Protein AF-A0A7Y4T3W1-F1 (afdb_monomer)

Nearest PDB structures (foldseek):
  1qlw-assembly1_A  TM=7.980E-01  e=1.932E-17  Alcaligenes sp.
  8gp0-assembly1_A  TM=8.074E-01  e=5.334E-17  Hansschlegelia zhihuaiae
  8j7j-assembly1_B  TM=7.732E-01  e=4.200E-17  Hansschlegelia zhihuaiae
  8j7i-assembly1_A  TM=7.566E-01  e=7.190E-17  Hansschlegelia zhihuaiae
  2o2g-assembly1_A  TM=6.959E-01  e=2.046E-06  Trichormus variabilis

Radius of gyration: 22.91 Å; Cα contacts (8 Å, |Δi|>4): 781; chains: 1; bounding box: 50×61×60 Å

Foldseek 3Di:
DPPPQPQPQDFDFFDQVDWDDDPVGIDGALTWGKGKHQAPQALPQEAEEEFEAKQAALVLAQQFLVGDGGVRVVVSPVHHIYMYIGFSVLDCSRVPPDDAPDCDPVRDDDDLPDDGPVVQCCCQLFQQADHQPHGDPQAQFPSVSVVVVVNRGRRHTHDLPSRLSRSLSVLVVSPGAYEYEYAAARQVSSLVNCLVPVVRYQAYEYQLYPDHDDPVSPPSNQNHEYEAEEAPPCVSSVSVVVLVRNVVSQVVNVVSNYHYDYDYCCPFQVRHNQTSSCRNGNCVVVVSLVVVLVVVVVSPDPPDPPDDDPDDDDWDWPSAQDAFKIFISDPVQAQWKKFKADPVGHTDDIDGCHPRIDGNPPPDFAWIWIWTDDPPDIDIDIGGHDDPDD

Mean predicted aligned error: 13.37 Å

Sequence (390 aa):
MIERIIFLIISLLFAGNGVSQHTYGSFYTHDAFINYILSKNRIKNEVIVMVPGANLSTYLYVTTPDGRKGWADLFADKGYDVYMVNDPRYDFATGGFVKPYTVPADGKKATPGSQQGWQNDIWSRWGFGSSQGNPYPNALFPTDSFELFARNYPYLGTSNESYTDAIQAVIDSTKSDVWLLAHSAGSSRAVTAARQKKDQVKGLILIEPAGPPDTGDFPDLNGLHMLGMYGDYITSRNQTSRKLATEAAAVLFQKAGGVADVVSLPEDSLVFGNSHILMQDLNSEYVFNIIEHWLRQFSISTGLVEKKLDKKIIFNLYPNPADDVVWIDNTSMNGLEYEICTTDGRILKESLVLNQKIDLSGTPNGLLLVKFKYREQIIMKKIIKKGIGR

Structure (mmCIF, N/CA/C/O backbone):
data_AF-A0A7Y4T3W1-F1
#
_entry.id   AF-A0A7Y4T3W1-F1
#
loop_
_atom_site.group_PDB
_atom_site.id
_atom_site.type_symbol
_atom_site.label_atom_id
_atom_site.label_alt_id
_atom_site.label_comp_id
_atom_site.label_asym_id
_atom_site.label_entity_id
_atom_site.label_seq_id
_atom_site.pdbx_PDB_ins_code
_atom_site.Cartn_x
_atom_site.Cartn_y
_atom_site.Cartn_z
_atom_site.occupancy
_atom_site.B_iso_or_equiv
_atom_site.auth_seq_id
_atom_site.auth_comp_id
_atom_site.auth_asym_id
_atom_site.auth_atom_id
_atom_site.pdbx_PDB_model_num
ATOM 1 N N . MET A 1 1 ? -17.339 -26.243 -9.581 1.00 29.30 1 MET A N 1
ATOM 2 C CA . MET A 1 1 ? -18.448 -25.269 -9.608 1.00 29.30 1 MET A CA 1
ATOM 3 C C . MET A 1 1 ? -17.837 -23.930 -9.214 1.00 29.30 1 MET A C 1
ATOM 5 O O . MET A 1 1 ? -17.592 -23.708 -8.040 1.00 29.30 1 MET A O 1
ATOM 9 N N . ILE A 1 2 ? -17.396 -23.143 -10.198 1.00 25.59 2 ILE A N 1
ATOM 10 C CA . ILE A 1 2 ? -16.763 -21.838 -9.961 1.00 25.59 2 ILE A CA 1
ATOM 11 C C . ILE A 1 2 ? -17.919 -20.874 -9.714 1.00 25.59 2 ILE A C 1
ATOM 13 O O . ILE A 1 2 ? -18.622 -20.510 -10.658 1.00 25.59 2 ILE A O 1
ATOM 17 N N . GLU A 1 3 ? -18.190 -20.544 -8.452 1.00 26.06 3 GLU A N 1
ATOM 18 C CA . GLU A 1 3 ? -19.104 -19.450 -8.141 1.00 26.06 3 GLU A CA 1
ATOM 19 C C . GLU A 1 3 ? -18.505 -18.176 -8.731 1.00 26.06 3 GLU A C 1
ATOM 21 O O . GLU A 1 3 ? -17.506 -17.652 -8.244 1.00 26.06 3 GLU A O 1
ATOM 26 N N . ARG A 1 4 ? -19.100 -17.709 -9.831 1.00 28.41 4 ARG A N 1
ATOM 27 C CA . ARG A 1 4 ? -18.815 -16.401 -10.406 1.00 28.41 4 ARG A CA 1
ATOM 28 C C . ARG A 1 4 ? -19.028 -15.363 -9.303 1.00 28.41 4 ARG A C 1
ATOM 30 O O . ARG A 1 4 ? -20.158 -15.133 -8.870 1.00 28.41 4 ARG A O 1
ATOM 37 N N . ILE A 1 5 ? -17.938 -14.764 -8.830 1.00 31.06 5 ILE A N 1
ATOM 38 C CA . ILE A 1 5 ? -17.990 -13.479 -8.137 1.00 31.06 5 ILE A CA 1
ATOM 39 C C . ILE A 1 5 ? -18.675 -12.535 -9.124 1.00 31.06 5 ILE A C 1
ATOM 41 O O . ILE A 1 5 ? -18.243 -12.398 -10.269 1.00 31.06 5 ILE A O 1
ATOM 45 N N . ILE A 1 6 ? -19.818 -11.985 -8.721 1.00 26.97 6 ILE A N 1
ATOM 46 C CA . ILE A 1 6 ? -20.522 -10.973 -9.500 1.00 26.97 6 ILE A CA 1
ATOM 47 C C . ILE A 1 6 ? -19.618 -9.740 -9.465 1.00 26.97 6 ILE A C 1
ATOM 49 O O . ILE A 1 6 ? -19.622 -8.994 -8.491 1.00 26.97 6 ILE A O 1
ATOM 53 N N . PHE A 1 7 ? -18.800 -9.572 -10.504 1.00 33.78 7 PHE A N 1
ATOM 54 C CA . PHE A 1 7 ? -18.170 -8.299 -10.827 1.00 33.78 7 PHE A CA 1
ATOM 55 C C . PHE A 1 7 ? -19.294 -7.339 -11.198 1.00 33.78 7 PHE A C 1
ATOM 57 O O . PHE A 1 7 ? -19.803 -7.364 -12.317 1.00 33.78 7 PHE A O 1
ATOM 64 N N . LEU A 1 8 ? -19.726 -6.524 -10.243 1.00 31.22 8 LEU A N 1
ATOM 65 C CA . LEU A 1 8 ? -20.544 -5.363 -10.544 1.00 31.22 8 LEU A CA 1
ATOM 66 C C . LEU A 1 8 ? -19.589 -4.178 -10.697 1.00 31.22 8 LEU A C 1
ATOM 68 O O . LEU A 1 8 ? -19.327 -3.453 -9.745 1.00 31.22 8 LEU A O 1
ATOM 72 N N . ILE A 1 9 ? -19.032 -4.010 -11.898 1.00 35.88 9 ILE A N 1
ATOM 73 C CA . ILE A 1 9 ? -18.362 -2.761 -12.270 1.00 35.88 9 ILE A CA 1
ATOM 74 C C . ILE A 1 9 ? -19.484 -1.744 -12.490 1.00 35.88 9 ILE A C 1
ATOM 76 O O . ILE A 1 9 ? -20.057 -1.678 -13.576 1.00 35.88 9 ILE A O 1
ATOM 80 N N . ILE A 1 10 ? -19.856 -0.993 -11.452 1.00 34.81 10 ILE A N 1
ATOM 81 C CA . ILE A 1 10 ? -20.602 0.252 -11.656 1.00 34.81 10 ILE A CA 1
ATOM 82 C C . ILE A 1 10 ? -19.568 1.363 -11.672 1.00 34.81 10 ILE A C 1
ATOM 84 O O . ILE A 1 10 ? -19.042 1.759 -10.637 1.00 34.81 10 ILE A O 1
ATOM 88 N N . SER A 1 11 ? -19.276 1.870 -12.858 1.00 37.22 11 SER A N 1
ATOM 89 C CA . SER A 1 11 ? -18.515 3.102 -13.000 1.00 37.22 11 SER A CA 1
ATOM 90 C C . SER A 1 11 ? -19.367 4.242 -12.450 1.00 37.22 11 SER A C 1
ATOM 92 O O . SER A 1 11 ? -20.406 4.577 -13.018 1.00 37.22 11 SER A O 1
ATOM 94 N N . LEU A 1 12 ? -18.958 4.808 -11.320 1.00 42.50 12 LEU A N 1
ATOM 95 C CA . LEU A 1 12 ? -19.527 6.048 -10.810 1.00 42.50 12 LEU A CA 1
ATOM 96 C C . LEU A 1 12 ? -18.642 7.197 -11.294 1.00 42.50 12 LEU A C 1
ATOM 98 O O . LEU A 1 12 ? -17.448 7.214 -11.011 1.00 42.50 12 LEU A O 1
ATOM 102 N N . LEU A 1 13 ? -19.232 8.131 -12.043 1.00 44.66 13 LEU A N 1
ATOM 103 C CA . LEU A 1 13 ? -18.611 9.417 -12.354 1.00 44.66 13 LEU A CA 1
ATOM 104 C C . LEU A 1 13 ? -18.646 10.253 -11.074 1.00 44.66 13 LEU A C 1
ATOM 106 O O . LEU A 1 13 ? -19.718 10.677 -10.636 1.00 44.66 13 LEU A O 1
ATOM 110 N N . PHE A 1 14 ? -17.489 10.443 -10.450 1.00 45.25 14 PHE A N 1
ATOM 111 C CA . PHE A 1 14 ? -17.367 11.318 -9.294 1.00 45.25 14 PHE A CA 1
ATOM 112 C C . PHE A 1 14 ? -16.838 12.690 -9.713 1.00 45.25 14 PHE A C 1
ATOM 114 O O . PHE A 1 14 ? -15.654 12.850 -9.989 1.00 45.25 14 PHE A O 1
ATOM 121 N N . ALA A 1 15 ? -17.770 13.646 -9.722 1.00 43.81 15 ALA A N 1
ATOM 122 C CA . ALA A 1 15 ? -17.602 15.093 -9.590 1.00 43.81 15 ALA A CA 1
ATOM 123 C C . ALA A 1 15 ? -16.339 15.722 -10.211 1.00 43.81 15 ALA A C 1
ATOM 125 O O . ALA A 1 15 ? -15.584 16.423 -9.537 1.00 43.81 15 ALA A O 1
ATOM 126 N N . GLY A 1 16 ? -16.176 15.600 -11.526 1.00 46.28 16 GLY A N 1
ATOM 127 C CA . GLY A 1 16 ? -15.407 16.560 -12.303 1.00 46.28 16 GLY A CA 1
ATOM 128 C C . GLY A 1 16 ? -16.147 17.900 -12.387 1.00 46.28 16 GLY A C 1
ATOM 129 O O . GLY A 1 16 ? -16.911 18.142 -13.317 1.00 46.28 16 GLY A O 1
ATOM 130 N N . ASN A 1 17 ? -15.920 18.818 -11.441 1.00 48.97 17 ASN A N 1
ATOM 131 C CA . ASN A 1 17 ? -16.472 20.187 -11.515 1.00 48.97 17 ASN A CA 1
ATOM 132 C C . ASN A 1 17 ? -15.818 21.047 -12.619 1.00 48.97 17 ASN A C 1
ATOM 134 O O . ASN A 1 17 ? -16.186 22.208 -12.812 1.00 48.97 17 ASN A O 1
ATOM 138 N N . GLY A 1 18 ? -14.840 20.504 -13.351 1.00 51.91 18 GLY A N 1
ATOM 139 C CA . GLY A 1 18 ? -14.211 21.182 -14.474 1.00 51.91 18 GLY A CA 1
ATOM 140 C C . GLY A 1 18 ? -15.137 21.194 -15.682 1.00 51.91 18 GLY A C 1
ATOM 141 O O . GLY A 1 18 ? -15.348 20.164 -16.317 1.00 51.91 18 GLY A O 1
ATOM 142 N N . VAL A 1 19 ? -15.647 22.364 -16.048 1.00 51.41 19 VAL A N 1
ATOM 143 C CA . VAL A 1 19 ? -16.390 22.550 -17.297 1.00 51.41 19 VAL A CA 1
ATOM 144 C C . VAL A 1 19 ? -15.436 23.115 -18.341 1.00 51.41 19 VAL A C 1
ATOM 146 O O . VAL A 1 19 ? -14.932 24.226 -18.191 1.00 51.41 19 VAL A O 1
ATOM 149 N N . SER A 1 20 ? -15.184 22.354 -19.404 1.00 53.53 20 SER A N 1
ATOM 150 C CA . SER A 1 20 ? -14.439 22.849 -20.563 1.00 53.53 20 SER A CA 1
ATOM 151 C C . SER A 1 20 ? -15.406 23.346 -21.630 1.00 53.53 20 SER A C 1
ATOM 153 O O . SER A 1 20 ? -16.415 22.701 -21.919 1.00 53.53 20 SER A O 1
ATOM 155 N N . GLN A 1 21 ? -15.098 24.504 -22.213 1.00 45.72 21 GLN A N 1
ATOM 156 C CA . GLN A 1 21 ? -15.920 25.144 -23.235 1.00 45.72 21 GLN A CA 1
ATOM 157 C C . GLN A 1 21 ? -15.304 24.893 -24.616 1.00 45.72 21 GLN A C 1
ATOM 159 O O . GLN A 1 21 ? -14.156 25.255 -24.871 1.00 45.72 21 GLN A O 1
ATOM 164 N N . HIS A 1 22 ? -16.063 24.266 -25.512 1.00 54.53 22 HIS A N 1
ATOM 165 C CA . HIS A 1 22 ? -15.710 24.085 -26.918 1.00 54.53 22 HIS A CA 1
ATOM 166 C C . HIS A 1 22 ? -16.644 24.915 -27.800 1.00 54.53 22 HIS A C 1
ATOM 168 O O . HIS A 1 22 ? -17.742 25.289 -27.390 1.00 54.53 22 HIS A O 1
ATOM 174 N N . THR A 1 23 ? -16.240 25.156 -29.048 1.00 45.84 23 THR A N 1
ATOM 175 C CA . THR A 1 23 ? -16.981 25.941 -30.053 1.00 45.84 23 THR A CA 1
ATOM 176 C C . THR A 1 23 ? -18.448 25.516 -30.233 1.00 45.84 23 THR A C 1
ATOM 178 O O . THR A 1 23 ? -19.254 26.314 -30.697 1.00 45.84 23 THR A O 1
ATOM 181 N N . TYR A 1 24 ? -18.810 24.289 -29.843 1.00 47.34 24 TYR A N 1
ATOM 182 C CA . TYR A 1 24 ? -20.145 23.710 -30.028 1.00 47.34 24 TYR A CA 1
ATOM 183 C C . TYR A 1 24 ? -20.851 23.303 -28.721 1.00 47.34 24 TYR A C 1
ATOM 185 O O . TYR A 1 24 ? -21.929 22.720 -28.782 1.00 47.34 24 TYR A O 1
ATOM 193 N N . GLY A 1 25 ? -20.274 23.585 -27.546 1.00 44.53 25 GLY A N 1
ATOM 194 C CA . GLY A 1 25 ? -20.890 23.246 -26.260 1.00 44.53 25 GLY A CA 1
ATOM 195 C C . GLY A 1 25 ? -19.900 23.107 -25.105 1.00 44.53 25 GLY A C 1
ATOM 196 O O . GLY A 1 25 ? -18.686 23.182 -25.291 1.00 44.53 25 GLY A O 1
ATOM 197 N N . SER A 1 26 ? -20.439 22.889 -23.908 1.00 49.84 26 SER A N 1
ATOM 198 C CA . SER A 1 26 ? -19.674 22.655 -22.680 1.00 49.84 26 SER A CA 1
ATOM 199 C C . SER A 1 26 ? -19.753 21.186 -22.267 1.00 49.84 26 SER A C 1
ATOM 201 O O . SER A 1 26 ? -20.793 20.556 -22.455 1.00 49.84 26 SER A O 1
ATOM 203 N N . PHE A 1 27 ? -18.685 20.645 -21.683 1.00 55.94 27 PHE A N 1
ATOM 204 C CA . PHE A 1 27 ? -18.647 19.266 -21.184 1.00 55.94 27 PHE A CA 1
ATOM 205 C C . PHE A 1 27 ? -17.886 19.159 -19.858 1.00 55.94 27 PHE A C 1
ATOM 207 O O . PHE A 1 27 ? -17.010 19.980 -19.568 1.00 55.94 27 PHE A O 1
ATOM 214 N N . TYR A 1 28 ? -18.242 18.147 -19.062 1.00 59.59 28 TYR A N 1
ATOM 215 C CA . TYR A 1 28 ? -17.566 17.821 -17.808 1.00 59.59 28 TYR A CA 1
ATOM 216 C C . TYR A 1 28 ? -16.204 17.183 -18.080 1.00 59.59 28 TYR A C 1
ATOM 218 O O . TYR A 1 28 ? -16.019 16.429 -19.035 1.00 59.59 28 TYR A O 1
ATOM 226 N N . THR A 1 29 ? -15.232 17.533 -17.251 1.00 58.03 29 THR A N 1
ATOM 227 C CA . THR A 1 29 ? -13.852 17.057 -17.311 1.00 58.03 29 THR A CA 1
ATOM 228 C C . THR A 1 29 ? -13.364 16.765 -15.902 1.00 58.03 29 THR A C 1
ATOM 230 O O . THR A 1 29 ? -13.827 17.393 -14.951 1.00 58.03 29 THR A O 1
ATOM 233 N N . HIS A 1 30 ? -12.361 15.890 -15.796 1.00 62.16 30 HIS A N 1
ATOM 234 C CA . HIS A 1 30 ? -11.756 15.445 -14.535 1.00 62.16 30 HIS A CA 1
ATOM 235 C C . HIS A 1 30 ? -12.604 14.459 -13.718 1.00 62.16 30 HIS A C 1
ATOM 237 O O . HIS A 1 30 ? -12.354 14.296 -12.529 1.00 62.16 30 HIS A O 1
ATOM 243 N N . ASP A 1 31 ? -13.544 13.755 -14.351 1.00 65.62 31 ASP A N 1
ATOM 244 C CA . ASP A 1 31 ? -14.166 12.587 -13.729 1.00 65.62 31 ASP A CA 1
ATOM 245 C C . ASP A 1 31 ? -13.168 11.419 -13.655 1.00 65.62 31 ASP A C 1
ATOM 247 O O . ASP A 1 31 ? -12.483 11.119 -14.637 1.00 65.62 31 ASP A O 1
ATOM 251 N N . ALA A 1 32 ? -13.111 10.743 -12.506 1.00 70.50 32 ALA A N 1
ATOM 252 C CA . ALA A 1 32 ? -12.367 9.493 -12.347 1.00 70.50 32 ALA A CA 1
ATOM 253 C C . ALA A 1 32 ? -13.254 8.275 -12.609 1.00 70.50 32 ALA A C 1
ATOM 255 O O . ALA A 1 32 ? -14.404 8.209 -12.170 1.00 70.50 32 ALA A O 1
ATOM 256 N N . PHE A 1 33 ? -12.681 7.267 -13.255 1.00 73.81 33 PHE A N 1
ATOM 257 C CA . PHE A 1 33 ? -13.241 5.931 -13.328 1.00 73.81 33 PHE A CA 1
ATOM 258 C C . PHE A 1 33 ? -12.869 5.148 -12.067 1.00 73.81 33 PHE A C 1
ATOM 260 O O . PHE A 1 33 ? -11.692 4.928 -11.768 1.00 73.81 33 PHE A O 1
ATOM 267 N N . ILE A 1 34 ? -13.888 4.698 -11.334 1.00 82.56 34 ILE A N 1
ATOM 268 C CA . ILE A 1 34 ? -13.714 3.940 -10.094 1.00 82.56 34 ILE A CA 1
ATOM 269 C C . ILE A 1 34 ? -14.083 2.478 -10.329 1.00 82.56 34 ILE A C 1
ATOM 271 O O . ILE A 1 34 ? -15.213 2.166 -10.705 1.00 82.56 34 ILE A O 1
ATOM 275 N N . ASN A 1 35 ? -13.134 1.579 -10.070 1.00 85.12 35 ASN A N 1
ATOM 276 C CA . ASN A 1 35 ? -13.409 0.149 -9.958 1.00 85.12 35 ASN A CA 1
ATOM 277 C C . ASN A 1 35 ? -13.687 -0.180 -8.494 1.00 85.12 35 ASN A C 1
ATOM 279 O O . ASN A 1 35 ? -12.964 0.295 -7.623 1.00 85.12 35 ASN A O 1
ATOM 283 N N . TYR A 1 36 ? -14.673 -1.022 -8.199 1.00 90.38 36 TYR A N 1
ATOM 284 C CA . TYR A 1 36 ? -14.889 -1.474 -6.828 1.00 90.38 36 TYR A CA 1
ATOM 285 C C . TYR A 1 36 ? -15.302 -2.942 -6.752 1.00 90.38 36 TYR A C 1
ATOM 287 O O . TYR A 1 36 ? -15.836 -3.513 -7.704 1.00 90.38 36 TYR A O 1
ATOM 295 N N . ILE A 1 37 ? -15.057 -3.544 -5.591 1.00 91.25 37 ILE A N 1
ATOM 296 C CA . ILE A 1 37 ? -15.479 -4.894 -5.229 1.00 91.25 37 ILE A CA 1
ATOM 297 C C . ILE A 1 37 ? -16.179 -4.798 -3.879 1.00 91.25 37 ILE A C 1
ATOM 299 O O . ILE A 1 37 ? -15.577 -4.409 -2.882 1.00 91.25 37 ILE A O 1
ATOM 303 N N . LEU A 1 38 ? -17.461 -5.152 -3.850 1.00 90.38 38 LEU A N 1
ATOM 304 C CA . LEU A 1 38 ? -18.222 -5.222 -2.608 1.00 90.38 38 LEU A CA 1
ATOM 305 C C . LEU A 1 38 ? -18.135 -6.636 -2.051 1.00 90.38 38 LEU A C 1
ATOM 307 O O . LEU A 1 38 ? -18.510 -7.595 -2.735 1.00 90.38 38 LEU A O 1
ATOM 311 N N . SER A 1 39 ? -17.669 -6.777 -0.813 1.00 85.75 39 SER A N 1
ATOM 312 C CA . SER A 1 39 ? -17.536 -8.103 -0.222 1.00 85.75 39 SER A CA 1
ATOM 313 C C . SER A 1 39 ? -18.909 -8.714 0.061 1.00 85.75 39 SER A C 1
ATOM 315 O O . SER A 1 39 ? -19.860 -8.034 0.460 1.00 85.75 39 SER A O 1
ATOM 317 N N . LYS A 1 40 ? -19.019 -10.035 -0.122 1.00 78.12 40 LYS A N 1
ATOM 318 C CA . LYS A 1 40 ? -20.207 -10.806 0.278 1.00 78.12 40 LYS A CA 1
ATOM 319 C C . LYS A 1 40 ? -20.304 -10.953 1.801 1.00 78.12 40 LYS A C 1
ATOM 321 O O . LYS A 1 40 ? -21.407 -10.987 2.333 1.00 78.12 40 LYS A O 1
ATOM 326 N N . ASN A 1 41 ? -19.163 -11.027 2.490 1.00 80.94 41 ASN A N 1
ATOM 327 C CA . ASN A 1 41 ? -19.065 -11.240 3.937 1.00 80.94 41 ASN A CA 1
ATOM 328 C C . ASN A 1 41 ? -18.494 -9.986 4.603 1.00 80.94 41 ASN A C 1
ATOM 330 O O . ASN A 1 41 ? -17.385 -10.011 5.131 1.00 80.94 41 ASN A O 1
ATOM 334 N N . ARG A 1 42 ? -19.226 -8.872 4.510 1.00 76.50 42 ARG A N 1
ATOM 335 C CA . ARG A 1 42 ? -18.692 -7.559 4.880 1.00 76.50 42 ARG A CA 1
ATOM 336 C C . ARG A 1 42 ? -18.294 -7.485 6.350 1.00 76.50 42 ARG A C 1
ATOM 338 O O . ARG A 1 42 ? -19.132 -7.694 7.230 1.00 76.50 42 ARG A O 1
ATOM 345 N N . ILE A 1 43 ? -17.053 -7.078 6.600 1.00 76.50 43 ILE A N 1
ATOM 346 C CA . ILE A 1 43 ? -16.681 -6.450 7.864 1.00 76.50 43 ILE A CA 1
ATOM 347 C C . ILE A 1 43 ? -17.429 -5.120 7.887 1.00 76.50 43 ILE A C 1
ATOM 349 O O . ILE A 1 43 ? -17.304 -4.292 6.983 1.00 76.50 43 ILE A O 1
ATOM 353 N N . LYS A 1 44 ? -18.305 -4.950 8.877 1.00 73.50 44 LYS A N 1
ATOM 354 C CA . LYS A 1 44 ? -19.181 -3.783 8.928 1.00 73.50 44 LYS A CA 1
ATOM 355 C C . LYS A 1 44 ? -18.335 -2.508 9.035 1.00 73.50 44 LYS A C 1
ATOM 357 O O . LYS A 1 44 ? -17.533 -2.390 9.953 1.00 73.50 44 LYS A O 1
ATOM 362 N N . ASN A 1 45 ? -18.602 -1.556 8.141 1.00 75.62 45 ASN A N 1
ATOM 363 C CA . ASN A 1 45 ? -18.042 -0.201 8.123 1.00 75.62 45 ASN A CA 1
ATOM 364 C C . ASN A 1 45 ? -16.526 -0.091 7.857 1.00 75.62 45 ASN A C 1
ATOM 366 O O . ASN A 1 45 ? -15.955 0.929 8.224 1.00 75.62 45 ASN A O 1
ATOM 370 N N . GLU A 1 46 ? -15.871 -1.071 7.220 1.00 85.94 46 GLU A N 1
ATOM 371 C CA . GLU A 1 46 ? -14.458 -0.930 6.821 1.00 85.94 46 GLU A CA 1
ATOM 372 C C . GLU A 1 46 ? -14.266 -1.034 5.305 1.00 85.94 46 GLU A C 1
ATOM 374 O O . GLU A 1 46 ? -14.633 -2.029 4.675 1.00 85.94 46 GLU A O 1
ATOM 379 N N . VAL A 1 47 ? -13.665 0.010 4.731 1.00 95.06 47 VAL A N 1
ATOM 380 C CA . VAL A 1 47 ? -13.408 0.141 3.294 1.00 95.06 47 VAL A CA 1
ATOM 381 C C . VAL A 1 47 ? -11.919 0.346 3.037 1.00 95.06 47 VAL A C 1
ATOM 383 O O . VAL A 1 47 ? -11.275 1.138 3.722 1.00 95.06 47 VAL A O 1
ATOM 386 N N . ILE A 1 48 ? -11.382 -0.318 2.011 1.00 97.88 48 ILE A N 1
ATOM 387 C CA . ILE A 1 48 ? -10.047 -0.031 1.472 1.00 97.88 48 ILE A CA 1
ATOM 388 C C . ILE A 1 48 ? -10.193 0.796 0.194 1.00 97.88 48 ILE A C 1
ATOM 390 O O . ILE A 1 48 ? -10.785 0.337 -0.782 1.00 97.88 48 ILE A O 1
ATOM 394 N N . VAL A 1 49 ? -9.609 1.992 0.169 1.00 98.12 49 VAL A N 1
ATOM 395 C CA . VAL A 1 49 ? -9.465 2.802 -1.048 1.00 98.12 49 VAL A CA 1
ATOM 396 C C . VAL A 1 49 ? -8.021 2.699 -1.530 1.00 98.12 49 VAL A C 1
ATOM 398 O O . VAL A 1 49 ? -7.095 3.091 -0.824 1.00 98.12 49 VAL A O 1
ATOM 401 N N . MET A 1 50 ? -7.824 2.161 -2.729 1.00 98.31 50 MET A N 1
ATOM 402 C CA . MET A 1 50 ? -6.521 1.876 -3.318 1.00 98.31 50 MET A CA 1
ATOM 403 C C . MET A 1 50 ? -6.126 2.936 -4.347 1.00 98.31 50 MET A C 1
ATOM 405 O O . MET A 1 50 ? -6.861 3.191 -5.304 1.00 98.31 50 MET A O 1
ATOM 409 N N . VAL A 1 51 ? -4.939 3.513 -4.164 1.00 96.69 51 VAL A N 1
ATOM 410 C CA . VAL A 1 51 ? -4.440 4.681 -4.901 1.00 96.69 51 VAL A CA 1
ATOM 411 C C . VAL A 1 51 ? -3.105 4.333 -5.576 1.00 96.69 51 VAL A C 1
ATOM 413 O O . VAL A 1 51 ? -2.069 4.265 -4.904 1.00 96.69 51 VAL A O 1
ATOM 416 N N . PRO A 1 52 ? -3.096 4.037 -6.888 1.00 93.94 52 PRO A N 1
ATOM 417 C CA . PRO A 1 52 ? -1.875 3.805 -7.659 1.00 93.94 52 PRO A CA 1
ATOM 418 C C . PRO A 1 52 ? -0.916 5.003 -7.692 1.00 93.94 52 PRO A C 1
ATOM 420 O O . PRO A 1 52 ? -1.320 6.163 -7.564 1.00 93.94 52 PRO A O 1
ATOM 423 N N . GLY A 1 53 ? 0.362 4.698 -7.927 1.00 90.06 53 GLY A N 1
ATOM 424 C CA . GLY A 1 53 ? 1.427 5.678 -8.114 1.00 90.06 53 GLY A CA 1
ATOM 425 C C . GLY A 1 53 ? 1.439 6.365 -9.481 1.00 90.06 53 GLY A C 1
ATOM 426 O O . GLY A 1 53 ? 0.597 6.134 -10.346 1.00 90.06 53 GLY A O 1
ATOM 427 N N . ALA A 1 54 ? 2.442 7.221 -9.689 1.00 84.50 54 ALA A N 1
ATOM 428 C CA . ALA A 1 54 ? 2.609 7.920 -10.956 1.00 84.50 54 ALA A CA 1
ATOM 429 C C . ALA A 1 54 ? 2.867 6.935 -12.099 1.00 84.50 54 ALA A C 1
ATOM 431 O O . ALA A 1 54 ? 3.718 6.053 -11.993 1.00 84.50 54 ALA A O 1
ATOM 432 N N . ASN A 1 55 ? 2.164 7.149 -13.207 1.00 80.00 55 ASN A N 1
ATOM 433 C CA . ASN A 1 55 ? 2.234 6.333 -14.413 1.00 80.00 55 ASN A CA 1
ATOM 434 C C . ASN A 1 55 ? 1.857 4.859 -14.177 1.00 80.00 55 ASN A C 1
ATOM 436 O O . ASN A 1 55 ? 2.372 3.964 -14.846 1.00 80.00 55 ASN A O 1
ATOM 440 N N . LEU A 1 56 ? 0.952 4.608 -13.229 1.00 87.69 56 LEU A N 1
ATOM 441 C CA . LEU A 1 56 ? 0.349 3.308 -12.948 1.00 87.69 56 LEU A CA 1
ATOM 442 C C . LEU A 1 56 ? -1.164 3.486 -12.795 1.00 87.69 56 LEU A C 1
ATOM 444 O O . LEU A 1 56 ? -1.627 4.519 -12.323 1.00 87.69 56 LEU A O 1
ATOM 448 N N . SER A 1 57 ? -1.938 2.482 -13.193 1.00 87.25 57 SER A N 1
ATOM 449 C CA . SER A 1 57 ? -3.394 2.467 -13.035 1.00 87.25 57 SER A CA 1
ATOM 450 C C . SER A 1 57 ? -3.816 1.466 -11.961 1.00 87.25 57 SER A C 1
ATOM 452 O O . SER A 1 57 ? -2.999 0.746 -11.383 1.00 87.25 57 SER A O 1
ATOM 454 N N . THR A 1 58 ? -5.119 1.379 -11.719 1.00 90.56 58 THR A N 1
ATOM 455 C CA . THR A 1 58 ? -5.728 0.400 -10.808 1.00 90.56 58 THR A CA 1
ATOM 456 C C . THR A 1 58 ? -5.471 -1.059 -11.199 1.00 90.56 58 THR A C 1
ATOM 458 O O . THR A 1 58 ? -5.640 -1.941 -10.358 1.00 90.56 58 THR A O 1
ATOM 461 N N . TYR A 1 59 ? -4.936 -1.322 -12.404 1.00 89.06 59 TYR A N 1
ATOM 462 C CA . TYR A 1 59 ? -4.387 -2.630 -12.784 1.00 89.06 59 TYR A CA 1
ATOM 463 C C . TYR A 1 59 ? -3.351 -3.161 -11.774 1.00 89.06 59 TYR A C 1
ATOM 465 O O . TYR A 1 59 ? -3.173 -4.366 -11.619 1.00 89.06 59 TYR A O 1
ATOM 473 N N . LEU A 1 60 ? -2.696 -2.262 -11.038 1.00 92.88 60 LEU A N 1
ATOM 474 C CA . LEU A 1 60 ? -1.746 -2.599 -9.987 1.00 92.88 60 LEU A CA 1
ATOM 475 C C . LEU A 1 60 ? -2.321 -3.557 -8.925 1.00 92.88 60 LEU A C 1
ATOM 477 O O . LEU A 1 60 ? -1.582 -4.375 -8.384 1.00 92.88 60 LEU A O 1
ATOM 481 N N . TYR A 1 61 ? -3.624 -3.470 -8.644 1.00 97.25 61 TYR A N 1
ATOM 482 C CA . TYR A 1 61 ? -4.261 -4.158 -7.517 1.00 97.25 61 TYR A CA 1
ATOM 483 C C . TYR A 1 61 ? -5.177 -5.320 -7.912 1.00 97.25 61 TYR A C 1
ATOM 485 O O . TYR A 1 61 ? -5.654 -6.041 -7.034 1.00 97.25 61 TYR A O 1
ATOM 493 N N . VAL A 1 62 ? -5.425 -5.513 -9.206 1.00 94.38 62 VAL A N 1
ATOM 494 C CA . VAL A 1 62 ? -6.210 -6.644 -9.725 1.00 94.38 62 VAL A CA 1
ATOM 495 C C . VAL A 1 62 ? -5.288 -7.829 -10.035 1.00 94.38 62 VAL A C 1
ATOM 497 O O . VAL A 1 62 ? -4.152 -7.868 -9.564 1.00 94.38 62 VAL A O 1
ATOM 500 N N . THR A 1 63 ? -5.782 -8.824 -10.777 1.00 94.50 63 THR A N 1
ATOM 501 C CA . THR A 1 63 ? -5.004 -9.990 -11.221 1.00 94.50 63 THR A CA 1
ATOM 502 C C . THR A 1 63 ? -3.596 -9.599 -11.675 1.00 94.50 63 THR A C 1
ATOM 504 O O . THR A 1 63 ? -3.432 -8.716 -12.520 1.00 94.50 63 THR A O 1
ATOM 507 N N . THR A 1 64 ? -2.586 -10.262 -11.109 1.00 96.12 64 THR A N 1
ATOM 508 C CA . THR A 1 64 ? -1.179 -9.977 -11.402 1.00 96.12 64 THR A CA 1
ATOM 509 C C . THR A 1 64 ? -0.851 -10.304 -12.867 1.00 96.12 64 THR A C 1
ATOM 511 O O . THR A 1 64 ? -1.574 -11.079 -13.502 1.00 96.12 64 THR A O 1
ATOM 514 N N . PRO A 1 65 ? 0.251 -9.771 -13.427 1.00 93.31 65 PRO A N 1
ATOM 515 C CA . PRO A 1 65 ? 0.644 -10.043 -14.812 1.00 93.31 65 PRO A CA 1
ATOM 516 C C . PRO A 1 65 ? 0.817 -11.539 -15.119 1.00 93.31 65 PRO A C 1
ATOM 518 O O . PRO A 1 65 ? 0.558 -11.974 -16.232 1.00 93.31 65 PRO A O 1
ATOM 521 N N . ASP A 1 66 ? 1.200 -12.343 -14.129 1.00 95.50 66 ASP A N 1
ATOM 522 C CA . ASP A 1 66 ? 1.345 -13.797 -14.242 1.00 95.50 66 ASP A CA 1
ATOM 523 C C . ASP A 1 66 ? 0.070 -14.586 -13.866 1.00 95.50 66 ASP A C 1
ATOM 525 O O . ASP A 1 66 ? 0.101 -15.810 -13.748 1.00 95.50 66 ASP A O 1
ATOM 529 N N . GLY A 1 67 ? -1.071 -13.909 -13.696 1.00 94.88 67 GLY A N 1
ATOM 530 C CA . GLY A 1 67 ? -2.387 -14.537 -13.533 1.00 94.88 67 GLY A CA 1
ATOM 531 C C . GLY A 1 67 ? -2.776 -14.911 -12.099 1.00 94.88 67 GLY A C 1
ATOM 532 O O . GLY A 1 67 ? -3.810 -15.553 -11.902 1.00 94.88 67 GLY A O 1
ATOM 533 N N . ARG A 1 68 ? -1.989 -14.523 -11.087 1.00 96.62 68 ARG A N 1
ATOM 534 C CA . ARG A 1 68 ? -2.340 -14.731 -9.674 1.00 96.62 68 ARG A CA 1
ATOM 535 C C . ARG A 1 68 ? -3.367 -13.705 -9.207 1.00 96.62 68 ARG A C 1
ATOM 537 O O . ARG A 1 68 ? -3.612 -12.674 -9.833 1.00 96.62 68 ARG A O 1
ATOM 544 N N . LYS A 1 69 ? -3.989 -14.009 -8.072 1.00 95.12 69 LYS A N 1
ATOM 545 C CA . LYS A 1 69 ? -4.999 -13.161 -7.444 1.00 95.12 69 LYS A CA 1
ATOM 546 C C . LYS A 1 69 ? -4.394 -11.825 -6.991 1.00 95.12 69 LYS A C 1
ATOM 548 O O . LYS A 1 69 ? -3.318 -11.805 -6.400 1.00 95.12 69 LYS A O 1
ATOM 553 N N . GLY A 1 70 ? -5.097 -10.729 -7.272 1.00 96.94 70 GLY A N 1
ATOM 554 C CA . GLY A 1 70 ? -4.686 -9.378 -6.890 1.00 96.94 70 GLY A CA 1
ATOM 555 C C . GLY A 1 70 ? -5.087 -9.002 -5.470 1.00 96.94 70 GLY A C 1
ATOM 556 O O . GLY A 1 70 ? -5.988 -9.605 -4.884 1.00 96.94 70 GLY A O 1
ATOM 557 N N . TRP A 1 71 ? -4.464 -7.955 -4.927 1.00 98.50 71 TRP A N 1
ATOM 558 C CA . TRP A 1 71 ? -4.792 -7.441 -3.594 1.00 98.50 71 TRP A CA 1
ATOM 559 C C . TRP A 1 71 ? -6.255 -7.017 -3.452 1.00 98.50 71 TRP A C 1
ATOM 561 O O . TRP A 1 71 ? -6.835 -7.259 -2.400 1.00 98.50 71 TRP A O 1
ATOM 571 N N . ALA A 1 72 ? -6.880 -6.445 -4.484 1.00 97.19 72 ALA A N 1
ATOM 572 C CA . ALA A 1 72 ? -8.284 -6.044 -4.423 1.00 97.19 72 ALA A CA 1
ATOM 573 C C . ALA A 1 72 ? -9.205 -7.233 -4.116 1.00 97.19 72 ALA A C 1
ATOM 575 O O . ALA A 1 72 ? -10.047 -7.156 -3.221 1.00 97.19 72 ALA A O 1
ATOM 576 N N . ASP A 1 73 ? -8.988 -8.365 -4.789 1.00 95.00 73 ASP A N 1
ATOM 577 C CA . ASP A 1 73 ? -9.760 -9.571 -4.512 1.00 95.00 73 ASP A CA 1
ATOM 578 C C . ASP A 1 73 ? -9.380 -10.199 -3.160 1.00 95.00 73 ASP A C 1
ATOM 580 O O . ASP A 1 73 ? -10.236 -10.768 -2.486 1.00 95.00 73 ASP A O 1
ATOM 584 N N . LEU A 1 74 ? -8.106 -10.126 -2.750 1.00 95.06 74 LEU A N 1
ATOM 585 C CA . LEU A 1 74 ? -7.661 -10.638 -1.448 1.00 95.06 74 LEU A CA 1
ATOM 586 C C . LEU A 1 74 ? -8.294 -9.858 -0.284 1.00 95.06 74 LEU A C 1
ATOM 588 O O . LEU A 1 74 ? -8.770 -10.471 0.668 1.00 95.06 74 LEU A O 1
ATOM 592 N N . PHE A 1 75 ? -8.374 -8.528 -0.362 1.00 95.81 75 PHE A N 1
ATOM 593 C CA . PHE A 1 75 ? -9.096 -7.715 0.623 1.00 95.81 75 PHE A CA 1
ATOM 594 C C . PHE A 1 75 ? -10.600 -8.018 0.611 1.00 95.81 75 PHE A C 1
ATOM 596 O O . PHE A 1 75 ? -11.195 -8.206 1.675 1.00 95.81 75 PHE A O 1
ATOM 603 N N . ALA A 1 76 ? -11.212 -8.141 -0.570 1.00 93.06 76 ALA A N 1
ATOM 604 C CA . ALA A 1 76 ? -12.628 -8.486 -0.681 1.00 93.06 76 ALA A CA 1
ATOM 605 C C . ALA A 1 76 ? -12.953 -9.854 -0.053 1.00 93.06 76 ALA A C 1
ATOM 607 O O . ALA A 1 76 ? -13.957 -9.986 0.654 1.00 93.06 76 ALA A O 1
ATOM 608 N N . ASP A 1 77 ? -12.083 -10.854 -0.232 1.00 89.88 77 ASP A N 1
ATOM 609 C CA . ASP A 1 77 ? -12.184 -12.165 0.424 1.00 89.88 77 ASP A CA 1
ATOM 610 C C . ASP A 1 77 ? -12.154 -12.068 1.955 1.00 89.88 77 ASP A C 1
ATOM 612 O O . ASP A 1 77 ? -12.793 -12.871 2.640 1.00 89.88 77 ASP A O 1
ATOM 616 N N . LYS A 1 78 ? -11.415 -11.095 2.500 1.00 88.56 78 LYS A N 1
ATOM 617 C CA . LYS A 1 78 ? -11.321 -10.850 3.946 1.00 88.56 78 LYS A CA 1
ATOM 618 C C . LYS A 1 78 ? -12.489 -10.043 4.505 1.00 88.56 78 LYS A C 1
ATOM 620 O O . LYS A 1 78 ? -12.586 -9.912 5.719 1.00 88.56 78 LYS A O 1
ATOM 625 N N . GLY A 1 79 ? -13.400 -9.575 3.656 1.00 89.81 79 GLY A N 1
ATOM 626 C CA . GLY A 1 79 ? -14.612 -8.881 4.084 1.00 89.81 79 GLY A CA 1
ATOM 627 C C . GLY A 1 79 ? -14.589 -7.370 3.878 1.00 89.81 79 GLY A C 1
ATOM 628 O O . GLY A 1 79 ? -15.580 -6.720 4.197 1.00 89.81 79 GLY A O 1
ATOM 629 N N . TYR A 1 80 ? -13.514 -6.801 3.339 1.00 92.88 80 TYR A N 1
ATOM 630 C CA . TYR A 1 80 ? -13.456 -5.370 3.054 1.00 92.88 80 TYR A CA 1
ATOM 631 C C . TYR A 1 80 ? -14.213 -5.043 1.766 1.00 92.88 80 TYR A C 1
ATOM 633 O O . TYR A 1 80 ? -14.080 -5.751 0.767 1.00 92.88 80 TYR A O 1
ATOM 641 N N . ASP A 1 81 ? -14.966 -3.948 1.757 1.00 93.38 81 ASP A N 1
ATOM 642 C CA . ASP A 1 81 ? -15.333 -3.323 0.487 1.00 93.38 81 ASP A CA 1
ATOM 643 C C . ASP A 1 81 ? -14.092 -2.600 -0.056 1.00 93.38 81 ASP A C 1
ATOM 645 O O . ASP A 1 81 ? -13.372 -1.931 0.687 1.00 93.38 81 ASP A O 1
ATOM 649 N N . VAL A 1 82 ? -13.813 -2.752 -1.348 1.00 95.94 82 VAL A N 1
ATOM 650 C CA . VAL A 1 82 ? -12.591 -2.237 -1.973 1.00 95.94 82 VAL A CA 1
ATOM 651 C C . VAL A 1 82 ? -12.952 -1.294 -3.102 1.00 95.94 82 VAL A C 1
ATOM 653 O O . VAL A 1 82 ? -13.699 -1.675 -3.996 1.00 95.94 82 VAL A O 1
ATOM 656 N N . TYR A 1 83 ? -12.384 -0.094 -3.096 1.00 95.75 83 TYR A N 1
ATOM 657 C CA . TYR A 1 83 ? -12.488 0.884 -4.173 1.00 95.75 83 TYR A CA 1
ATOM 658 C C . TYR A 1 83 ? -11.091 1.161 -4.709 1.00 95.75 83 TYR A C 1
ATOM 660 O O . TYR A 1 83 ? -10.142 1.318 -3.951 1.00 95.75 83 TYR A O 1
ATOM 668 N N . MET A 1 84 ? -10.949 1.225 -6.019 1.00 94.00 84 MET A N 1
ATOM 669 C CA . MET A 1 84 ? -9.692 1.451 -6.713 1.00 94.00 84 MET A CA 1
ATOM 670 C C . MET A 1 84 ? -9.864 2.694 -7.582 1.00 94.00 84 MET A C 1
ATOM 672 O O . MET A 1 84 ? -10.740 2.733 -8.451 1.00 94.00 84 MET A O 1
ATOM 676 N N . VAL A 1 85 ? -9.039 3.708 -7.329 1.00 90.25 85 VAL A N 1
ATOM 677 C CA . VAL A 1 85 ? -9.186 5.048 -7.911 1.00 90.25 85 VAL A CA 1
ATOM 678 C C . VAL A 1 85 ? -8.110 5.257 -8.966 1.00 90.25 85 VAL A C 1
ATOM 680 O O . VAL A 1 85 ? -6.928 5.250 -8.639 1.00 90.25 85 VAL A O 1
ATOM 683 N N . ASN A 1 86 ? -8.494 5.432 -10.230 1.00 84.75 86 ASN A N 1
ATOM 684 C CA . ASN A 1 86 ? -7.566 5.928 -11.246 1.00 84.75 86 ASN A CA 1
ATOM 685 C C . ASN A 1 86 ? -7.402 7.448 -11.116 1.00 84.75 86 ASN A C 1
ATOM 687 O O . ASN A 1 86 ? -8.305 8.152 -10.664 1.00 84.75 86 ASN A O 1
ATOM 691 N N . ASP A 1 87 ? -6.262 7.964 -11.575 1.00 83.56 87 ASP A N 1
ATOM 692 C CA . ASP A 1 87 ? -6.147 9.392 -11.853 1.00 83.56 87 ASP A CA 1
ATOM 693 C C . ASP A 1 87 ? -7.136 9.756 -12.977 1.00 83.56 87 ASP A C 1
ATOM 695 O O . ASP A 1 87 ? -7.067 9.127 -14.039 1.00 83.56 87 ASP A O 1
ATOM 699 N N . PRO A 1 88 ? -8.002 10.776 -12.809 1.00 78.25 88 PRO A N 1
ATOM 700 C CA . PRO A 1 88 ? -8.927 11.213 -13.855 1.00 78.25 88 PRO A CA 1
ATOM 701 C C . PRO A 1 88 ? -8.272 11.467 -15.215 1.00 78.25 88 PRO A C 1
ATOM 703 O O . PRO A 1 88 ? -8.907 11.324 -16.257 1.00 78.25 88 PRO A O 1
ATOM 706 N N . ARG A 1 89 ? -6.987 11.849 -15.242 1.00 75.62 89 ARG A N 1
ATOM 707 C CA . ARG A 1 89 ? -6.256 12.056 -16.499 1.00 75.62 89 ARG A CA 1
ATOM 708 C C . ARG A 1 89 ? -6.055 10.759 -17.274 1.00 75.62 89 ARG A C 1
ATOM 710 O O . ARG A 1 89 ? -5.853 10.811 -18.478 1.00 75.62 89 ARG A O 1
ATOM 717 N N . TYR A 1 90 ? -6.067 9.602 -16.625 1.00 74.06 90 TYR A N 1
ATOM 718 C CA . TYR A 1 90 ? -5.865 8.313 -17.292 1.00 74.06 90 TYR A CA 1
ATOM 719 C C . TYR A 1 90 ? -7.133 7.808 -17.956 1.00 74.06 90 TYR A C 1
ATOM 721 O O . TYR A 1 90 ? -7.062 7.000 -18.883 1.00 74.06 90 TYR A O 1
ATOM 729 N N . ASP A 1 91 ? -8.279 8.309 -17.509 1.00 62.59 91 ASP A N 1
ATOM 730 C CA . ASP A 1 91 ? -9.559 7.798 -17.929 1.00 62.59 91 ASP A CA 1
ATOM 731 C C . ASP A 1 91 ? -10.074 8.535 -19.164 1.00 62.59 91 ASP A C 1
ATOM 733 O O . ASP A 1 91 ? -10.164 9.766 -19.245 1.00 62.59 91 ASP A O 1
ATOM 737 N N . PHE A 1 92 ? -10.506 7.733 -20.135 1.00 52.72 92 PHE A N 1
ATOM 738 C CA . PHE A 1 92 ? -11.204 8.192 -21.334 1.00 52.72 92 PHE A CA 1
ATOM 739 C C . PHE A 1 92 ? -12.531 8.911 -21.019 1.00 52.72 92 PHE A C 1
ATOM 741 O O . PHE A 1 92 ? -13.108 9.522 -21.918 1.00 52.72 92 PHE A O 1
ATOM 748 N N . ALA A 1 93 ? -12.993 8.895 -19.758 1.00 44.66 93 ALA A N 1
ATOM 749 C CA . ALA A 1 93 ? -14.115 9.698 -19.264 1.00 44.66 93 ALA A CA 1
ATOM 750 C C . ALA A 1 93 ? -13.898 11.211 -19.463 1.00 44.66 93 ALA A C 1
ATOM 752 O O . ALA A 1 93 ? -14.859 11.958 -19.598 1.00 44.66 93 ALA A O 1
ATOM 753 N N . THR A 1 94 ? -12.646 11.657 -19.618 1.00 45.84 94 THR A N 1
ATOM 754 C CA . THR A 1 94 ? -12.294 13.031 -20.030 1.00 45.84 94 THR A CA 1
ATOM 755 C C . THR A 1 94 ? -12.547 13.327 -21.522 1.00 45.84 94 THR A C 1
ATOM 757 O O . THR A 1 94 ? -12.116 14.358 -22.045 1.00 45.84 94 THR A O 1
ATOM 760 N N . GLY A 1 95 ? -13.220 12.422 -22.243 1.00 38.16 95 GLY A N 1
ATOM 761 C CA . GLY A 1 95 ? -13.602 12.594 -23.645 1.00 38.16 95 GLY A CA 1
ATOM 762 C C . GLY A 1 95 ? -12.431 12.551 -24.630 1.00 38.16 95 GLY A C 1
ATOM 763 O O . GLY A 1 95 ? -12.587 12.971 -25.771 1.00 38.16 95 GLY A O 1
ATOM 764 N N . GLY A 1 96 ? -11.248 12.081 -24.216 1.00 41.47 96 GLY A N 1
ATOM 765 C CA . GLY A 1 96 ? -10.058 12.041 -25.075 1.00 41.47 96 GLY A CA 1
ATOM 766 C C . GLY A 1 96 ? -9.441 13.416 -25.380 1.00 41.47 96 GLY A C 1
ATOM 767 O O . GLY A 1 96 ? -8.573 13.507 -26.246 1.00 41.47 96 GLY A O 1
ATOM 768 N N . PHE A 1 97 ? -9.845 14.479 -24.673 1.00 42.81 97 PHE A N 1
ATOM 769 C CA . PHE A 1 97 ? -9.394 15.861 -24.915 1.00 42.81 97 PHE A CA 1
ATOM 770 C C . PHE A 1 97 ? -8.302 16.353 -23.958 1.00 42.81 97 PHE A C 1
ATOM 772 O O . PHE A 1 97 ? -8.087 17.557 -23.808 1.00 42.81 97 PHE A O 1
ATOM 779 N N . VAL A 1 98 ? -7.555 15.448 -23.330 1.00 46.78 98 VAL A N 1
ATOM 780 C CA . VAL A 1 98 ? -6.371 15.844 -22.566 1.00 46.78 98 VAL A CA 1
ATOM 781 C C . VAL A 1 98 ? -5.222 16.063 -23.553 1.00 46.78 98 VAL A C 1
ATOM 783 O O . VAL A 1 98 ? -4.809 15.140 -24.256 1.00 46.78 98 VAL A O 1
ATOM 786 N N . LYS A 1 99 ? -4.698 17.295 -23.639 1.00 45.22 99 LYS A N 1
ATOM 787 C CA . LYS A 1 99 ? -3.476 17.566 -24.414 1.00 45.22 99 LYS A CA 1
ATOM 788 C C . LYS A 1 99 ? -2.372 16.617 -23.915 1.00 45.22 99 LYS A C 1
ATOM 790 O O . LYS A 1 99 ? -2.085 16.642 -22.717 1.00 45.22 99 LYS A O 1
ATOM 795 N N . PRO A 1 100 ? -1.750 15.790 -24.777 1.00 46.81 100 PRO A N 1
ATOM 796 C CA . PRO A 1 100 ? -0.670 14.912 -24.348 1.00 46.81 100 PRO A CA 1
ATOM 797 C C . PRO A 1 100 ? 0.495 15.773 -23.849 1.00 46.81 100 PRO A C 1
ATOM 799 O O . PRO A 1 100 ? 1.099 16.514 -24.619 1.00 46.81 100 PRO A O 1
ATOM 802 N N . TYR A 1 101 ? 0.774 15.714 -22.545 1.00 45.56 101 TYR A N 1
ATOM 803 C CA . TYR A 1 101 ? 1.853 16.483 -21.911 1.00 45.56 101 TYR A CA 1
ATOM 804 C C . TYR A 1 101 ? 3.234 15.838 -22.053 1.00 45.56 101 TYR A C 1
ATOM 806 O O . TYR A 1 101 ? 4.226 16.387 -21.583 1.00 45.56 101 TYR A O 1
ATOM 814 N N . THR A 1 102 ? 3.341 14.708 -22.740 1.00 44.44 102 THR A N 1
ATOM 815 C CA . THR A 1 102 ? 4.627 14.128 -23.109 1.00 44.44 102 THR A CA 1
ATOM 816 C C . THR A 1 102 ? 4.928 14.499 -24.554 1.00 44.44 102 THR A C 1
ATOM 818 O O . THR A 1 102 ? 4.445 13.884 -25.500 1.00 44.44 102 THR A O 1
ATOM 821 N N . VAL A 1 103 ? 5.731 15.550 -24.719 1.00 42.94 103 VAL A N 1
ATOM 822 C CA . VAL A 1 103 ? 6.560 15.721 -25.914 1.00 42.94 103 VAL A CA 1
ATOM 823 C C . VAL A 1 103 ? 7.786 14.826 -25.686 1.00 42.94 103 VAL A C 1
ATOM 825 O O . VAL A 1 103 ? 8.574 15.126 -24.788 1.00 42.94 103 VAL A O 1
ATOM 828 N N . PRO A 1 104 ? 7.935 13.689 -26.392 1.00 47.94 104 PRO A N 1
ATOM 829 C CA . PRO A 1 104 ? 9.197 12.975 -26.523 1.00 47.94 104 PRO A CA 1
ATOM 830 C C . PRO A 1 104 ? 10.398 13.911 -26.663 1.00 47.94 104 PRO A C 1
ATOM 832 O O . PRO A 1 104 ? 10.305 14.954 -27.309 1.00 47.94 104 PRO A O 1
ATOM 835 N N . ALA A 1 105 ? 11.548 13.520 -26.106 1.00 47.47 105 ALA A N 1
ATOM 836 C CA . ALA A 1 105 ? 12.791 14.296 -26.186 1.00 47.47 105 ALA A CA 1
ATOM 837 C C . ALA A 1 105 ? 13.242 14.602 -27.634 1.00 47.47 105 ALA A C 1
ATOM 839 O O . ALA A 1 105 ? 14.087 15.467 -27.841 1.00 47.47 105 ALA A O 1
ATOM 840 N N . ASP A 1 106 ? 12.665 13.918 -28.629 1.00 53.50 106 ASP A N 1
ATOM 841 C CA . ASP A 1 106 ? 12.904 14.104 -30.061 1.00 53.50 106 ASP A CA 1
ATOM 842 C C . ASP A 1 106 ? 11.890 15.039 -30.762 1.00 53.50 106 ASP A C 1
ATOM 844 O O . ASP A 1 106 ? 11.944 15.201 -31.982 1.00 53.50 106 ASP A O 1
ATOM 848 N N . GLY A 1 107 ? 10.959 15.656 -30.022 1.00 48.59 107 GLY A N 1
ATOM 849 C CA . GLY A 1 107 ? 9.985 16.616 -30.550 1.00 48.59 107 GLY A CA 1
ATOM 850 C C . GLY A 1 107 ? 8.839 16.009 -31.370 1.00 48.59 107 GLY A C 1
ATOM 851 O O . GLY A 1 107 ? 8.029 16.758 -31.924 1.00 48.59 107 GLY A O 1
ATOM 852 N N . LYS A 1 108 ? 8.727 14.678 -31.467 1.00 52.94 108 LYS A N 1
ATOM 853 C CA . LYS A 1 108 ? 7.617 14.024 -32.180 1.00 52.94 108 LYS A CA 1
ATOM 854 C C . LYS A 1 108 ? 6.393 13.907 -31.281 1.00 52.94 108 LYS A C 1
ATOM 856 O O . LYS A 1 108 ? 6.516 13.725 -30.078 1.00 52.94 108 LYS A O 1
ATOM 861 N N . LYS A 1 109 ? 5.185 13.974 -31.851 1.00 53.84 109 LYS A N 1
ATOM 862 C CA . LYS A 1 109 ? 3.968 13.611 -31.108 1.00 53.84 109 LYS A CA 1
ATOM 863 C C . LYS A 1 109 ? 4.076 12.134 -30.748 1.00 53.84 109 LYS A C 1
ATOM 865 O O . LYS A 1 109 ? 4.170 11.306 -31.651 1.00 53.84 109 LYS A O 1
ATOM 870 N N . ALA A 1 110 ? 4.068 11.811 -29.4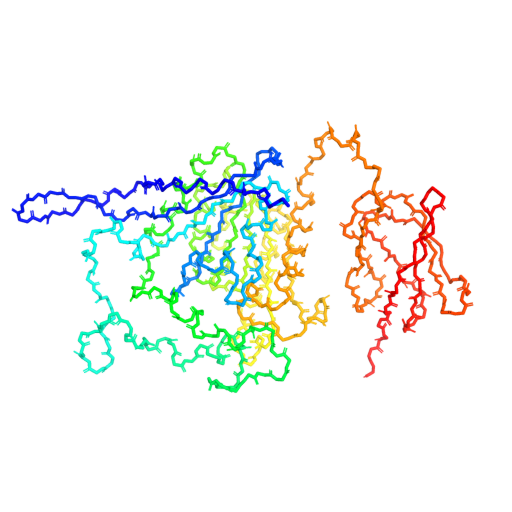61 1.00 52.41 110 ALA A N 1
ATOM 871 C CA . ALA A 1 110 ? 3.980 10.420 -29.061 1.00 52.41 110 ALA A CA 1
ATOM 872 C C . ALA A 1 110 ? 2.641 9.826 -29.570 1.00 52.41 110 ALA A C 1
ATOM 874 O O . ALA A 1 110 ? 1.635 10.536 -29.724 1.00 52.41 110 ALA A O 1
ATOM 875 N N . THR A 1 111 ? 2.636 8.526 -29.845 1.00 52.72 111 THR A N 1
ATOM 876 C CA . THR A 1 111 ? 1.452 7.729 -30.193 1.00 52.72 111 THR A CA 1
ATOM 877 C C . THR A 1 111 ? 1.183 6.708 -29.086 1.00 52.72 111 THR A C 1
ATOM 879 O O . THR A 1 111 ? 2.106 6.372 -28.338 1.00 52.72 111 THR A O 1
ATOM 882 N N . PRO A 1 112 ? -0.036 6.143 -28.978 1.00 48.38 112 PRO A N 1
ATOM 883 C CA . PRO A 1 112 ? -0.248 4.950 -28.160 1.00 48.38 112 PRO A CA 1
ATOM 884 C C . PRO A 1 112 ? 0.819 3.889 -28.487 1.00 48.38 112 PRO A C 1
ATOM 886 O O . PRO A 1 112 ? 1.014 3.551 -29.654 1.00 48.38 112 PRO A O 1
ATOM 889 N N . GLY A 1 113 ? 1.565 3.438 -27.475 1.00 53.69 113 GLY A N 1
ATOM 890 C CA . GLY A 1 113 ? 2.696 2.511 -27.628 1.00 53.69 113 GLY A CA 1
ATOM 891 C C . GLY A 1 113 ? 4.090 3.149 -27.742 1.00 53.69 113 GLY A C 1
ATOM 892 O O . GLY A 1 113 ? 5.076 2.418 -27.753 1.00 53.69 113 GLY A O 1
ATOM 893 N N . SER A 1 114 ? 4.220 4.481 -27.791 1.00 62.44 114 SER A N 1
ATOM 894 C CA . SER A 1 114 ? 5.534 5.131 -27.683 1.00 62.44 114 SER A CA 1
ATOM 895 C C . SER A 1 114 ? 6.153 4.898 -26.300 1.00 62.44 114 SER A C 1
ATOM 897 O O . SER A 1 114 ? 5.503 5.128 -25.277 1.00 62.44 114 SER A O 1
ATOM 899 N N . GLN A 1 115 ? 7.427 4.498 -26.270 1.00 66.25 115 GLN A N 1
ATOM 900 C CA . GLN A 1 115 ? 8.197 4.402 -25.032 1.00 66.25 115 GLN A CA 1
ATOM 901 C C . GLN A 1 115 ? 8.322 5.792 -24.402 1.00 66.25 115 GLN A C 1
ATOM 903 O O . GLN A 1 115 ? 8.767 6.748 -25.040 1.00 66.25 115 GLN A O 1
ATOM 908 N N . GLN A 1 116 ? 7.900 5.916 -23.147 1.00 69.69 116 GLN A N 1
ATOM 909 C CA . GLN A 1 116 ? 7.992 7.174 -22.415 1.00 69.69 116 GLN A CA 1
ATOM 910 C C . GLN A 1 116 ? 9.341 7.253 -21.697 1.00 69.69 116 GLN A C 1
ATOM 912 O O . GLN A 1 116 ? 9.816 6.256 -21.163 1.00 69.69 116 GLN A O 1
ATOM 917 N N . GLY A 1 117 ? 9.947 8.443 -21.628 1.00 67.56 117 GLY A N 1
ATOM 918 C CA . GLY A 1 117 ? 11.298 8.607 -21.070 1.00 67.56 117 GLY A CA 1
ATOM 919 C C . GLY A 1 117 ? 11.460 8.112 -19.627 1.00 67.56 117 GLY A C 1
ATOM 920 O O . GLY A 1 117 ? 12.528 7.629 -19.266 1.00 67.56 117 GLY A O 1
ATOM 921 N N . TRP A 1 118 ? 10.393 8.149 -18.819 1.00 72.75 118 TRP A N 1
ATOM 922 C CA . TRP A 1 118 ? 10.407 7.621 -17.450 1.00 72.75 118 TRP A CA 1
ATOM 923 C C . TRP A 1 118 ? 10.558 6.096 -17.381 1.00 72.75 118 TRP A C 1
ATOM 925 O O . TRP A 1 118 ? 10.852 5.595 -16.305 1.00 72.75 118 TRP A O 1
ATOM 935 N N . GLN A 1 119 ? 10.355 5.370 -18.488 1.00 77.38 119 GLN A N 1
ATOM 936 C CA . GLN A 1 119 ? 10.496 3.912 -18.572 1.00 77.38 119 GLN A CA 1
ATOM 937 C C . GLN A 1 119 ? 11.957 3.472 -18.746 1.00 77.38 119 GLN A C 1
ATOM 939 O O . GLN A 1 119 ? 12.264 2.299 -18.569 1.00 77.38 119 GLN A O 1
ATOM 944 N N . ASN A 1 120 ? 12.875 4.380 -19.085 1.00 77.81 120 ASN A N 1
ATOM 945 C CA . ASN A 1 120 ? 14.256 4.008 -19.413 1.00 77.81 120 ASN A CA 1
ATOM 946 C C . ASN A 1 120 ? 15.034 3.441 -18.216 1.00 77.81 120 ASN A C 1
ATOM 948 O O . ASN A 1 120 ? 16.005 2.714 -18.407 1.00 77.81 120 ASN A O 1
ATOM 952 N N . ASP A 1 121 ? 14.617 3.769 -16.992 1.00 83.50 121 ASP A N 1
ATOM 953 C CA . ASP A 1 121 ? 15.304 3.383 -15.760 1.00 83.50 121 ASP A CA 1
ATOM 954 C C . ASP A 1 121 ? 14.444 2.536 -14.810 1.00 83.50 121 ASP A C 1
ATOM 956 O O . ASP A 1 121 ? 14.923 2.157 -13.742 1.00 83.50 121 ASP A O 1
ATOM 9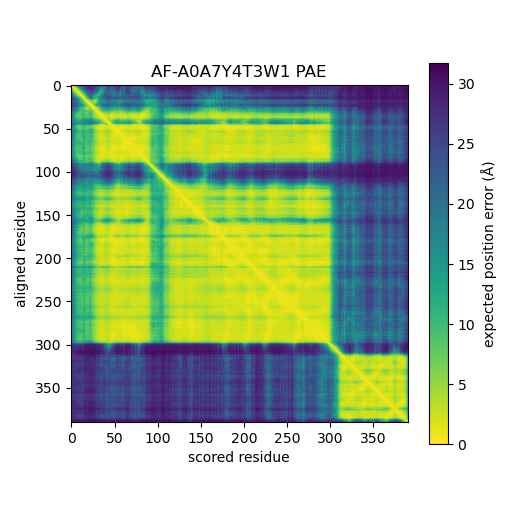60 N N . ILE A 1 122 ? 13.190 2.209 -15.163 1.00 88.69 122 ILE A N 1
ATOM 961 C CA . ILE A 1 122 ? 12.269 1.549 -14.218 1.00 88.69 122 ILE A CA 1
ATOM 962 C C . ILE A 1 122 ? 12.763 0.182 -13.794 1.00 88.69 122 ILE A C 1
ATOM 964 O O . ILE A 1 122 ? 12.531 -0.210 -12.662 1.00 88.69 122 ILE A O 1
ATOM 968 N N . TRP A 1 123 ? 13.466 -0.536 -14.666 1.00 91.56 123 TRP A N 1
ATOM 969 C CA . TRP A 1 123 ? 13.883 -1.892 -14.349 1.00 91.56 123 TRP A CA 1
ATOM 970 C C . TRP A 1 123 ? 14.815 -1.933 -13.137 1.00 91.56 123 TRP A C 1
ATOM 972 O O . TRP A 1 123 ? 14.584 -2.690 -12.194 1.00 91.56 123 TRP A O 1
ATOM 982 N N . SER A 1 124 ? 15.824 -1.063 -13.122 1.00 92.12 124 SER A N 1
ATOM 983 C CA . SER A 1 124 ? 16.735 -0.928 -11.989 1.00 92.12 124 SER A CA 1
ATOM 984 C C . SER A 1 124 ? 16.102 -0.137 -10.853 1.00 92.12 124 SER A C 1
ATOM 986 O O . SER A 1 124 ? 16.129 -0.581 -9.707 1.00 92.12 124 SER A O 1
ATOM 988 N N . ARG A 1 125 ? 15.445 0.991 -11.148 1.00 91.81 125 ARG A N 1
ATOM 989 C CA . ARG A 1 125 ? 14.821 1.854 -10.135 1.00 91.81 125 ARG A CA 1
ATOM 990 C C . ARG A 1 125 ? 13.698 1.161 -9.360 1.00 91.81 125 ARG A C 1
ATOM 992 O O . ARG A 1 125 ? 13.470 1.500 -8.196 1.00 91.81 125 ARG A O 1
ATOM 999 N N . TRP A 1 126 ? 13.006 0.195 -9.961 1.00 94.94 126 TRP A N 1
ATOM 1000 C CA . TRP A 1 126 ? 11.964 -0.610 -9.315 1.00 94.94 126 TRP A CA 1
ATOM 1001 C C . TRP A 1 126 ? 12.458 -1.958 -8.796 1.00 94.94 126 TRP A C 1
ATOM 1003 O O . TRP A 1 126 ? 11.676 -2.687 -8.201 1.00 94.94 126 TRP A O 1
ATOM 1013 N N . GLY A 1 127 ? 13.749 -2.265 -8.929 1.00 95.38 127 GLY A N 1
ATOM 1014 C CA . GLY A 1 127 ? 14.333 -3.454 -8.314 1.00 95.38 127 GLY A CA 1
ATOM 1015 C C . GLY A 1 127 ? 14.009 -4.761 -9.031 1.00 95.38 127 GLY A C 1
ATOM 1016 O O . GLY A 1 127 ? 14.038 -5.811 -8.401 1.00 95.38 127 GLY A O 1
ATOM 1017 N N . PHE A 1 128 ? 13.706 -4.721 -10.331 1.00 95.75 128 PHE A N 1
ATOM 1018 C CA . PHE A 1 128 ? 13.545 -5.941 -11.127 1.00 95.75 128 PHE A CA 1
ATOM 1019 C C . PHE A 1 128 ? 14.900 -6.580 -11.439 1.00 95.75 128 PHE A C 1
ATOM 1021 O O . PHE A 1 128 ? 15.007 -7.802 -11.493 1.00 95.75 128 PHE A O 1
ATOM 1028 N N . GLY A 1 129 ? 15.945 -5.767 -11.611 1.00 94.19 129 GLY A N 1
ATOM 1029 C CA . GLY A 1 129 ? 17.300 -6.226 -11.902 1.00 94.19 129 GLY A CA 1
ATOM 1030 C C . GLY A 1 129 ? 18.233 -5.103 -12.343 1.00 94.19 129 GLY A C 1
ATOM 1031 O O . GLY A 1 129 ? 17.911 -3.927 -12.201 1.00 94.19 129 GLY A O 1
ATOM 1032 N N . SER A 1 130 ? 19.395 -5.442 -12.902 1.00 90.38 130 SER A N 1
ATOM 1033 C CA . SER A 1 130 ? 20.395 -4.440 -13.309 1.00 90.38 130 SER A CA 1
ATOM 1034 C C . SER A 1 130 ? 19.998 -3.666 -14.570 1.00 90.38 130 SER A C 1
ATOM 1036 O O . SER A 1 130 ? 20.305 -2.480 -14.690 1.00 90.38 130 SER A O 1
ATOM 1038 N N . SER A 1 131 ? 19.298 -4.315 -15.500 1.00 89.62 131 SER A N 1
ATOM 1039 C CA . SER A 1 131 ? 18.763 -3.720 -16.728 1.00 89.62 131 SER A CA 1
ATOM 1040 C C . SER A 1 131 ? 17.662 -4.603 -17.312 1.00 89.62 131 SER A C 1
ATOM 1042 O O . SER A 1 131 ? 17.542 -5.769 -16.943 1.00 89.62 131 SER A O 1
ATOM 1044 N N . GLN A 1 132 ? 16.847 -4.060 -18.218 1.00 85.81 132 GLN A N 1
ATOM 1045 C CA . GLN A 1 132 ? 15.730 -4.797 -18.809 1.00 85.81 132 GLN A CA 1
ATOM 1046 C C . GLN A 1 132 ? 16.181 -6.117 -19.448 1.00 85.81 132 GLN A C 1
ATOM 1048 O O . GLN A 1 132 ? 17.111 -6.138 -20.251 1.00 85.81 132 GLN A O 1
ATOM 1053 N N . GLY A 1 133 ? 15.524 -7.216 -19.061 1.00 86.94 133 GLY A N 1
ATOM 1054 C CA . GLY A 1 133 ? 15.899 -8.580 -19.456 1.00 86.94 133 GLY A CA 1
ATOM 1055 C C . GLY A 1 133 ? 16.974 -9.235 -18.579 1.00 86.94 133 GLY A C 1
ATOM 1056 O O . GLY A 1 133 ? 17.242 -10.419 -18.744 1.00 86.94 133 GLY A O 1
ATOM 1057 N N . ASN A 1 134 ? 17.551 -8.507 -17.619 1.00 93.50 134 ASN A N 1
ATOM 1058 C CA . ASN A 1 134 ? 18.536 -9.009 -16.661 1.00 93.50 134 ASN A CA 1
ATOM 1059 C C . ASN A 1 134 ? 17.983 -8.864 -15.232 1.00 93.50 134 ASN A C 1
ATOM 1061 O O . ASN A 1 134 ? 18.278 -7.866 -14.562 1.00 93.50 134 ASN A O 1
ATOM 1065 N N . PRO A 1 135 ? 17.129 -9.798 -14.768 1.00 95.69 135 PRO A N 1
ATOM 1066 C CA . PRO A 1 135 ? 16.589 -9.758 -13.415 1.00 95.69 135 PRO A CA 1
ATOM 1067 C C . PRO A 1 135 ? 17.667 -9.996 -12.349 1.00 95.69 135 PRO A C 1
ATOM 1069 O O . PRO A 1 135 ? 18.693 -10.624 -12.618 1.00 95.69 135 PRO A O 1
ATOM 1072 N N . TYR A 1 136 ? 17.435 -9.529 -11.118 1.00 95.44 136 TYR A N 1
ATOM 1073 C CA . TYR A 1 136 ? 18.248 -9.993 -9.989 1.00 95.44 136 TYR A CA 1
ATOM 1074 C C . TYR A 1 136 ? 18.027 -11.499 -9.757 1.00 95.44 136 TYR A C 1
ATOM 1076 O O . TYR A 1 136 ? 16.910 -11.976 -9.959 1.00 95.44 136 TYR A O 1
ATOM 1084 N N . PRO A 1 137 ? 19.038 -12.257 -9.285 1.00 94.19 137 PRO A N 1
ATOM 1085 C CA . PRO A 1 137 ? 18.907 -13.705 -9.088 1.00 94.19 137 PRO A CA 1
ATOM 1086 C C . PRO A 1 137 ? 17.751 -14.126 -8.171 1.00 94.19 137 PRO A C 1
ATOM 1088 O O . PRO A 1 137 ? 17.178 -15.194 -8.352 1.00 94.19 137 PRO A O 1
ATOM 1091 N N . ASN A 1 138 ? 17.411 -13.291 -7.191 1.00 94.81 138 ASN A N 1
ATOM 1092 C CA . ASN A 1 138 ? 16.316 -13.497 -6.246 1.00 94.81 138 ASN A CA 1
ATOM 1093 C C . ASN A 1 138 ? 15.125 -12.560 -6.502 1.00 94.81 138 ASN A C 1
ATOM 1095 O O . ASN A 1 138 ? 14.306 -12.406 -5.606 1.00 94.81 138 ASN A O 1
ATOM 1099 N N . ALA A 1 139 ? 15.024 -11.918 -7.672 1.00 95.94 139 ALA A N 1
ATOM 1100 C CA . ALA A 1 139 ? 13.909 -11.026 -7.983 1.00 95.94 139 ALA A CA 1
ATOM 1101 C C . ALA A 1 139 ? 12.563 -11.748 -7.836 1.00 95.94 139 ALA A C 1
ATOM 1103 O O . ALA A 1 139 ? 12.367 -12.842 -8.366 1.00 95.94 139 ALA A O 1
ATOM 1104 N N . LEU A 1 140 ? 11.625 -11.107 -7.142 1.00 97.44 140 LEU A N 1
ATOM 1105 C CA . LEU A 1 140 ? 10.280 -11.634 -6.946 1.00 97.44 140 LEU A CA 1
ATOM 1106 C C . LEU A 1 140 ? 9.265 -11.027 -7.907 1.00 97.44 140 LEU A C 1
ATOM 1108 O O . LEU A 1 140 ? 8.158 -11.535 -7.978 1.00 97.44 140 LEU A O 1
ATOM 1112 N N . PHE A 1 141 ? 9.603 -10.006 -8.691 1.00 97.75 141 PHE A N 1
ATOM 1113 C CA . PHE A 1 141 ? 8.705 -9.582 -9.763 1.00 97.75 141 PHE A CA 1
ATOM 1114 C C . PHE A 1 141 ? 8.657 -10.658 -10.868 1.00 97.75 141 PHE A C 1
ATOM 1116 O O . PHE A 1 141 ? 9.722 -11.128 -11.285 1.00 97.75 141 PHE A O 1
ATOM 1123 N N . PRO A 1 142 ? 7.474 -11.044 -11.388 1.00 96.31 142 PRO A N 1
ATOM 1124 C CA . PRO A 1 142 ? 7.351 -12.033 -12.461 1.00 96.31 142 PRO A CA 1
ATOM 1125 C C . PRO A 1 142 ? 7.833 -11.454 -13.804 1.00 96.31 142 PRO A C 1
ATOM 1127 O O . PRO A 1 142 ? 7.044 -11.037 -14.652 1.00 96.31 142 PRO A O 1
ATOM 1130 N N . THR A 1 143 ? 9.151 -11.403 -13.998 1.00 93.88 143 THR A N 1
ATOM 1131 C CA . THR A 1 143 ? 9.786 -10.714 -15.137 1.00 93.88 143 THR A CA 1
ATOM 1132 C C . THR A 1 143 ? 9.442 -11.308 -16.504 1.00 93.88 143 THR A C 1
ATOM 1134 O O . THR A 1 143 ? 9.365 -10.551 -17.469 1.00 93.88 143 THR A O 1
ATOM 1137 N N . ASP A 1 144 ? 9.094 -12.595 -16.583 1.00 93.12 144 ASP A N 1
ATOM 1138 C CA . ASP A 1 144 ? 8.557 -13.219 -17.805 1.00 93.12 144 ASP A CA 1
ATOM 1139 C C . ASP A 1 144 ? 7.228 -12.588 -18.261 1.00 93.12 144 ASP A C 1
ATOM 1141 O O . ASP A 1 144 ? 6.881 -12.617 -19.439 1.00 93.12 144 ASP A O 1
ATOM 1145 N N . SER A 1 145 ? 6.481 -11.977 -17.336 1.00 93.19 145 SER A N 1
ATOM 1146 C CA . SER A 1 145 ? 5.212 -11.285 -17.603 1.00 93.19 145 SER A CA 1
ATOM 1147 C C . SER A 1 145 ? 5.368 -9.761 -17.700 1.00 93.19 145 SER A C 1
ATOM 1149 O O . SER A 1 145 ? 4.374 -9.029 -17.708 1.00 93.19 145 SER A O 1
ATOM 1151 N N . PHE A 1 146 ? 6.603 -9.255 -17.794 1.00 91.06 146 PHE A N 1
ATOM 1152 C CA . PHE A 1 146 ? 6.875 -7.817 -17.819 1.00 91.06 146 PHE A CA 1
ATOM 1153 C C . PHE A 1 146 ? 6.203 -7.102 -18.995 1.00 91.06 146 PHE A C 1
ATOM 1155 O O . PHE A 1 146 ? 5.712 -5.988 -18.830 1.00 91.06 146 PHE A O 1
ATOM 1162 N N . GLU A 1 147 ? 6.119 -7.729 -20.171 1.00 87.69 147 GLU A N 1
ATOM 1163 C CA . GLU A 1 147 ? 5.430 -7.116 -21.313 1.00 87.69 147 GLU A CA 1
ATOM 1164 C C . GLU A 1 147 ? 3.950 -6.854 -21.026 1.00 87.69 147 GLU A C 1
ATOM 1166 O O . GLU A 1 147 ? 3.422 -5.809 -21.407 1.00 87.69 147 GLU A O 1
ATOM 1171 N N . LEU A 1 148 ? 3.270 -7.781 -20.344 1.00 87.25 148 LEU A N 1
ATOM 1172 C CA . LEU A 1 148 ? 1.868 -7.603 -19.981 1.00 87.25 148 LEU A CA 1
ATOM 1173 C C . LEU A 1 148 ? 1.713 -6.498 -18.933 1.00 87.25 148 LEU A C 1
ATOM 1175 O O . LEU A 1 148 ? 0.825 -5.658 -19.060 1.00 87.25 148 LEU A O 1
ATOM 1179 N N . PHE A 1 149 ? 2.614 -6.438 -17.953 1.00 88.31 149 PHE A N 1
ATOM 1180 C CA . PHE A 1 149 ? 2.675 -5.320 -17.013 1.00 88.31 149 PHE A CA 1
ATOM 1181 C C . PHE A 1 149 ? 2.857 -3.974 -17.735 1.00 88.31 149 PHE A C 1
ATOM 1183 O O . PHE A 1 149 ? 2.070 -3.050 -17.529 1.00 88.31 149 PHE A O 1
ATOM 1190 N N . ALA A 1 150 ? 3.832 -3.877 -18.641 1.00 83.81 150 ALA A N 1
ATOM 1191 C CA . ALA A 1 150 ? 4.167 -2.641 -19.342 1.00 83.81 150 ALA A CA 1
ATOM 1192 C C . ALA A 1 150 ? 3.061 -2.141 -20.288 1.00 83.81 150 ALA A C 1
ATOM 1194 O O . ALA A 1 150 ? 2.918 -0.935 -20.493 1.00 83.81 150 ALA A O 1
ATOM 1195 N N . ARG A 1 151 ? 2.220 -3.037 -20.825 1.00 81.31 151 ARG A N 1
ATOM 1196 C CA . ARG A 1 151 ? 1.045 -2.659 -21.637 1.00 81.31 151 ARG A CA 1
ATOM 1197 C C . ARG A 1 151 ? -0.010 -1.871 -20.859 1.00 81.31 151 ARG A C 1
ATOM 1199 O O . ARG A 1 151 ? -0.837 -1.213 -21.482 1.00 81.31 151 ARG A O 1
ATOM 1206 N N . ASN A 1 152 ? 0.015 -1.925 -19.529 1.00 80.62 152 ASN A N 1
ATOM 1207 C CA . ASN A 1 152 ? -0.950 -1.242 -18.670 1.00 80.62 152 ASN A CA 1
ATOM 1208 C C . ASN A 1 152 ? -0.508 0.169 -18.254 1.00 80.62 152 ASN A C 1
ATOM 1210 O O .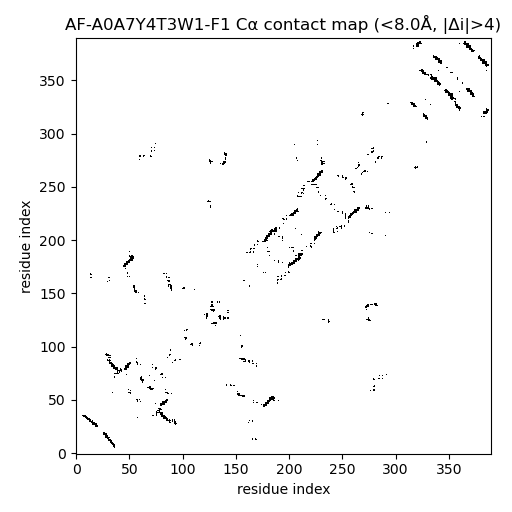 ASN A 1 152 ? -1.210 0.821 -17.476 1.00 80.62 152 ASN A O 1
ATOM 1214 N N . TYR A 1 153 ? 0.631 0.663 -18.752 1.00 80.88 153 TYR A N 1
ATOM 1215 C CA . TYR A 1 153 ? 1.062 2.021 -18.446 1.00 80.88 153 TYR A CA 1
ATOM 1216 C C . TYR A 1 153 ? 0.108 3.058 -19.047 1.00 80.88 153 TYR A C 1
ATOM 1218 O O . TYR A 1 153 ? -0.121 3.059 -20.261 1.00 80.88 153 TYR A O 1
ATOM 1226 N N . PRO A 1 154 ? -0.418 3.982 -18.225 1.00 76.56 154 PRO A N 1
ATOM 1227 C CA . PRO A 1 154 ? -1.176 5.100 -18.729 1.00 76.56 154 PRO A CA 1
ATOM 1228 C C . PRO A 1 154 ? -0.262 5.991 -19.568 1.00 76.56 154 PRO A C 1
ATOM 1230 O O . PRO A 1 154 ? 0.948 6.127 -19.355 1.00 76.56 154 PRO A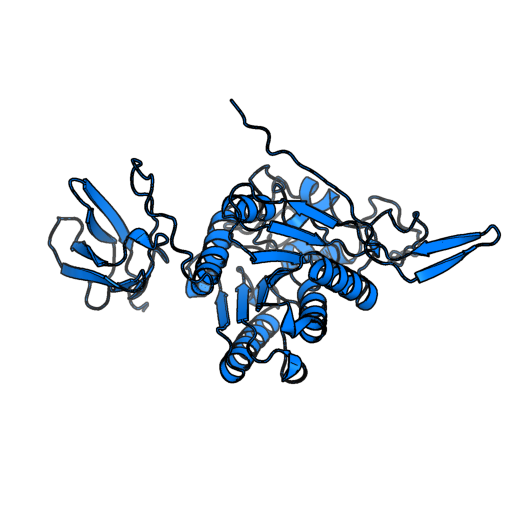 O 1
ATOM 1233 N N . TYR A 1 155 ? -0.874 6.600 -20.569 1.00 67.00 155 TYR A N 1
ATOM 1234 C CA . TYR A 1 155 ? -0.159 7.393 -21.552 1.00 67.00 155 TYR A CA 1
ATOM 1235 C C . TYR A 1 155 ? 0.052 8.852 -21.114 1.00 67.00 155 TYR A C 1
ATOM 1237 O O . TYR A 1 155 ? 0.940 9.544 -21.612 1.00 67.00 155 TYR A O 1
ATOM 1245 N N . LEU A 1 156 ? -0.764 9.319 -20.168 1.00 67.56 156 LEU A N 1
ATOM 1246 C CA . LEU A 1 156 ? -0.706 10.670 -19.624 1.00 67.56 156 LEU A CA 1
ATOM 1247 C C . LEU A 1 156 ? -0.002 10.683 -18.264 1.00 67.56 156 LEU A C 1
ATOM 1249 O O . LEU A 1 156 ? 0.131 9.653 -17.608 1.00 67.56 156 LEU A O 1
ATOM 1253 N N . GLY A 1 157 ? 0.462 11.861 -17.846 1.00 66.31 157 GLY A N 1
ATOM 1254 C CA . GLY A 1 157 ? 1.010 12.080 -16.504 1.00 66.31 157 GLY A CA 1
ATOM 1255 C C . GLY A 1 157 ? -0.088 12.338 -15.468 1.00 66.31 157 GLY A C 1
ATOM 1256 O O . GLY A 1 157 ? -1.197 12.742 -15.824 1.00 66.31 157 GLY A O 1
ATOM 1257 N N . THR A 1 158 ? 0.225 12.140 -14.185 1.00 68.56 158 THR A N 1
ATOM 1258 C CA . THR A 1 158 ? -0.733 12.351 -13.086 1.00 68.56 158 THR A CA 1
ATOM 1259 C C . 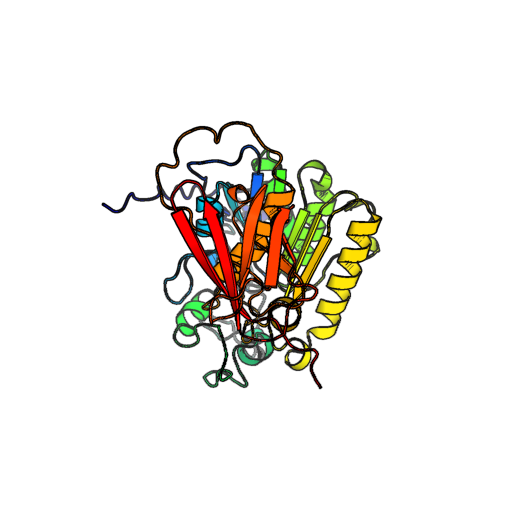THR A 1 158 ? -1.054 13.826 -12.822 1.00 68.56 158 THR A C 1
ATOM 1261 O O . THR A 1 158 ? -0.250 14.720 -13.097 1.00 68.56 158 THR A O 1
ATOM 1264 N N . SER A 1 159 ? -2.236 14.088 -12.262 1.00 73.44 159 SER A N 1
ATOM 1265 C CA . SER A 1 159 ? -2.638 15.340 -11.611 1.00 73.44 159 SER A CA 1
ATOM 1266 C C . SER A 1 159 ? -2.394 15.244 -10.101 1.00 73.44 159 SER A C 1
ATOM 1268 O O . SER A 1 159 ? -2.550 14.177 -9.512 1.00 73.44 159 SER A O 1
ATOM 1270 N N . ASN A 1 160 ? -2.024 16.345 -9.442 1.00 76.88 160 ASN A N 1
ATOM 1271 C CA . ASN A 1 160 ? -2.077 16.398 -7.973 1.00 76.88 160 ASN A CA 1
ATOM 1272 C C . ASN A 1 160 ? -3.523 16.638 -7.522 1.00 76.88 160 ASN A C 1
ATOM 1274 O O . ASN A 1 160 ? -4.102 15.802 -6.845 1.00 76.88 160 ASN A O 1
ATOM 1278 N N . GLU A 1 161 ? -4.093 17.769 -7.937 1.00 79.56 161 GLU A N 1
ATOM 1279 C CA . GLU A 1 161 ? -5.401 18.265 -7.498 1.00 79.56 161 GLU A CA 1
ATOM 1280 C C . GLU A 1 161 ? -6.537 17.316 -7.892 1.00 79.56 161 GLU A C 1
ATOM 1282 O O . GLU A 1 161 ? -7.153 16.707 -7.025 1.00 79.56 161 GLU A O 1
ATOM 1287 N N . SER A 1 162 ? -6.721 17.073 -9.194 1.00 79.62 162 SER A N 1
ATOM 1288 C CA . SER A 1 162 ? -7.835 16.251 -9.695 1.00 79.62 162 SER A CA 1
ATOM 1289 C C . SER A 1 162 ? -7.835 14.825 -9.138 1.00 79.62 162 SER A C 1
ATOM 1291 O O . SER A 1 162 ? -8.886 14.220 -8.963 1.00 79.62 162 SER A O 1
ATOM 1293 N N . TYR A 1 163 ? -6.652 14.271 -8.865 1.00 86.12 163 TYR A N 1
ATOM 1294 C CA . TYR A 1 163 ? -6.545 12.925 -8.319 1.00 86.12 163 TYR A CA 1
ATOM 1295 C C . TYR A 1 163 ? -6.906 12.905 -6.827 1.00 86.12 163 TYR A C 1
ATOM 1297 O O . TYR A 1 163 ? -7.649 12.032 -6.388 1.00 86.12 163 TYR A O 1
ATOM 1305 N N . THR A 1 164 ? -6.462 13.903 -6.057 1.00 90.50 164 THR A N 1
ATOM 1306 C CA . THR A 1 164 ? -6.905 14.093 -4.668 1.00 90.50 164 THR A CA 1
ATOM 1307 C C . THR A 1 164 ? -8.420 14.301 -4.586 1.00 90.50 164 THR A C 1
ATOM 1309 O O . THR A 1 164 ? -9.062 13.699 -3.728 1.00 90.50 164 THR A O 1
ATOM 1312 N N . ASP A 1 165 ? -9.013 15.089 -5.484 1.00 85.19 165 ASP A N 1
ATOM 1313 C CA . ASP A 1 165 ? -10.467 15.307 -5.534 1.00 85.19 165 ASP A CA 1
ATOM 1314 C C . ASP A 1 165 ? -11.233 14.006 -5.800 1.00 85.19 165 ASP A C 1
ATOM 1316 O O . ASP A 1 165 ? -12.207 13.705 -5.109 1.00 85.19 165 ASP A O 1
ATOM 1320 N N . ALA A 1 166 ? -10.751 13.181 -6.733 1.00 86.44 166 ALA A N 1
ATOM 1321 C CA . ALA A 1 166 ? -11.331 11.868 -7.001 1.00 86.44 166 ALA A CA 1
ATOM 1322 C C . ALA A 1 166 ? -11.267 10.938 -5.777 1.00 86.44 166 ALA A C 1
ATOM 1324 O O . ALA A 1 166 ? -12.251 10.271 -5.451 1.00 86.44 166 ALA A O 1
ATOM 1325 N N . ILE A 1 167 ? -10.136 10.916 -5.062 1.00 93.00 167 ILE A N 1
ATOM 1326 C CA . ILE A 1 167 ? -9.981 10.129 -3.828 1.00 93.00 167 ILE A CA 1
ATOM 1327 C C . ILE A 1 167 ? -10.983 10.604 -2.766 1.00 93.00 167 ILE A C 1
ATOM 1329 O O . ILE A 1 167 ? -11.671 9.784 -2.161 1.00 93.00 167 ILE A O 1
ATOM 1333 N N . GLN A 1 168 ? -11.106 11.917 -2.563 1.00 92.50 168 GLN A N 1
ATOM 1334 C CA . GLN A 1 168 ? -12.054 12.506 -1.613 1.00 92.50 168 GLN A CA 1
ATOM 1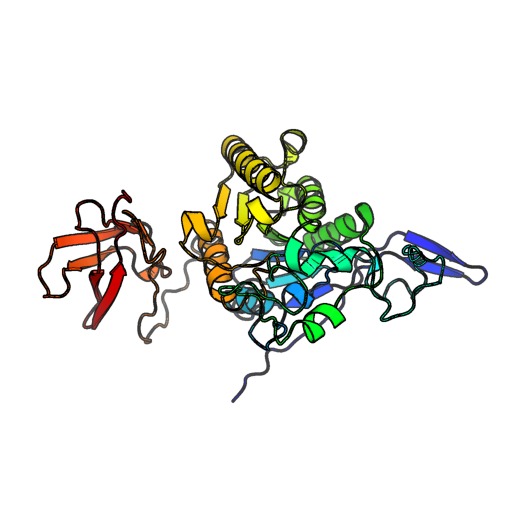335 C C . GLN A 1 168 ? -13.509 12.177 -1.949 1.00 92.50 168 GLN A C 1
ATOM 1337 O O . GLN A 1 168 ? -14.281 11.835 -1.054 1.00 92.50 168 GLN A O 1
ATOM 1342 N N . ALA A 1 169 ? -13.875 12.248 -3.227 1.00 88.12 169 ALA A N 1
ATOM 1343 C CA . ALA A 1 169 ? -15.222 11.933 -3.676 1.00 88.12 169 ALA A CA 1
ATOM 1344 C C . ALA A 1 169 ? -15.567 10.452 -3.449 1.00 88.12 169 ALA A C 1
ATOM 1346 O O . ALA A 1 169 ? -16.684 10.131 -3.038 1.00 88.12 169 ALA A O 1
ATOM 1347 N N . VAL A 1 170 ? -14.594 9.549 -3.632 1.00 91.56 170 VAL A N 1
ATOM 1348 C CA . VAL A 1 170 ? -14.755 8.139 -3.260 1.00 91.56 170 VAL A CA 1
ATOM 1349 C C . VAL A 1 170 ? -14.938 7.996 -1.753 1.00 91.56 170 VAL A C 1
ATOM 1351 O O . VAL A 1 170 ? -15.898 7.342 -1.355 1.00 91.56 170 VAL A O 1
ATOM 1354 N N . ILE A 1 171 ? -14.106 8.636 -0.921 1.00 93.56 171 ILE A N 1
ATOM 1355 C CA . ILE A 1 171 ? -14.254 8.604 0.547 1.00 93.56 171 ILE A CA 1
ATOM 1356 C C . ILE A 1 171 ? -15.683 8.997 0.950 1.00 93.56 171 ILE A C 1
ATOM 1358 O O . ILE A 1 171 ? -16.371 8.198 1.586 1.00 93.56 171 ILE A O 1
ATOM 1362 N N . ASP A 1 172 ? -16.163 10.155 0.484 1.00 90.44 172 ASP A N 1
ATOM 1363 C CA . ASP A 1 172 ? -17.504 10.672 0.797 1.00 90.44 172 ASP A CA 1
ATOM 1364 C C . ASP A 1 172 ? -18.630 9.711 0.374 1.00 90.44 172 ASP A C 1
ATOM 1366 O O . ASP A 1 172 ? -19.685 9.632 1.012 1.00 90.44 172 ASP A O 1
ATOM 1370 N N . SER A 1 173 ? -18.422 8.957 -0.707 1.00 88.31 173 SER A N 1
ATOM 1371 C CA . SER A 1 173 ? -19.422 8.024 -1.228 1.00 88.31 173 SER A CA 1
ATOM 1372 C C . SER A 1 173 ? -19.588 6.756 -0.394 1.00 88.31 173 SER A C 1
ATOM 1374 O O . SER A 1 173 ? -20.674 6.170 -0.375 1.00 88.31 173 SER A O 1
ATOM 1376 N N . THR A 1 174 ? -18.529 6.336 0.303 1.00 87.69 174 THR A N 1
ATOM 1377 C CA . THR A 1 174 ? -18.494 5.047 1.008 1.00 87.69 174 THR A CA 1
ATOM 1378 C C . THR A 1 174 ? -19.345 5.038 2.272 1.00 87.69 174 THR A C 1
ATOM 1380 O O . THR A 1 174 ? -19.807 3.972 2.690 1.00 87.69 174 THR A O 1
ATOM 1383 N N . LYS A 1 175 ? -19.552 6.215 2.888 1.00 84.44 175 LYS A N 1
ATOM 1384 C CA . LYS A 1 175 ? -20.262 6.390 4.169 1.00 84.44 175 LYS A CA 1
ATOM 1385 C C . LYS A 1 175 ? -19.776 5.413 5.254 1.00 84.44 175 LYS A C 1
ATOM 1387 O O . LYS A 1 175 ? -20.578 4.918 6.045 1.00 84.44 175 LYS A O 1
ATOM 1392 N N . SER A 1 176 ? -18.485 5.088 5.230 1.00 88.25 176 SER A N 1
ATOM 1393 C CA . SER A 1 176 ? -17.827 4.079 6.065 1.00 88.25 176 SER A CA 1
ATOM 1394 C C . SER A 1 176 ? -16.463 4.593 6.515 1.00 88.25 176 SER A C 1
ATOM 1396 O O . SER A 1 176 ? -15.968 5.574 5.963 1.00 88.25 176 SER A O 1
ATOM 1398 N N . ASP A 1 177 ? -15.838 3.911 7.474 1.00 91.75 177 ASP A N 1
ATOM 1399 C CA . ASP A 1 177 ? -14.465 4.224 7.849 1.00 91.75 177 ASP A CA 1
ATOM 1400 C C . ASP A 1 177 ? -13.508 3.734 6.752 1.00 91.75 177 ASP A C 1
ATOM 1402 O O . ASP A 1 177 ? -13.544 2.564 6.347 1.00 91.75 177 ASP A O 1
ATOM 1406 N N . VAL A 1 178 ? -12.638 4.625 6.278 1.00 97.06 178 VAL A N 1
ATOM 1407 C CA . VAL A 1 178 ? -11.760 4.373 5.132 1.00 97.06 178 VAL A CA 1
ATOM 1408 C C . VAL A 1 178 ? -10.310 4.173 5.557 1.00 97.06 178 VAL A C 1
ATOM 1410 O O . VAL A 1 178 ? -9.712 5.009 6.233 1.00 97.06 178 VAL A O 1
ATOM 1413 N N . TRP A 1 179 ? -9.707 3.101 5.058 1.00 98.12 179 TRP A N 1
ATOM 1414 C CA . TRP A 1 179 ? -8.261 2.939 4.977 1.00 98.12 179 TRP A CA 1
ATOM 1415 C C . TRP A 1 179 ? -7.779 3.320 3.580 1.00 98.12 179 TRP A C 1
ATOM 1417 O O . TRP A 1 179 ? -8.246 2.774 2.578 1.00 98.12 179 TRP A O 1
ATOM 1427 N N . LEU A 1 180 ? -6.823 4.242 3.504 1.00 98.62 180 LEU A N 1
ATOM 1428 C CA . LEU A 1 180 ? -6.214 4.659 2.243 1.00 98.62 180 LEU A CA 1
ATOM 1429 C C . LEU A 1 180 ? -4.941 3.845 1.989 1.00 98.62 180 LEU A C 1
ATOM 1431 O O . LEU A 1 180 ? -3.916 4.089 2.623 1.00 98.62 180 LEU A O 1
ATOM 1435 N N . LEU A 1 181 ? -4.992 2.895 1.054 1.00 98.81 181 LEU A N 1
ATOM 1436 C CA . LEU A 1 181 ? -3.832 2.131 0.596 1.00 98.81 181 LEU A CA 1
ATOM 1437 C C . LEU A 1 181 ? -3.223 2.816 -0.626 1.00 98.81 181 LEU A C 1
ATOM 1439 O O . LEU A 1 181 ? -3.794 2.789 -1.712 1.00 98.81 181 LEU A O 1
ATOM 1443 N N . ALA A 1 182 ? -2.054 3.427 -0.464 1.00 98.25 182 ALA A N 1
ATOM 1444 C CA . ALA A 1 182 ? -1.424 4.233 -1.498 1.00 98.25 182 ALA A CA 1
ATOM 1445 C C . ALA A 1 182 ? -0.010 3.757 -1.826 1.00 98.25 182 ALA A C 1
ATOM 1447 O O . ALA A 1 182 ? 0.790 3.460 -0.937 1.00 98.25 182 ALA A O 1
ATOM 1448 N N . HIS A 1 183 ? 0.311 3.740 -3.118 1.00 98.19 183 HIS A N 1
ATOM 1449 C CA . HIS A 1 183 ? 1.611 3.319 -3.631 1.00 98.19 183 HIS A CA 1
ATOM 1450 C C . HIS A 1 183 ? 2.398 4.493 -4.210 1.00 98.19 183 HIS A C 1
ATOM 1452 O O . HIS A 1 183 ? 1.859 5.289 -4.984 1.00 98.19 183 HIS A O 1
ATOM 1458 N N . SER A 1 184 ? 3.698 4.561 -3.906 1.00 95.62 184 SER A N 1
ATOM 1459 C CA . SER A 1 184 ? 4.635 5.475 -4.567 1.00 95.62 184 SER A CA 1
ATOM 1460 C C . SER A 1 184 ? 4.136 6.930 -4.561 1.00 95.62 184 SER A C 1
ATOM 1462 O O . SER A 1 184 ? 3.792 7.465 -3.510 1.00 95.62 184 SER A O 1
ATOM 1464 N N . ALA A 1 185 ? 4.076 7.608 -5.710 1.00 91.94 185 ALA A N 1
ATOM 1465 C CA . ALA A 1 185 ? 3.586 8.991 -5.799 1.00 91.94 185 ALA A CA 1
ATOM 1466 C C . ALA A 1 185 ? 2.091 9.170 -5.465 1.00 91.94 185 ALA A C 1
ATOM 1468 O O . ALA A 1 185 ? 1.658 10.300 -5.233 1.00 91.94 185 ALA A O 1
ATOM 1469 N N . GLY A 1 186 ? 1.309 8.087 -5.424 1.00 93.69 186 GLY A N 1
ATOM 1470 C CA . GLY A 1 186 ? -0.081 8.108 -4.969 1.00 93.69 186 GLY A CA 1
ATOM 1471 C C . GLY A 1 186 ? -0.189 8.484 -3.491 1.00 93.69 186 GLY A C 1
ATOM 1472 O O . GLY A 1 186 ? -1.170 9.104 -3.081 1.00 93.69 186 GLY A O 1
ATOM 1473 N N . SER A 1 187 ? 0.856 8.203 -2.703 1.00 96.19 187 SER A N 1
ATOM 1474 C CA . SER A 1 187 ? 0.897 8.489 -1.269 1.00 96.19 187 SER A CA 1
ATOM 1475 C C . SER A 1 187 ? 0.682 9.965 -0.956 1.00 96.19 187 SER A C 1
ATOM 1477 O O . SER A 1 187 ? -0.156 10.268 -0.118 1.00 96.19 187 SER A O 1
ATOM 1479 N N . SER A 1 188 ? 1.311 10.902 -1.672 1.00 94.50 188 SER A N 1
ATOM 1480 C CA . SER A 1 188 ? 1.129 12.331 -1.369 1.00 94.50 188 SER A CA 1
ATOM 1481 C C . SER A 1 188 ? -0.312 12.821 -1.614 1.00 94.50 188 SER A C 1
ATOM 1483 O O . SER A 1 188 ? -0.791 13.726 -0.928 1.00 94.50 188 SER A O 1
ATOM 1485 N N . ARG A 1 189 ? -1.025 12.219 -2.581 1.00 94.19 189 ARG A N 1
ATOM 1486 C CA . ARG A 1 189 ? -2.439 12.530 -2.864 1.00 94.19 189 ARG A CA 1
ATOM 1487 C C . ARG A 1 189 ? -3.335 11.947 -1.780 1.00 94.19 189 ARG A C 1
ATOM 1489 O O . ARG A 1 189 ? -4.192 12.649 -1.255 1.00 94.19 189 ARG A O 1
ATOM 1496 N N . ALA A 1 190 ? -3.080 10.699 -1.388 1.00 96.75 190 ALA A N 1
ATOM 1497 C CA . ALA A 1 190 ? -3.784 10.052 -0.286 1.00 96.75 190 ALA A CA 1
ATOM 1498 C C . ALA A 1 190 ? -3.584 10.793 1.046 1.00 96.75 190 ALA A C 1
ATOM 1500 O O . ALA A 1 190 ? -4.543 10.973 1.784 1.00 96.75 190 ALA A O 1
ATOM 1501 N N . VAL A 1 191 ? -2.376 11.289 1.328 1.00 97.50 191 VAL A N 1
ATOM 1502 C CA . VAL A 1 191 ? -2.088 12.100 2.524 1.00 97.50 191 VAL A CA 1
ATOM 1503 C C . VAL A 1 191 ? -2.879 13.406 2.503 1.00 97.50 191 VAL A C 1
ATOM 1505 O O . VAL A 1 191 ? -3.513 13.752 3.497 1.00 97.50 191 VAL A O 1
ATOM 1508 N N . THR A 1 192 ? -2.923 14.093 1.359 1.00 96.62 192 THR A N 1
ATOM 1509 C CA . THR A 1 192 ? -3.715 15.326 1.218 1.00 96.62 192 THR A CA 1
ATOM 1510 C C . THR A 1 192 ? -5.209 15.049 1.425 1.00 96.62 192 THR A C 1
ATOM 1512 O O . THR A 1 192 ? -5.865 15.755 2.190 1.00 96.62 192 THR A O 1
ATOM 1515 N N . ALA A 1 193 ? -5.736 13.981 0.817 1.00 96.56 193 ALA A N 1
ATOM 1516 C CA . ALA A 1 193 ? -7.123 13.564 1.011 1.00 96.56 193 ALA A CA 1
ATOM 1517 C C . ALA A 1 193 ? -7.410 13.189 2.477 1.00 96.56 193 ALA A C 1
ATOM 1519 O O . ALA A 1 193 ? -8.441 13.584 3.013 1.00 96.56 193 ALA A O 1
ATOM 1520 N N . ALA A 1 194 ? -6.488 12.491 3.150 1.00 97.75 194 ALA A N 1
ATOM 1521 C CA . ALA A 1 194 ? -6.617 12.124 4.560 1.00 97.75 194 ALA A CA 1
ATOM 1522 C C . ALA A 1 194 ? -6.715 13.352 5.471 1.00 97.75 194 ALA A C 1
ATOM 1524 O O . ALA A 1 194 ? -7.568 13.382 6.353 1.00 97.75 194 ALA A O 1
ATOM 1525 N N . ARG A 1 195 ? -5.906 14.391 5.224 1.00 96.88 195 ARG A N 1
ATOM 1526 C CA . ARG A 1 195 ? -5.986 15.660 5.967 1.00 96.88 195 ARG A CA 1
ATOM 1527 C C . ARG A 1 195 ? -7.353 16.323 5.824 1.00 96.88 195 ARG A C 1
ATOM 1529 O O . ARG A 1 195 ? -7.910 16.816 6.797 1.00 96.88 195 ARG A O 1
ATOM 1536 N N . GLN A 1 196 ? -7.901 16.318 4.611 1.00 95.69 196 GLN A N 1
ATOM 1537 C CA . GLN A 1 196 ? -9.172 16.977 4.291 1.00 95.69 196 GLN A CA 1
ATOM 1538 C C . GLN A 1 196 ? -10.401 16.157 4.710 1.00 95.69 196 GLN A C 1
ATOM 1540 O O . GLN A 1 196 ? -11.477 16.719 4.908 1.00 95.69 196 GLN A O 1
ATOM 1545 N N . LYS A 1 197 ? -10.252 14.835 4.852 1.00 96.06 197 LYS A N 1
ATOM 1546 C CA . LYS A 1 197 ? -11.329 13.882 5.168 1.00 96.06 197 LYS A CA 1
ATOM 1547 C C . LYS A 1 197 ? -11.078 13.105 6.458 1.00 96.06 197 LYS A C 1
ATOM 1549 O O . LYS A 1 197 ? -11.558 11.983 6.602 1.00 96.06 197 LYS A O 1
ATOM 1554 N N . LYS A 1 198 ? -10.349 13.709 7.395 1.00 94.94 198 LYS A N 1
ATOM 1555 C CA . LYS A 1 198 ? -9.879 13.086 8.637 1.00 94.94 198 LYS A CA 1
ATOM 1556 C C . LYS A 1 198 ? -10.956 12.294 9.382 1.00 94.94 198 LYS A C 1
ATOM 1558 O O . LYS A 1 198 ? -10.696 11.173 9.792 1.00 94.94 198 LYS A O 1
ATOM 1563 N N . ASP A 1 199 ? -12.163 12.841 9.502 1.00 94.06 199 ASP A N 1
ATOM 1564 C CA . ASP A 1 199 ? -13.255 12.220 10.266 1.00 94.06 199 ASP A CA 1
ATOM 1565 C C . ASP A 1 199 ? -13.807 10.928 9.633 1.00 94.06 199 ASP A C 1
ATOM 1567 O O . ASP A 1 199 ? -14.505 10.170 10.298 1.00 94.06 199 ASP A O 1
ATOM 1571 N N . GLN A 1 200 ? -13.516 10.678 8.352 1.00 95.12 200 GLN A N 1
ATOM 1572 C CA . GLN A 1 200 ? -13.923 9.469 7.624 1.00 95.12 200 GLN A CA 1
ATOM 1573 C C . GLN A 1 200 ? -12.758 8.493 7.407 1.00 95.12 200 GLN A C 1
ATOM 1575 O O . GLN A 1 200 ? -12.969 7.365 6.965 1.00 95.12 200 GLN A O 1
ATOM 1580 N N . VAL A 1 201 ? -11.519 8.910 7.674 1.00 97.25 201 VAL A N 1
ATOM 1581 C CA . VAL A 1 201 ? -10.319 8.107 7.420 1.00 97.25 201 VAL A CA 1
ATOM 1582 C C . VAL A 1 201 ? -9.832 7.507 8.735 1.00 97.25 201 VAL A C 1
ATOM 1584 O O . VAL A 1 201 ? -9.654 8.215 9.714 1.00 97.25 201 VAL A O 1
ATOM 1587 N N . LYS A 1 202 ? -9.578 6.195 8.761 1.00 96.31 202 LYS A N 1
ATOM 1588 C CA . LYS A 1 202 ? -8.936 5.498 9.890 1.00 96.31 202 LYS A CA 1
ATOM 1589 C C . LYS A 1 202 ? -7.420 5.607 9.847 1.00 96.31 202 LYS A C 1
ATOM 1591 O O . LYS A 1 202 ? -6.765 5.716 10.881 1.00 96.31 202 LYS A O 1
ATOM 1596 N N . GLY A 1 203 ? -6.846 5.566 8.651 1.00 97.75 203 GLY A N 1
ATOM 1597 C CA . GLY A 1 203 ? -5.404 5.605 8.492 1.00 97.75 203 GLY A CA 1
ATOM 1598 C C . GLY A 1 203 ? -4.915 5.344 7.078 1.00 97.75 203 GLY A C 1
ATOM 1599 O O . GLY A 1 203 ? -5.691 5.171 6.134 1.00 97.75 203 GLY A O 1
ATOM 1600 N N . LEU A 1 204 ? -3.592 5.325 6.957 1.00 98.75 204 LEU A N 1
ATOM 1601 C CA . LEU A 1 204 ? -2.849 5.216 5.708 1.00 98.75 204 LEU A CA 1
ATOM 1602 C C . LEU A 1 204 ? -2.042 3.913 5.676 1.00 98.75 204 LEU A C 1
ATOM 1604 O O . LEU A 1 204 ? -1.305 3.610 6.608 1.00 98.75 204 LEU A O 1
ATOM 1608 N N . ILE A 1 205 ? -2.126 3.174 4.574 1.00 98.81 205 ILE A N 1
ATOM 1609 C CA . ILE A 1 205 ? -1.231 2.059 4.248 1.00 98.81 205 ILE A CA 1
ATOM 1610 C C . ILE A 1 205 ? -0.363 2.516 3.077 1.00 98.81 205 ILE A C 1
ATOM 1612 O O . ILE A 1 205 ? -0.845 2.683 1.959 1.00 98.81 205 ILE A O 1
ATOM 1616 N N . LEU A 1 206 ? 0.916 2.759 3.330 1.00 98.81 206 LEU A N 1
ATOM 1617 C CA . LEU A 1 206 ? 1.844 3.399 2.407 1.00 98.81 206 LEU A CA 1
ATOM 1618 C C . LEU A 1 206 ? 2.875 2.393 1.894 1.00 98.81 206 LEU A C 1
ATOM 1620 O O . LEU A 1 206 ? 3.779 1.981 2.619 1.00 98.81 206 LEU A O 1
ATOM 1624 N N . ILE A 1 207 ? 2.756 2.028 0.619 1.00 98.75 207 ILE A N 1
ATOM 1625 C CA . ILE A 1 207 ? 3.650 1.078 -0.047 1.00 98.75 207 ILE A CA 1
ATOM 1626 C C . ILE A 1 207 ? 4.720 1.848 -0.822 1.00 98.75 207 ILE A C 1
ATOM 1628 O O . ILE A 1 207 ? 4.415 2.507 -1.818 1.00 98.75 207 ILE A O 1
ATOM 1632 N N . GLU A 1 208 ? 5.967 1.772 -0.353 1.00 98.19 208 GLU A N 1
ATOM 1633 C CA . GLU A 1 208 ? 7.122 2.537 -0.845 1.00 98.19 208 GLU A CA 1
ATOM 1634 C C . GLU A 1 208 ? 6.772 3.997 -1.217 1.00 98.19 208 GLU A C 1
ATOM 1636 O O . GLU A 1 208 ? 6.933 4.395 -2.378 1.00 98.19 208 GLU A O 1
ATOM 1641 N N . PRO A 1 209 ? 6.256 4.806 -0.268 1.00 97.94 209 PRO A N 1
ATOM 1642 C CA . PRO A 1 209 ? 5.703 6.126 -0.556 1.00 97.94 209 PRO A CA 1
ATOM 1643 C C . PRO A 1 209 ? 6.735 7.092 -1.148 1.00 97.94 209 PRO A C 1
ATOM 1645 O O . PRO A 1 209 ? 7.862 7.230 -0.662 1.00 97.94 209 PRO A O 1
ATOM 1648 N N . ALA A 1 210 ? 6.312 7.844 -2.164 1.00 91.50 210 ALA A N 1
ATOM 1649 C CA . ALA A 1 210 ? 7.003 9.043 -2.619 1.00 91.50 210 ALA A CA 1
ATOM 1650 C C . ALA A 1 210 ? 6.284 10.262 -2.024 1.00 91.50 210 ALA A C 1
ATOM 1652 O O . ALA A 1 210 ? 5.280 10.730 -2.558 1.00 91.50 210 ALA A O 1
ATOM 1653 N N . GLY A 1 211 ? 6.810 10.735 -0.893 1.00 84.56 211 GLY A N 1
ATOM 1654 C CA . GLY A 1 211 ? 6.175 11.752 -0.051 1.00 84.56 211 GLY A CA 1
ATOM 1655 C C . GLY A 1 211 ? 5.352 11.122 1.076 1.00 84.56 211 GLY A C 1
ATOM 1656 O O . GLY A 1 211 ? 4.126 11.227 1.037 1.00 84.56 211 GLY A O 1
ATOM 1657 N N . PRO A 1 212 ? 5.990 10.412 2.032 1.00 93.31 212 PRO A N 1
ATOM 1658 C CA . PRO A 1 212 ? 5.327 10.082 3.292 1.00 93.31 212 PRO A CA 1
ATOM 1659 C C . PRO A 1 212 ? 4.981 11.373 4.061 1.00 93.31 212 PRO A C 1
ATOM 1661 O O . PRO A 1 212 ? 5.600 12.404 3.786 1.00 93.31 212 PRO A O 1
ATOM 1664 N N . PRO A 1 213 ? 4.037 11.324 5.018 1.00 95.75 213 PRO A N 1
ATOM 1665 C CA . PRO A 1 213 ? 3.694 12.482 5.836 1.00 95.75 213 PRO A CA 1
ATOM 1666 C C . PRO A 1 213 ? 4.897 13.107 6.540 1.00 95.75 213 PRO A C 1
ATOM 1668 O O . PRO A 1 213 ? 5.790 12.395 7.002 1.00 95.75 213 PRO A O 1
ATOM 1671 N N . ASP A 1 214 ? 4.889 14.427 6.679 1.00 93.88 214 ASP A N 1
ATOM 1672 C CA . ASP A 1 214 ? 5.894 15.164 7.443 1.00 93.88 214 ASP A CA 1
ATOM 1673 C C . ASP A 1 214 ? 5.268 16.012 8.559 1.00 93.88 214 ASP A C 1
ATOM 1675 O O . ASP A 1 214 ? 4.073 15.946 8.845 1.00 93.88 214 ASP A O 1
ATOM 1679 N N . THR A 1 215 ? 6.092 16.797 9.254 1.00 94.00 215 THR A N 1
ATOM 1680 C CA . 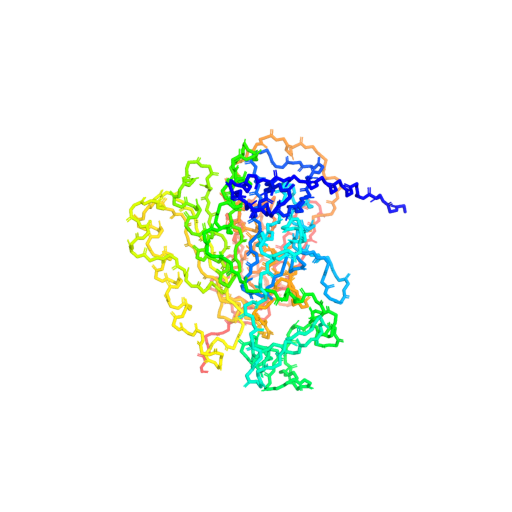THR A 1 215 ? 5.635 17.642 10.365 1.00 94.00 215 THR A CA 1
ATOM 1681 C C . THR A 1 215 ? 4.537 18.637 9.975 1.00 94.00 215 THR A C 1
ATOM 1683 O O . THR A 1 215 ? 3.731 18.995 10.827 1.00 94.00 215 THR A O 1
ATOM 1686 N N . GLY A 1 216 ? 4.501 19.086 8.717 1.00 96.31 216 GLY A N 1
ATOM 1687 C CA . GLY A 1 216 ? 3.513 20.025 8.185 1.00 96.31 216 GLY A CA 1
ATOM 1688 C C . GLY A 1 216 ? 2.138 19.408 7.913 1.00 96.31 216 GLY A C 1
ATOM 1689 O O . GLY A 1 216 ? 1.189 20.143 7.636 1.00 96.31 216 GLY A O 1
ATOM 1690 N N . ASP A 1 217 ? 2.010 18.083 8.012 1.00 96.94 217 ASP A N 1
ATOM 1691 C CA . ASP A 1 217 ? 0.732 17.376 7.900 1.00 96.94 217 ASP A CA 1
ATOM 1692 C C . ASP A 1 217 ? -0.010 17.234 9.240 1.00 96.94 217 ASP A C 1
ATOM 1694 O O . ASP A 1 217 ? -1.161 16.798 9.283 1.00 96.94 217 ASP A O 1
ATOM 1698 N N . PHE A 1 218 ? 0.614 17.634 10.348 1.00 95.31 218 PHE A N 1
ATOM 1699 C CA . PHE A 1 218 ? 0.006 17.635 11.679 1.00 95.31 218 PHE A CA 1
ATOM 1700 C C . PHE A 1 218 ? -0.398 19.069 12.069 1.00 95.31 218 PHE A C 1
ATOM 1702 O O . PHE A 1 218 ? 0.328 20.012 11.748 1.00 95.31 218 PHE A O 1
ATOM 1709 N N . PRO A 1 219 ? -1.543 19.280 12.755 1.00 95.56 219 PRO A N 1
ATOM 1710 C CA . PRO A 1 219 ? -2.367 18.299 13.475 1.00 95.56 219 PRO A CA 1
ATOM 1711 C C . PRO A 1 219 ? -3.463 17.608 12.641 1.00 95.56 219 PRO A C 1
ATOM 1713 O O . PRO A 1 219 ? -4.262 16.832 13.186 1.00 95.56 219 PRO A O 1
ATOM 1716 N N . ASP A 1 220 ? -3.523 17.875 11.337 1.00 97.00 220 ASP A N 1
ATOM 1717 C CA . ASP A 1 220 ? -4.587 17.374 10.458 1.00 97.00 220 ASP A CA 1
ATOM 1718 C C . ASP A 1 220 ? -4.627 15.836 10.401 1.00 97.00 220 ASP A C 1
ATOM 1720 O O . ASP A 1 220 ? -5.696 15.262 10.235 1.00 97.00 220 ASP A O 1
ATOM 1724 N N . LEU A 1 221 ? -3.510 15.149 10.662 1.00 97.62 221 LEU A N 1
ATOM 1725 C CA . LEU A 1 221 ? -3.447 13.682 10.758 1.00 97.62 221 LEU A CA 1
ATOM 1726 C C . LEU A 1 221 ? -3.531 13.114 12.195 1.00 97.62 221 LEU A C 1
ATOM 1728 O O . LEU A 1 221 ? -3.401 11.905 12.375 1.00 97.62 221 LEU A O 1
ATOM 1732 N N . ASN A 1 222 ? -3.756 13.933 13.235 1.00 97.00 222 ASN A N 1
ATOM 1733 C CA . ASN A 1 222 ? -3.794 13.433 14.624 1.00 97.00 222 ASN A CA 1
ATOM 1734 C C . ASN A 1 222 ? -4.851 12.338 14.834 1.00 97.00 222 ASN A C 1
ATOM 1736 O O . ASN A 1 222 ? -5.995 12.514 14.429 1.00 97.00 222 ASN A O 1
ATOM 1740 N N . GLY A 1 223 ? -4.501 11.268 15.548 1.00 92.06 223 GLY A N 1
ATOM 1741 C CA . GLY A 1 223 ? -5.392 10.142 15.840 1.00 92.06 223 GLY A CA 1
ATOM 1742 C C . GLY A 1 223 ? -5.577 9.143 14.694 1.00 92.06 223 GLY A C 1
ATOM 1743 O O . GLY A 1 223 ? -6.169 8.094 14.921 1.00 92.06 223 GLY A O 1
ATOM 1744 N N . LEU A 1 224 ? -5.058 9.428 13.495 1.00 97.88 224 LEU A N 1
ATOM 1745 C CA . LEU A 1 224 ? -5.043 8.463 12.397 1.00 97.88 224 LEU A CA 1
ATOM 1746 C C . LEU A 1 224 ? -3.958 7.400 12.609 1.00 97.88 224 LEU A C 1
ATOM 1748 O O . LEU A 1 224 ? -3.001 7.606 13.352 1.00 97.88 224 LEU A O 1
ATOM 1752 N N . HIS A 1 225 ? -4.089 6.268 11.923 1.00 97.06 225 HIS A N 1
ATOM 1753 C CA . HIS A 1 225 ? -3.119 5.170 11.939 1.00 97.06 225 HIS A CA 1
ATOM 1754 C C . HIS A 1 225 ? -2.237 5.163 10.683 1.00 97.06 225 HIS A C 1
ATOM 1756 O O . HIS A 1 225 ? -2.634 5.682 9.637 1.00 97.06 225 HIS A O 1
ATOM 1762 N N . MET A 1 226 ? -1.055 4.544 10.750 1.00 98.06 226 MET A N 1
ATOM 1763 C CA . MET A 1 226 ? -0.169 4.430 9.584 1.00 98.06 226 MET A CA 1
ATOM 1764 C C . MET A 1 226 ? 0.596 3.102 9.530 1.00 98.06 226 MET A C 1
ATOM 1766 O O . MET A 1 226 ? 1.281 2.739 10.474 1.00 98.06 226 MET A O 1
ATOM 1770 N N . LEU A 1 227 ? 0.588 2.435 8.378 1.00 98.31 227 LEU A N 1
ATOM 1771 C CA . LEU A 1 227 ? 1.518 1.350 8.062 1.00 98.31 227 LEU A CA 1
ATOM 1772 C C . LEU A 1 227 ? 2.390 1.754 6.874 1.00 98.31 227 LEU A C 1
ATOM 1774 O O . LEU A 1 227 ? 1.866 2.032 5.800 1.00 98.31 227 LEU A O 1
ATOM 1778 N N . GLY A 1 228 ? 3.710 1.763 7.037 1.00 97.31 228 GLY A N 1
ATOM 1779 C CA . GLY A 1 228 ? 4.673 1.861 5.940 1.00 97.31 228 GLY A CA 1
ATOM 1780 C C . GLY A 1 228 ? 5.184 0.484 5.522 1.00 97.31 228 GLY A C 1
ATOM 1781 O O . GLY A 1 228 ? 5.380 -0.382 6.370 1.00 97.31 228 GLY A O 1
ATOM 1782 N N . MET A 1 229 ? 5.436 0.272 4.230 1.00 97.62 229 MET A N 1
ATOM 1783 C CA . MET A 1 229 ? 5.964 -0.999 3.729 1.00 97.62 229 MET A CA 1
ATOM 1784 C C . MET A 1 229 ? 7.005 -0.810 2.625 1.00 97.62 229 MET A C 1
ATOM 1786 O O . MET A 1 229 ? 6.766 -0.077 1.663 1.00 97.62 229 MET A O 1
ATOM 1790 N N . TYR A 1 230 ? 8.139 -1.499 2.755 1.00 97.88 230 TYR A N 1
ATOM 1791 C CA . TYR A 1 230 ? 9.275 -1.440 1.837 1.00 97.88 230 TYR A CA 1
ATOM 1792 C C . TYR A 1 230 ? 9.724 -2.828 1.381 1.00 97.88 230 TYR A C 1
ATOM 1794 O O . TYR A 1 230 ? 9.785 -3.765 2.179 1.00 97.88 230 TYR A O 1
ATOM 1802 N N . GLY A 1 231 ? 10.041 -2.937 0.087 1.00 96.88 231 GLY A N 1
ATOM 1803 C CA . GLY A 1 231 ? 10.645 -4.120 -0.514 1.00 96.88 231 GLY A CA 1
ATOM 1804 C C . GLY A 1 231 ? 12.160 -4.153 -0.319 1.00 96.88 231 GLY A C 1
ATOM 1805 O O . GLY A 1 231 ? 12.696 -3.626 0.656 1.00 96.88 231 GLY A O 1
ATOM 1806 N N . ASP A 1 232 ? 12.858 -4.780 -1.260 1.00 96.56 232 ASP A N 1
ATOM 1807 C CA . ASP A 1 232 ? 14.307 -4.956 -1.211 1.00 96.56 232 ASP A CA 1
ATOM 1808 C C . ASP A 1 232 ? 15.045 -3.929 -2.092 1.00 96.56 232 ASP A C 1
ATOM 1810 O O . ASP A 1 232 ? 14.451 -3.116 -2.815 1.00 96.56 232 ASP A O 1
ATOM 1814 N N . TYR A 1 233 ? 16.378 -3.955 -2.024 1.00 95.50 233 TYR A N 1
ATOM 1815 C CA . TYR A 1 233 ? 17.289 -3.138 -2.825 1.00 95.50 233 TYR A CA 1
ATOM 1816 C C . TYR A 1 233 ? 17.143 -1.629 -2.598 1.00 95.50 233 TYR A C 1
ATOM 1818 O O . TYR A 1 233 ? 17.530 -0.836 -3.457 1.00 95.50 233 TYR A O 1
ATOM 1826 N N . ILE A 1 234 ? 16.616 -1.207 -1.445 1.00 95.69 234 ILE A N 1
ATOM 1827 C CA . ILE A 1 234 ? 16.306 0.199 -1.134 1.00 95.69 234 ILE A CA 1
ATOM 1828 C C . ILE A 1 234 ? 17.519 1.114 -1.334 1.00 95.69 234 ILE A C 1
ATOM 1830 O O . ILE A 1 234 ? 17.407 2.147 -1.998 1.00 95.69 234 ILE A O 1
ATOM 1834 N N . THR A 1 235 ? 18.694 0.721 -0.838 1.00 92.94 235 THR A N 1
ATOM 1835 C CA . THR A 1 235 ? 19.925 1.513 -0.992 1.00 92.94 235 THR A CA 1
ATOM 1836 C C . THR A 1 235 ? 20.395 1.569 -2.444 1.00 92.94 235 THR A C 1
ATOM 1838 O O . THR A 1 235 ? 20.629 2.656 -2.968 1.00 92.94 235 THR A O 1
ATOM 1841 N N . SER A 1 236 ? 20.464 0.431 -3.141 1.00 92.25 236 SER A N 1
ATOM 1842 C CA . SER A 1 236 ? 20.868 0.384 -4.557 1.00 92.25 236 SER A CA 1
ATOM 1843 C C . SER A 1 236 ? 19.882 1.087 -5.493 1.00 92.25 236 SER A C 1
ATOM 1845 O O . SER A 1 236 ? 20.272 1.553 -6.558 1.00 92.25 236 SER A O 1
ATOM 1847 N N . ARG A 1 237 ? 18.614 1.208 -5.088 1.00 93.75 237 ARG A N 1
ATOM 1848 C CA . ARG A 1 237 ? 17.559 1.938 -5.806 1.00 93.75 237 ARG A CA 1
ATOM 1849 C C . ARG A 1 237 ? 17.487 3.418 -5.419 1.00 93.75 237 ARG A C 1
ATOM 1851 O O . ARG A 1 237 ? 16.581 4.118 -5.875 1.00 93.75 237 ARG A O 1
ATOM 1858 N N . ASN A 1 238 ? 18.406 3.905 -4.579 1.00 93.38 238 ASN A N 1
ATOM 1859 C CA . ASN A 1 238 ? 18.436 5.279 -4.070 1.00 93.38 238 ASN A CA 1
ATOM 1860 C C . ASN A 1 238 ? 17.126 5.694 -3.360 1.00 93.38 238 ASN A C 1
ATOM 1862 O O . ASN A 1 238 ? 16.606 6.790 -3.565 1.00 93.38 238 ASN A O 1
ATOM 1866 N N . GLN A 1 239 ? 16.549 4.786 -2.564 1.00 94.88 239 GLN A N 1
ATOM 1867 C CA . GLN A 1 239 ? 15.291 4.991 -1.830 1.00 94.88 239 GLN A CA 1
ATOM 1868 C C . GLN A 1 239 ? 15.484 5.100 -0.305 1.00 94.88 239 GLN A C 1
ATOM 1870 O O . GLN A 1 239 ? 14.506 5.280 0.420 1.00 94.88 239 GLN A O 1
ATOM 1875 N N . THR A 1 240 ? 16.725 5.049 0.198 1.00 94.44 240 THR A N 1
ATOM 1876 C CA . THR A 1 240 ? 17.036 5.101 1.640 1.00 94.44 240 THR A CA 1
ATOM 1877 C C . THR A 1 240 ? 16.443 6.328 2.326 1.00 94.44 240 THR A C 1
ATOM 1879 O O . THR A 1 240 ? 15.824 6.202 3.376 1.00 94.44 240 THR A O 1
ATOM 1882 N N . SER A 1 241 ? 16.564 7.513 1.719 1.00 94.44 241 SER A N 1
ATOM 1883 C CA . SER A 1 241 ? 16.021 8.749 2.299 1.00 94.44 241 SER A CA 1
ATOM 1884 C C . SER A 1 241 ? 14.499 8.711 2.448 1.00 94.44 241 SER A C 1
ATOM 1886 O O . SER A 1 241 ? 13.970 9.222 3.430 1.00 94.44 241 SER A O 1
ATOM 1888 N N . ARG A 1 242 ? 13.789 8.063 1.516 1.00 95.12 242 ARG A N 1
ATOM 1889 C CA . ARG A 1 242 ? 12.330 7.901 1.591 1.00 95.12 242 ARG A CA 1
ATOM 1890 C C . ARG A 1 242 ? 11.923 6.912 2.677 1.00 95.12 242 ARG A C 1
ATOM 1892 O O . ARG A 1 242 ? 10.961 7.182 3.390 1.00 95.12 242 ARG A O 1
ATOM 1899 N N . LYS A 1 243 ? 12.667 5.811 2.835 1.00 95.25 243 LYS A N 1
ATOM 1900 C CA . LYS A 1 243 ? 12.453 4.860 3.936 1.00 95.25 243 LYS A CA 1
ATOM 1901 C C . LYS A 1 243 ? 12.617 5.546 5.291 1.00 95.25 243 LYS A C 1
ATOM 1903 O O . LYS A 1 243 ? 11.681 5.529 6.083 1.00 95.25 243 LYS A O 1
ATOM 1908 N N . LEU A 1 244 ? 13.728 6.257 5.493 1.00 89.12 244 LEU A N 1
ATOM 1909 C CA . LEU A 1 244 ? 13.982 7.019 6.723 1.00 89.12 244 LEU A CA 1
ATOM 1910 C C . LEU A 1 244 ? 12.909 8.090 6.981 1.00 89.12 244 LEU A C 1
ATOM 1912 O O . LEU A 1 244 ? 12.480 8.276 8.117 1.00 89.12 244 LEU A O 1
ATOM 1916 N N . ALA A 1 245 ? 12.435 8.779 5.938 1.00 94.12 245 ALA A N 1
ATOM 1917 C CA . ALA A 1 245 ? 11.342 9.742 6.073 1.00 94.12 245 ALA A CA 1
ATOM 1918 C C . ALA A 1 245 ? 10.026 9.072 6.506 1.00 94.12 245 ALA A C 1
ATOM 1920 O O . ALA A 1 245 ? 9.291 9.629 7.314 1.00 94.12 245 ALA A O 1
ATOM 1921 N N . THR A 1 246 ? 9.744 7.862 6.021 1.00 95.75 246 THR A N 1
ATOM 1922 C CA . THR A 1 246 ? 8.551 7.092 6.411 1.00 95.75 246 THR A CA 1
ATOM 1923 C C . THR A 1 246 ? 8.642 6.599 7.856 1.00 95.75 246 THR A C 1
ATOM 1925 O O . THR A 1 246 ? 7.656 6.653 8.586 1.00 95.75 246 THR A O 1
ATOM 1928 N N . GLU A 1 247 ? 9.826 6.176 8.301 1.00 86.62 247 GLU A N 1
ATOM 1929 C CA . GLU A 1 247 ? 10.088 5.830 9.705 1.00 86.62 247 GLU A CA 1
ATOM 1930 C C . GLU A 1 247 ? 9.920 7.050 10.622 1.00 86.62 247 GLU A C 1
ATOM 1932 O O . GLU A 1 247 ? 9.270 6.966 11.664 1.00 86.62 247 GLU A O 1
ATOM 1937 N N . ALA A 1 248 ? 10.426 8.217 10.207 1.00 86.12 248 ALA A N 1
ATOM 1938 C CA . ALA A 1 248 ? 10.206 9.469 10.925 1.00 86.12 248 ALA A CA 1
ATOM 1939 C C . ALA A 1 248 ? 8.716 9.852 10.975 1.00 86.12 248 ALA A C 1
ATOM 1941 O O . ALA A 1 248 ? 8.234 10.285 12.023 1.00 86.12 248 ALA A O 1
ATOM 1942 N N . ALA A 1 249 ? 7.975 9.647 9.881 1.00 90.69 249 ALA A N 1
ATOM 1943 C CA . ALA A 1 249 ? 6.533 9.867 9.832 1.00 90.69 249 ALA A CA 1
ATOM 1944 C C . ALA A 1 249 ? 5.794 8.983 10.845 1.00 90.69 249 ALA A C 1
ATOM 1946 O O . ALA A 1 249 ? 4.970 9.491 11.601 1.00 90.69 249 ALA A O 1
ATOM 1947 N N . ALA A 1 250 ? 6.133 7.692 10.945 1.00 81.94 250 ALA A N 1
ATOM 1948 C CA . ALA A 1 250 ? 5.518 6.787 11.918 1.00 81.94 250 ALA A CA 1
ATOM 1949 C C . ALA A 1 250 ? 5.669 7.294 13.367 1.00 81.94 250 ALA A C 1
ATOM 1951 O O . ALA A 1 250 ? 4.707 7.262 14.136 1.00 81.94 250 ALA A O 1
ATOM 1952 N N . VAL A 1 251 ? 6.826 7.871 13.720 1.00 81.12 251 VAL A N 1
ATOM 1953 C CA . VAL A 1 251 ? 7.033 8.518 15.031 1.00 81.12 251 VAL A CA 1
ATOM 1954 C C . VAL A 1 251 ? 6.090 9.711 15.237 1.00 81.12 251 VAL A C 1
ATOM 1956 O O . VAL A 1 251 ? 5.627 9.941 16.357 1.00 81.12 251 VAL A O 1
ATOM 1959 N N . LEU A 1 252 ? 5.785 10.483 14.188 1.00 84.88 252 LEU A N 1
ATOM 1960 C CA . LEU A 1 252 ? 4.826 11.590 14.270 1.00 84.88 252 LEU A CA 1
ATOM 1961 C C . LEU A 1 252 ? 3.403 11.083 14.526 1.00 84.88 252 LEU A C 1
ATOM 1963 O O . LEU A 1 252 ? 2.750 11.590 15.435 1.00 84.88 252 LEU A O 1
ATOM 1967 N N . PHE A 1 253 ? 2.953 10.045 13.814 1.00 89.62 253 PHE A N 1
ATOM 1968 C CA . PHE A 1 253 ? 1.646 9.420 14.060 1.00 89.62 253 PHE A CA 1
ATOM 1969 C C . PHE A 1 253 ? 1.524 8.888 15.489 1.00 89.62 253 PHE A C 1
ATOM 1971 O O . PHE A 1 253 ? 0.528 9.163 16.157 1.00 89.62 253 PHE A O 1
ATOM 1978 N N . GLN A 1 254 ? 2.559 8.208 15.993 1.00 80.56 254 GLN A N 1
ATOM 1979 C CA . GLN A 1 254 ? 2.601 7.710 17.373 1.00 80.56 254 GLN A CA 1
ATOM 1980 C C . GLN A 1 254 ? 2.468 8.844 18.397 1.00 80.56 254 GLN A C 1
ATOM 1982 O O . GLN A 1 254 ? 1.646 8.774 19.312 1.00 80.56 254 GLN A O 1
ATOM 1987 N N . LYS A 1 255 ? 3.222 9.937 18.221 1.00 81.88 255 LYS A N 1
ATOM 1988 C CA . LYS A 1 255 ? 3.113 11.134 19.077 1.00 81.88 255 LYS A CA 1
ATOM 1989 C C . LYS A 1 255 ? 1.745 11.807 18.978 1.00 81.88 255 LYS A C 1
ATOM 1991 O O . LYS A 1 255 ? 1.298 12.422 19.943 1.00 81.88 255 LYS A O 1
ATOM 1996 N N . ALA A 1 256 ? 1.095 11.690 17.828 1.00 89.38 256 ALA A N 1
ATOM 1997 C CA . ALA A 1 256 ? -0.210 12.260 17.547 1.00 89.38 256 ALA A CA 1
ATOM 1998 C C . ALA A 1 256 ? -1.388 11.359 17.972 1.00 89.38 256 ALA A C 1
ATOM 2000 O O . ALA A 1 256 ? -2.535 11.666 17.640 1.00 89.38 256 ALA A O 1
ATOM 2001 N N . GLY A 1 257 ? -1.121 10.272 18.710 1.00 82.69 257 GLY A N 1
ATOM 2002 C CA . GLY A 1 257 ? -2.132 9.372 19.278 1.00 82.69 257 GLY A CA 1
ATOM 2003 C C . GLY A 1 257 ? -2.534 8.197 18.382 1.00 82.69 257 GLY A C 1
ATOM 2004 O O . GLY A 1 257 ? -3.462 7.471 18.727 1.00 82.69 257 GLY A O 1
ATOM 2005 N N . GLY A 1 258 ? -1.857 8.010 17.250 1.00 86.38 258 GLY A N 1
ATOM 2006 C CA . GLY A 1 258 ? -2.063 6.895 16.334 1.00 86.38 258 GLY A CA 1
ATOM 2007 C C . GLY A 1 258 ? -1.206 5.671 16.655 1.00 86.38 258 GLY A C 1
ATOM 2008 O O . GLY A 1 258 ? -0.144 5.757 17.264 1.00 86.38 258 GLY A O 1
ATOM 2009 N N . VAL A 1 259 ? -1.642 4.512 16.174 1.00 87.69 259 VAL A N 1
ATOM 2010 C CA . VAL A 1 259 ? -0.773 3.331 15.996 1.00 87.69 259 VAL A CA 1
ATOM 2011 C C . VAL A 1 259 ? -0.077 3.443 14.645 1.00 87.69 259 VAL A C 1
ATOM 2013 O O . VAL A 1 259 ? -0.755 3.621 13.628 1.00 87.69 259 VAL A O 1
ATOM 2016 N N . ALA A 1 260 ? 1.253 3.339 14.631 1.00 83.69 260 ALA A N 1
ATOM 2017 C CA . ALA A 1 260 ? 2.006 3.337 13.388 1.00 83.69 260 ALA A CA 1
ATOM 2018 C C . ALA A 1 260 ? 3.235 2.430 13.406 1.00 83.69 260 ALA A C 1
ATOM 2020 O O . ALA A 1 260 ? 3.957 2.401 14.402 1.00 83.69 260 ALA A O 1
ATOM 2021 N N . ASP A 1 261 ? 3.481 1.769 12.273 1.00 85.88 261 ASP A N 1
ATOM 2022 C CA . ASP A 1 261 ? 4.586 0.833 12.047 1.00 85.88 261 ASP A CA 1
ATOM 2023 C C . ASP A 1 261 ? 5.181 1.022 10.643 1.00 85.88 261 ASP A C 1
ATOM 2025 O O . ASP A 1 261 ? 4.493 1.453 9.715 1.00 85.88 261 ASP A O 1
ATOM 2029 N N . VAL A 1 262 ? 6.455 0.668 10.464 1.00 88.38 262 VAL A N 1
ATOM 2030 C CA . VAL A 1 262 ? 7.097 0.565 9.145 1.00 88.38 262 VAL A CA 1
ATOM 2031 C C . VAL A 1 262 ? 7.737 -0.807 9.036 1.00 88.38 262 VAL A C 1
ATOM 2033 O O . VAL A 1 262 ? 8.531 -1.177 9.891 1.00 88.38 262 VAL A O 1
ATOM 2036 N N . VAL A 1 263 ? 7.386 -1.546 7.985 1.00 87.94 263 VAL A N 1
ATOM 2037 C CA . VAL A 1 263 ? 7.913 -2.882 7.710 1.00 87.94 263 VAL A CA 1
ATOM 2038 C C . VAL A 1 263 ? 8.841 -2.830 6.507 1.00 87.94 263 VAL A C 1
ATOM 2040 O O . VAL A 1 263 ? 8.441 -2.484 5.396 1.00 87.94 263 VAL A O 1
ATOM 2043 N N . SER A 1 264 ? 10.078 -3.233 6.727 1.00 88.62 264 SER A N 1
ATOM 2044 C CA . SER A 1 264 ? 11.080 -3.528 5.718 1.00 88.62 264 SER A CA 1
ATOM 2045 C C . SER A 1 264 ? 11.132 -5.041 5.524 1.00 88.62 264 SER A C 1
ATOM 2047 O O . SER A 1 264 ? 11.531 -5.778 6.424 1.00 88.62 264 SER A O 1
ATOM 2049 N N . LEU A 1 265 ? 10.703 -5.544 4.363 1.00 81.88 265 LEU A N 1
ATOM 2050 C CA . LEU A 1 265 ? 10.639 -6.993 4.127 1.00 81.88 265 LEU A CA 1
ATOM 2051 C C . LEU A 1 265 ? 11.997 -7.704 4.333 1.00 81.88 265 LEU A C 1
ATOM 2053 O O . LEU A 1 265 ? 12.006 -8.754 4.988 1.00 81.88 265 LEU A O 1
ATOM 2057 N N . PRO A 1 266 ? 13.142 -7.147 3.889 1.00 81.31 266 PRO A N 1
ATOM 2058 C CA . PRO A 1 266 ? 14.443 -7.762 4.147 1.00 81.31 266 PRO A CA 1
ATOM 2059 C C . PRO A 1 266 ? 14.859 -7.714 5.620 1.00 81.31 266 PRO A C 1
ATOM 2061 O O . PRO A 1 266 ? 15.372 -8.702 6.142 1.00 81.31 266 PRO A O 1
ATOM 2064 N N . GLU A 1 267 ? 14.651 -6.583 6.298 1.00 76.75 267 GLU A N 1
ATOM 2065 C CA . GLU A 1 267 ? 15.170 -6.358 7.656 1.00 76.75 267 GLU A CA 1
ATOM 2066 C C . GLU A 1 267 ? 14.285 -7.027 8.720 1.00 76.75 267 GLU A C 1
ATOM 2068 O O . GLU A 1 267 ? 14.795 -7.715 9.604 1.00 76.75 267 GLU A O 1
ATOM 2073 N N . ASP A 1 268 ? 12.962 -6.903 8.593 1.00 61.94 268 ASP A N 1
ATOM 2074 C CA . ASP A 1 268 ? 12.003 -7.349 9.609 1.00 61.94 268 ASP A CA 1
ATOM 2075 C C . ASP A 1 268 ? 11.460 -8.759 9.342 1.00 61.94 268 ASP A C 1
ATOM 2077 O O . ASP A 1 268 ? 11.075 -9.474 10.268 1.00 61.94 268 ASP A O 1
ATOM 2081 N N . SER A 1 269 ? 11.421 -9.184 8.072 1.00 68.69 269 SER A N 1
ATOM 2082 C CA . SER A 1 269 ? 10.846 -10.478 7.667 1.00 68.69 269 SER A CA 1
ATOM 2083 C C . SER A 1 269 ? 11.850 -11.457 7.053 1.00 68.69 269 SER A C 1
ATOM 2085 O O . SER A 1 269 ? 11.473 -12.598 6.793 1.00 68.69 269 SER A O 1
ATOM 2087 N N . LEU A 1 270 ? 13.110 -11.053 6.829 1.00 75.31 270 LEU A N 1
ATOM 2088 C CA . LEU A 1 270 ? 14.108 -11.818 6.059 1.00 75.31 270 LEU A CA 1
ATOM 2089 C C . LEU A 1 270 ? 13.605 -12.272 4.679 1.00 75.31 270 LEU A C 1
ATOM 2091 O O . LEU A 1 270 ? 13.997 -13.324 4.166 1.00 75.31 270 LEU A O 1
ATOM 2095 N N . VAL A 1 271 ? 12.710 -11.488 4.087 1.00 78.00 271 VAL A N 1
ATOM 2096 C CA . VAL A 1 271 ? 12.188 -11.729 2.749 1.00 78.00 271 VAL A CA 1
ATOM 2097 C C . VAL A 1 271 ? 12.917 -10.798 1.796 1.00 78.00 271 VAL A C 1
ATOM 2099 O O . VAL A 1 271 ? 12.798 -9.579 1.875 1.00 78.00 271 VAL A O 1
ATOM 2102 N N . PHE A 1 272 ? 13.685 -11.400 0.897 1.00 88.94 272 PHE A N 1
ATOM 2103 C CA . PHE A 1 272 ? 14.544 -10.702 -0.052 1.00 88.94 272 PHE A CA 1
ATOM 2104 C C . PHE A 1 272 ? 13.968 -10.796 -1.460 1.00 88.94 272 PHE A C 1
ATOM 2106 O O . PHE A 1 272 ? 13.278 -11.759 -1.790 1.00 88.94 272 PHE A O 1
ATOM 2113 N N . GLY A 1 273 ? 14.314 -9.836 -2.313 1.00 95.81 273 GLY A N 1
ATOM 2114 C CA . GLY A 1 273 ? 13.966 -9.858 -3.731 1.00 95.81 273 GLY A CA 1
ATOM 2115 C C . GLY A 1 273 ? 12.686 -9.130 -4.125 1.00 95.81 273 GLY A C 1
ATOM 2116 O O . GLY A 1 273 ? 12.389 -9.044 -5.317 1.00 95.81 273 GLY A O 1
ATOM 2117 N N . ASN A 1 274 ? 11.930 -8.602 -3.159 1.00 98.44 274 ASN A N 1
ATOM 2118 C CA . ASN A 1 274 ? 10.744 -7.799 -3.445 1.00 98.44 274 ASN A CA 1
ATOM 2119 C C . ASN A 1 274 ? 11.104 -6.527 -4.221 1.00 98.44 274 ASN A C 1
ATOM 2121 O O . ASN A 1 274 ? 12.063 -5.825 -3.890 1.00 98.44 274 ASN A O 1
ATOM 2125 N N . SER A 1 275 ? 10.310 -6.234 -5.244 1.00 98.19 275 SER A N 1
ATOM 2126 C CA . SER A 1 275 ? 10.451 -5.065 -6.105 1.00 98.19 275 SER A CA 1
ATOM 2127 C C . SER A 1 275 ? 9.695 -3.859 -5.532 1.00 98.19 275 SER A C 1
ATOM 2129 O O . SER A 1 275 ? 9.141 -3.915 -4.440 1.00 98.19 275 SER A O 1
ATOM 2131 N N . HIS A 1 276 ? 9.624 -2.756 -6.285 1.00 97.81 276 HIS A N 1
ATOM 2132 C CA . HIS A 1 276 ? 8.711 -1.637 -6.009 1.00 97.81 276 HIS A CA 1
ATOM 2133 C C . HIS A 1 276 ? 7.234 -2.025 -6.133 1.00 97.81 276 HIS A C 1
ATOM 2135 O O . HIS A 1 276 ? 6.361 -1.325 -5.623 1.00 97.81 276 HIS A O 1
ATOM 2141 N N . ILE A 1 277 ? 6.946 -3.101 -6.864 1.00 97.56 277 ILE A N 1
ATOM 2142 C CA . ILE A 1 277 ? 5.605 -3.554 -7.222 1.00 97.56 277 ILE A CA 1
ATOM 2143 C C . ILE A 1 277 ? 5.244 -4.748 -6.327 1.00 97.56 277 ILE A C 1
ATOM 2145 O O . ILE A 1 277 ? 4.913 -5.836 -6.793 1.00 97.56 277 ILE A O 1
ATOM 2149 N N . LEU A 1 278 ? 5.310 -4.535 -5.007 1.00 98.31 278 LEU A N 1
ATOM 2150 C CA . LEU A 1 278 ? 5.127 -5.573 -3.981 1.00 98.31 278 LEU A CA 1
ATOM 2151 C C . LEU A 1 278 ? 3.805 -6.341 -4.148 1.00 98.31 278 LEU A C 1
ATOM 2153 O O . LEU A 1 278 ? 3.713 -7.533 -3.869 1.00 98.31 278 LEU A O 1
ATOM 2157 N N . MET A 1 279 ? 2.774 -5.649 -4.627 1.00 98.44 279 MET A N 1
ATOM 2158 C CA . MET A 1 279 ? 1.445 -6.198 -4.868 1.00 98.44 279 MET A CA 1
ATOM 2159 C C . MET A 1 279 ? 1.348 -7.125 -6.087 1.00 98.44 279 MET A C 1
ATOM 2161 O O . MET A 1 279 ? 0.374 -7.867 -6.199 1.00 98.44 279 MET A O 1
ATOM 2165 N N . GLN A 1 280 ? 2.349 -7.133 -6.973 1.00 98.12 280 GLN A N 1
ATOM 2166 C CA . GLN A 1 280 ? 2.422 -8.058 -8.111 1.00 98.12 280 GLN A CA 1
ATOM 2167 C C . GLN A 1 280 ? 3.623 -9.006 -8.056 1.00 98.12 280 GLN A C 1
ATOM 2169 O O . GLN A 1 280 ? 3.683 -9.933 -8.862 1.00 98.12 280 GLN A O 1
ATOM 2174 N N . ASP A 1 281 ? 4.536 -8.844 -7.096 1.00 98.44 281 ASP A N 1
ATOM 2175 C CA . ASP A 1 281 ? 5.601 -9.816 -6.839 1.00 98.44 281 ASP A CA 1
ATOM 2176 C C . ASP A 1 281 ? 5.031 -11.226 -6.581 1.00 98.44 281 ASP A C 1
ATOM 2178 O O . ASP A 1 281 ? 3.882 -11.395 -6.170 1.00 98.44 281 ASP A O 1
ATOM 2182 N N . LEU A 1 282 ? 5.830 -12.266 -6.813 1.00 97.31 282 LEU A N 1
ATOM 2183 C CA . LEU A 1 282 ? 5.484 -13.684 -6.677 1.00 97.31 282 LEU A CA 1
ATOM 2184 C C . LEU A 1 282 ? 4.985 -14.035 -5.269 1.00 97.31 282 LEU A C 1
ATOM 2186 O O . LEU A 1 282 ? 4.132 -14.907 -5.111 1.00 97.31 282 LEU A O 1
ATOM 2190 N N . ASN A 1 283 ? 5.463 -13.317 -4.253 1.00 94.38 283 ASN A N 1
ATOM 2191 C CA . ASN A 1 283 ? 5.027 -13.434 -2.864 1.00 94.38 283 ASN A CA 1
ATOM 2192 C C . ASN A 1 283 ? 4.000 -12.356 -2.456 1.00 94.38 283 ASN A C 1
ATOM 2194 O O . ASN A 1 283 ? 3.838 -12.105 -1.265 1.00 94.38 283 ASN A O 1
ATOM 2198 N N . SER A 1 284 ? 3.304 -11.706 -3.392 1.00 96.44 284 SER A N 1
ATOM 2199 C CA . SER A 1 284 ? 2.384 -10.599 -3.085 1.00 96.44 284 SER A CA 1
ATOM 2200 C C . SER A 1 284 ? 1.304 -10.951 -2.056 1.00 96.44 284 SER A C 1
ATOM 2202 O O . SER A 1 284 ? 0.907 -10.087 -1.277 1.00 96.44 284 SER A O 1
ATOM 2204 N N . GLU A 1 285 ? 0.853 -12.208 -2.001 1.00 92.19 285 GLU A N 1
ATOM 2205 C CA . GLU A 1 285 ? -0.085 -12.685 -0.977 1.00 92.19 285 GLU A CA 1
ATOM 2206 C C . GLU A 1 285 ? 0.547 -12.715 0.427 1.00 92.19 285 GLU A C 1
ATOM 2208 O O . GLU A 1 285 ? -0.113 -12.387 1.410 1.00 92.19 285 GLU A O 1
ATOM 2213 N N . TYR A 1 286 ? 1.841 -13.036 0.539 1.00 86.75 286 TYR A N 1
ATOM 2214 C CA . TYR A 1 286 ? 2.574 -12.948 1.807 1.00 86.75 286 TYR A CA 1
ATOM 2215 C C . TYR A 1 286 ? 2.619 -11.502 2.307 1.00 86.75 286 TYR A C 1
ATOM 2217 O O . TYR A 1 286 ? 2.308 -11.233 3.465 1.00 86.75 286 TYR A O 1
ATOM 2225 N N . VAL A 1 287 ? 2.942 -10.568 1.412 1.00 91.81 287 VAL A N 1
ATOM 2226 C CA . VAL A 1 287 ? 2.981 -9.135 1.725 1.00 91.81 287 VAL A CA 1
ATOM 2227 C C . VAL A 1 287 ? 1.594 -8.625 2.131 1.00 91.81 287 VAL A C 1
ATOM 2229 O O . VAL A 1 287 ? 1.453 -7.947 3.147 1.00 91.81 287 VAL A O 1
ATOM 2232 N N . PHE A 1 288 ? 0.553 -9.016 1.392 1.00 95.75 288 PHE A N 1
ATOM 2233 C CA . PHE A 1 288 ? -0.839 -8.735 1.740 1.00 95.75 288 PHE A CA 1
ATOM 2234 C C . PHE A 1 288 ? -1.198 -9.217 3.153 1.00 95.75 288 PHE A C 1
ATOM 2236 O O . PHE A 1 288 ? -1.811 -8.468 3.909 1.00 95.75 288 PHE A O 1
ATOM 2243 N N . ASN A 1 289 ? -0.793 -10.433 3.533 1.00 88.12 289 ASN A N 1
ATOM 2244 C CA . ASN A 1 289 ? -1.104 -10.985 4.853 1.00 88.12 289 ASN A CA 1
ATOM 2245 C C . ASN A 1 289 ? -0.476 -10.170 5.997 1.00 88.12 289 ASN A C 1
ATOM 2247 O O . ASN A 1 289 ? -1.086 -10.071 7.058 1.00 88.12 289 ASN A O 1
ATOM 2251 N N . ILE A 1 290 ? 0.687 -9.539 5.790 1.00 84.00 290 ILE A N 1
ATOM 2252 C CA . ILE A 1 290 ? 1.272 -8.609 6.774 1.00 84.00 290 ILE A CA 1
ATOM 2253 C C . ILE A 1 290 ? 0.361 -7.388 6.959 1.00 84.00 290 ILE A C 1
ATOM 2255 O O . ILE A 1 290 ? 0.056 -7.009 8.090 1.00 84.00 290 ILE A O 1
ATOM 2259 N N . ILE A 1 291 ? -0.098 -6.792 5.854 1.00 93.25 291 ILE A N 1
ATOM 2260 C CA . ILE A 1 291 ? -0.975 -5.611 5.877 1.00 93.25 291 ILE A CA 1
ATOM 2261 C C . ILE A 1 291 ? -2.307 -5.946 6.547 1.00 93.25 291 ILE A C 1
ATOM 2263 O O . ILE A 1 291 ? -2.759 -5.228 7.436 1.00 93.25 291 ILE A O 1
ATOM 2267 N N . GLU A 1 292 ? -2.943 -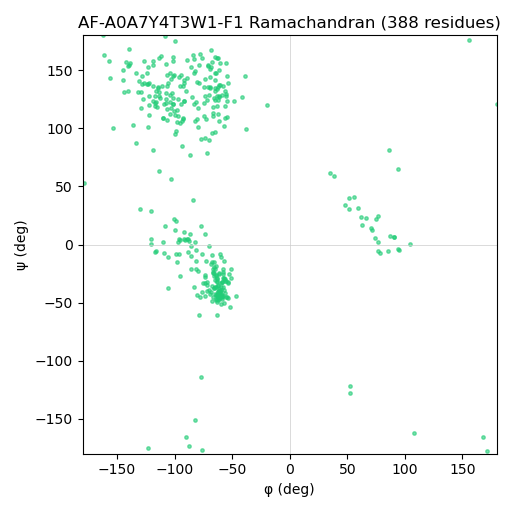7.040 6.134 1.00 92.00 292 GLU A N 1
ATOM 2268 C CA . GLU A 1 292 ? -4.241 -7.436 6.672 1.00 92.00 292 GLU A CA 1
ATOM 2269 C C . GLU A 1 292 ? -4.153 -7.807 8.154 1.00 92.00 292 GLU A C 1
ATOM 2271 O O . GLU A 1 292 ? -5.022 -7.422 8.935 1.00 92.00 292 GLU A O 1
ATOM 2276 N N . HIS A 1 293 ? -3.064 -8.454 8.576 1.00 80.12 293 HIS A N 1
ATOM 2277 C CA . HIS A 1 293 ? -2.822 -8.708 9.989 1.00 80.12 293 HIS A CA 1
ATOM 2278 C C . HIS A 1 293 ? -2.705 -7.412 10.796 1.00 80.12 293 HIS A C 1
ATOM 2280 O O . HIS A 1 293 ? -3.315 -7.291 11.859 1.00 80.12 293 HIS A O 1
ATOM 2286 N N . TRP A 1 294 ? -1.954 -6.434 10.286 1.00 85.50 294 TRP A N 1
ATOM 2287 C CA . TRP A 1 294 ? -1.843 -5.130 10.926 1.00 85.50 294 TRP A CA 1
ATOM 2288 C C . TRP A 1 294 ? -3.202 -4.424 11.012 1.00 85.50 294 TRP A C 1
ATOM 2290 O O . TRP A 1 294 ? -3.512 -3.836 12.041 1.00 85.50 294 TRP A O 1
ATOM 2300 N N . LEU A 1 295 ? -4.058 -4.529 9.993 1.00 87.62 295 LEU A N 1
ATOM 2301 C CA . LEU A 1 295 ? -5.403 -3.943 10.020 1.00 87.62 295 LEU A CA 1
ATOM 2302 C C . LEU A 1 295 ? -6.326 -4.582 11.068 1.00 87.62 295 LEU A C 1
ATOM 2304 O O . LEU A 1 295 ? -7.094 -3.878 11.725 1.00 87.62 295 LEU A O 1
ATOM 2308 N N . ARG A 1 296 ? -6.235 -5.902 11.272 1.00 83.44 296 ARG A N 1
ATOM 2309 C CA . ARG A 1 296 ? -7.091 -6.636 12.224 1.00 83.44 296 ARG A CA 1
ATOM 2310 C C . ARG A 1 296 ? -7.004 -6.130 13.659 1.00 83.44 296 ARG A C 1
ATOM 2312 O O . ARG A 1 296 ? -7.941 -6.353 14.420 1.00 83.44 296 ARG A O 1
ATOM 2319 N N . GLN A 1 297 ? -5.915 -5.466 14.048 1.00 79.38 297 GLN A N 1
ATOM 2320 C CA . GLN A 1 297 ? -5.789 -4.916 15.401 1.00 79.38 297 GLN A CA 1
ATOM 2321 C C . GLN A 1 297 ? -6.792 -3.780 15.681 1.00 79.38 297 GLN A C 1
ATOM 2323 O O . GLN A 1 297 ? -7.072 -3.490 16.842 1.00 79.38 297 GLN A O 1
ATOM 2328 N N . PHE A 1 298 ? -7.351 -3.162 14.633 1.00 81.69 298 PHE A N 1
ATOM 2329 C CA . PHE A 1 298 ? -8.332 -2.075 14.729 1.00 81.69 298 PHE A CA 1
ATOM 2330 C C . PHE A 1 298 ? -9.778 -2.551 14.579 1.00 81.69 298 PHE A C 1
ATOM 2332 O O . PHE A 1 298 ? -10.715 -1.827 14.922 1.00 81.69 298 PHE A O 1
ATOM 2339 N N . SER A 1 299 ? -9.976 -3.774 14.091 1.00 71.69 299 SER A N 1
ATOM 2340 C CA . SER A 1 299 ? -11.298 -4.369 13.958 1.00 71.69 299 SER A CA 1
ATOM 2341 C C . SER A 1 299 ? -11.775 -4.836 15.340 1.00 71.69 299 SER A C 1
ATOM 2343 O O . SER A 1 299 ? -11.510 -5.960 15.768 1.00 71.69 299 SER A O 1
ATOM 2345 N N . ILE A 1 300 ? -12.476 -3.962 16.072 1.00 54.00 300 ILE A N 1
ATOM 2346 C CA . ILE A 1 300 ? -13.130 -4.328 17.336 1.00 54.00 300 ILE A CA 1
ATOM 2347 C C . ILE A 1 300 ? -14.129 -5.458 17.064 1.00 54.00 300 ILE A C 1
ATOM 2349 O O . ILE A 1 300 ? -14.983 -5.373 16.179 1.00 54.00 300 ILE A O 1
ATOM 2353 N N . SER A 1 301 ? -14.009 -6.513 17.866 1.00 46.75 301 SER A N 1
ATOM 2354 C CA . SER A 1 301 ? -14.905 -7.660 17.972 1.00 46.75 301 SER A CA 1
ATOM 2355 C C . SER A 1 301 ? -16.387 -7.284 17.847 1.00 46.75 301 SER A C 1
ATOM 2357 O O . SER A 1 301 ? -17.051 -6.910 18.813 1.00 46.75 301 SER A O 1
ATOM 2359 N N . THR A 1 302 ? -16.963 -7.483 16.663 1.00 31.97 302 THR A N 1
ATOM 2360 C CA . THR A 1 302 ? -18.408 -7.689 16.559 1.00 31.97 302 THR A CA 1
ATOM 2361 C C . THR A 1 302 ? -18.664 -9.157 16.866 1.00 31.97 302 THR A C 1
ATOM 2363 O O . THR A 1 302 ? -18.303 -10.057 16.110 1.00 31.97 302 THR A O 1
ATOM 2366 N N . GLY A 1 303 ? -19.212 -9.410 18.054 1.00 33.41 303 GLY A N 1
ATOM 2367 C CA . GLY A 1 303 ? -19.608 -10.741 18.483 1.00 33.41 303 GLY A CA 1
ATOM 2368 C C . GLY A 1 303 ? -20.603 -11.338 17.498 1.00 33.41 303 GLY A C 1
ATOM 2369 O O . GLY A 1 303 ? -21.759 -10.941 17.521 1.00 33.41 303 GLY A O 1
ATOM 2370 N N . LEU A 1 304 ? -20.124 -12.238 16.630 1.00 31.61 304 LEU A N 1
ATOM 2371 C CA . LEU A 1 304 ? -20.873 -13.224 15.835 1.00 31.61 304 LEU A CA 1
ATOM 2372 C C . LEU A 1 304 ? -19.898 -14.086 14.991 1.00 31.61 304 LEU A C 1
ATOM 2374 O O . LEU A 1 304 ? -20.056 -14.234 13.786 1.00 31.61 304 LEU A O 1
ATOM 2378 N N . VAL A 1 305 ? -18.883 -14.700 15.613 1.00 34.09 305 VAL A N 1
ATOM 2379 C CA . VAL A 1 305 ? -18.227 -15.906 15.046 1.00 34.09 305 VAL A CA 1
ATOM 2380 C C . VAL A 1 305 ? -18.142 -17.019 16.100 1.00 34.09 305 VAL A C 1
ATOM 2382 O O . VAL A 1 305 ? -17.294 -17.897 16.060 1.00 34.09 305 VAL A O 1
ATOM 2385 N N . GLU A 1 306 ? -19.100 -17.060 17.026 1.00 32.09 306 GLU A N 1
ATOM 2386 C CA . GLU A 1 306 ? -19.569 -18.342 17.552 1.00 32.09 306 GLU A CA 1
ATOM 2387 C C . GLU A 1 306 ? -20.674 -18.854 16.625 1.00 32.09 306 GLU A C 1
ATOM 2389 O O . GLU A 1 306 ? -21.860 -18.721 16.915 1.00 32.09 306 GLU A O 1
ATOM 2394 N N . LYS A 1 307 ? -20.290 -19.387 15.459 1.00 33.69 307 LYS A N 1
ATOM 2395 C CA . LYS A 1 307 ? -20.967 -20.525 14.814 1.00 33.69 307 LYS A CA 1
ATOM 2396 C C . LYS A 1 307 ? -20.291 -20.887 13.494 1.00 33.69 307 LYS A C 1
ATOM 2398 O O . LYS A 1 307 ? -20.306 -20.121 12.539 1.00 33.69 307 LYS A O 1
ATOM 2403 N N . LYS A 1 308 ? -19.848 -22.149 13.462 1.00 33.84 308 LYS A N 1
ATOM 2404 C CA . LYS A 1 308 ? -19.379 -22.965 12.328 1.00 33.84 308 LYS A CA 1
ATOM 2405 C C . LYS A 1 308 ? -17.900 -22.845 11.954 1.00 33.84 308 LYS A C 1
ATOM 2407 O O . LYS A 1 308 ? -17.551 -22.288 10.921 1.00 33.84 308 LYS A O 1
ATOM 2412 N N . LEU A 1 309 ? -17.064 -23.573 12.691 1.00 32.47 309 LEU A N 1
ATOM 2413 C CA . LEU A 1 309 ? -15.872 -24.203 12.120 1.00 32.47 309 LEU A CA 1
ATOM 2414 C C . LEU A 1 309 ? -15.778 -25.664 12.584 1.00 32.47 309 LEU A C 1
ATOM 2416 O O . LEU A 1 309 ? -15.110 -25.986 13.557 1.00 32.47 309 LEU A O 1
ATOM 2420 N N . ASP A 1 310 ? -16.425 -26.550 11.825 1.00 42.41 310 ASP A N 1
ATOM 2421 C CA . ASP A 1 310 ? -16.080 -27.980 11.729 1.00 42.41 310 ASP A CA 1
ATOM 2422 C C . ASP A 1 310 ? -14.952 -28.196 10.697 1.00 42.41 310 ASP A C 1
ATOM 2424 O O . ASP A 1 310 ? -14.961 -29.130 9.898 1.00 42.41 310 ASP A O 1
ATOM 2428 N N . LYS A 1 311 ? -13.966 -27.293 10.636 1.00 49.44 311 LYS A N 1
ATOM 2429 C CA . LYS A 1 311 ? -12.862 -27.392 9.673 1.00 49.44 311 LYS A CA 1
ATOM 2430 C C . LYS A 1 311 ? -11.525 -27.182 10.370 1.00 49.44 311 LYS A C 1
ATOM 2432 O O . LYS A 1 311 ? -11.357 -26.242 11.136 1.00 49.44 311 LYS A O 1
ATOM 2437 N N . LYS A 1 312 ? -10.610 -28.110 10.073 1.00 56.19 312 LYS A N 1
ATOM 2438 C CA . LYS A 1 312 ? -9.162 -28.114 10.328 1.00 56.19 312 LYS A CA 1
ATOM 2439 C C . LYS A 1 312 ? -8.620 -26.699 10.575 1.00 56.19 312 LYS A C 1
ATOM 2441 O O . LYS A 1 312 ? -8.733 -25.852 9.693 1.00 56.19 312 LYS A O 1
ATOM 2446 N N . ILE A 1 313 ? -8.040 -26.455 11.750 1.00 67.50 313 ILE A N 1
ATOM 2447 C CA . ILE A 1 313 ? -7.418 -25.163 12.055 1.00 67.50 313 ILE A CA 1
ATOM 2448 C C . ILE A 1 313 ? -6.222 -24.972 11.122 1.00 67.50 313 ILE A C 1
ATOM 2450 O O . ILE A 1 313 ? -5.324 -25.813 11.062 1.00 67.50 313 ILE A O 1
ATOM 2454 N N . ILE A 1 314 ? -6.224 -23.860 10.392 1.00 69.25 314 ILE A N 1
ATOM 2455 C CA . ILE A 1 314 ? -5.123 -23.423 9.535 1.00 69.25 314 ILE A CA 1
ATOM 2456 C C . ILE A 1 314 ? -4.555 -22.141 10.148 1.00 69.25 314 ILE A C 1
ATOM 2458 O O . ILE A 1 314 ? -5.313 -21.245 10.516 1.00 69.25 314 ILE A O 1
ATOM 2462 N N . PHE A 1 315 ? -3.232 -22.093 10.291 1.00 78.38 315 PHE A N 1
ATOM 2463 C CA . PHE A 1 315 ? -2.479 -20.918 10.727 1.00 78.38 315 PHE A CA 1
ATOM 2464 C C . PHE A 1 315 ? -1.023 -21.006 10.252 1.00 78.38 315 PHE A C 1
ATOM 2466 O O . PHE A 1 315 ? -0.503 -22.106 10.011 1.00 78.38 315 PHE A O 1
ATOM 2473 N N . ASN A 1 316 ? -0.355 -19.866 10.163 1.00 79.31 316 ASN A N 1
ATOM 2474 C CA . ASN A 1 316 ? 1.053 -19.684 9.847 1.00 79.31 316 ASN A CA 1
ATOM 2475 C C . ASN A 1 316 ? 1.780 -19.002 11.005 1.00 79.31 316 ASN A C 1
ATOM 2477 O O . ASN A 1 316 ? 1.173 -18.351 11.852 1.00 79.31 316 ASN A O 1
ATOM 2481 N N . LEU A 1 317 ? 3.096 -19.204 11.027 1.00 83.19 317 LEU A N 1
ATOM 2482 C CA . LEU A 1 317 ? 4.008 -18.644 12.011 1.00 83.19 317 LEU A CA 1
ATOM 2483 C C . LEU A 1 317 ? 4.968 -17.698 11.293 1.00 83.19 317 LEU A C 1
ATOM 2485 O O . LEU A 1 317 ? 5.627 -18.135 10.347 1.00 83.19 317 LEU A O 1
ATOM 2489 N N . TYR A 1 318 ? 5.025 -16.435 11.709 1.00 76.06 318 TYR A N 1
ATOM 2490 C CA . TYR A 1 318 ? 5.850 -15.410 11.064 1.00 76.06 318 TYR A CA 1
ATOM 2491 C C . TYR A 1 318 ? 6.426 -14.409 12.084 1.00 76.06 318 TYR A C 1
ATOM 2493 O O . TYR A 1 318 ? 5.795 -14.148 13.097 1.00 76.06 318 TYR A O 1
ATOM 2501 N N . PRO A 1 319 ? 7.602 -13.816 11.843 1.00 65.25 319 PRO A N 1
ATOM 2502 C CA . PRO A 1 319 ? 8.535 -14.215 10.799 1.00 65.25 319 PRO A CA 1
ATOM 2503 C C . PRO A 1 319 ? 9.047 -15.644 11.053 1.00 65.25 319 PRO A C 1
ATOM 2505 O O . PRO A 1 319 ? 8.894 -16.201 12.138 1.00 65.25 319 PRO A O 1
ATOM 2508 N N . ASN A 1 320 ? 9.571 -16.295 10.022 1.00 73.94 320 ASN A N 1
ATOM 2509 C CA . ASN A 1 320 ? 10.219 -17.597 10.147 1.00 73.94 320 ASN A CA 1
ATOM 2510 C C . ASN A 1 320 ? 11.238 -17.733 9.004 1.00 73.94 320 ASN A C 1
ATOM 2512 O O . ASN A 1 320 ? 10.822 -18.012 7.879 1.00 73.94 320 ASN A O 1
ATOM 2516 N N . PRO A 1 321 ? 12.544 -17.521 9.251 1.00 81.50 321 PRO A N 1
ATOM 2517 C CA . PRO A 1 321 ? 13.205 -17.486 10.562 1.00 81.50 321 PRO A CA 1
ATOM 2518 C C . PRO A 1 321 ? 12.851 -16.276 11.442 1.00 81.50 321 PRO A C 1
ATOM 2520 O O . PRO A 1 321 ? 12.585 -15.193 10.932 1.00 81.50 321 PRO A O 1
ATOM 2523 N N . ALA A 1 322 ? 12.897 -16.448 12.762 1.00 81.31 322 ALA A N 1
ATOM 2524 C CA . ALA A 1 322 ? 12.579 -15.415 13.752 1.00 81.31 322 ALA A CA 1
ATOM 2525 C C . ALA A 1 322 ? 13.692 -15.221 14.775 1.00 81.31 322 ALA A C 1
ATOM 2527 O O . ALA A 1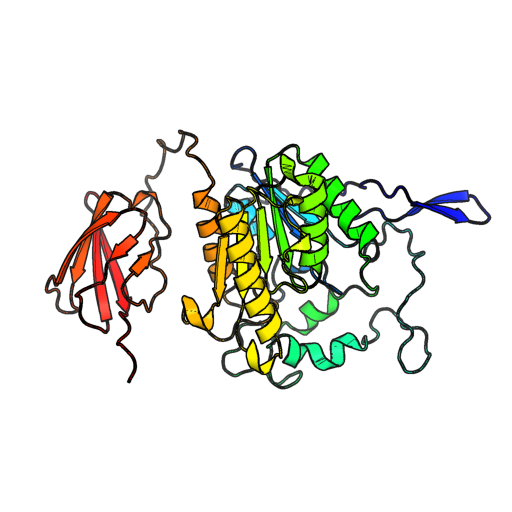 322 ? 14.485 -16.129 15.005 1.00 81.31 322 ALA A O 1
ATOM 2528 N N . ASP A 1 323 ? 13.717 -14.049 15.404 1.00 88.75 323 ASP A N 1
ATOM 2529 C CA . ASP A 1 323 ? 14.545 -13.783 16.579 1.00 88.75 323 ASP A CA 1
ATOM 2530 C C . ASP A 1 323 ? 13.892 -14.412 17.825 1.00 88.75 323 ASP A C 1
ATOM 2532 O O . ASP A 1 323 ? 13.755 -15.633 17.905 1.00 88.75 323 ASP A O 1
ATOM 2536 N N . ASP A 1 324 ? 13.441 -13.611 18.792 1.00 91.50 324 ASP A N 1
ATOM 2537 C CA . ASP A 1 324 ? 12.803 -14.129 20.009 1.00 91.50 324 ASP A CA 1
ATOM 2538 C C . ASP A 1 324 ? 11.271 -14.161 19.950 1.00 91.50 324 ASP A C 1
ATOM 2540 O O . ASP A 1 324 ? 10.644 -14.730 20.839 1.00 91.50 324 ASP A O 1
ATOM 2544 N N . VAL A 1 325 ? 10.641 -13.588 18.923 1.00 87.56 325 VAL A N 1
ATOM 2545 C CA . VAL A 1 325 ? 9.175 -13.509 18.837 1.00 87.56 325 VAL A CA 1
ATOM 2546 C C . VAL A 1 325 ? 8.684 -14.022 17.495 1.00 87.56 325 VAL A C 1
ATOM 2548 O O . VAL A 1 325 ? 9.156 -13.596 16.442 1.00 87.56 325 VAL A O 1
ATOM 2551 N N . VAL A 1 326 ? 7.692 -14.908 17.554 1.00 85.50 326 VAL A N 1
ATOM 2552 C CA . VAL A 1 326 ? 6.940 -15.394 16.397 1.00 85.50 326 VAL A CA 1
ATOM 2553 C C . VAL A 1 326 ? 5.467 -15.110 16.603 1.00 85.50 326 VAL A C 1
ATOM 2555 O O . VAL A 1 326 ? 4.934 -15.287 17.692 1.00 85.50 326 VAL A O 1
ATOM 2558 N N . TRP A 1 327 ? 4.803 -14.692 15.545 1.00 83.19 327 TRP A N 1
ATOM 2559 C CA . TRP A 1 327 ? 3.396 -14.358 15.502 1.00 83.19 327 TRP A CA 1
ATOM 2560 C C . TRP A 1 327 ? 2.597 -15.459 14.823 1.00 83.19 327 TRP A C 1
ATOM 2562 O O . TRP A 1 327 ? 3.087 -16.138 13.919 1.00 83.19 327 TRP A O 1
ATOM 2572 N N . ILE A 1 328 ? 1.359 -15.631 15.270 1.00 82.81 328 ILE A N 1
ATOM 2573 C CA . ILE A 1 328 ? 0.391 -16.570 14.712 1.00 82.81 328 ILE A CA 1
ATOM 2574 C C . ILE A 1 328 ? -0.668 -15.775 13.951 1.00 82.81 328 ILE A C 1
ATOM 2576 O O . ILE A 1 328 ? -1.330 -14.928 14.540 1.00 82.81 328 ILE A O 1
ATOM 2580 N N . ASP A 1 329 ? -0.899 -16.084 12.674 1.00 73.19 329 ASP A N 1
ATOM 2581 C CA . ASP A 1 329 ? -1.873 -15.366 11.820 1.00 73.19 329 ASP A CA 1
ATOM 2582 C C . ASP A 1 329 ? -3.347 -15.747 12.091 1.00 73.19 329 ASP A C 1
ATOM 2584 O O . ASP A 1 329 ? -4.240 -15.486 11.280 1.00 73.19 329 ASP A O 1
ATOM 2588 N N . ASN A 1 330 ? -3.617 -16.387 13.232 1.00 74.56 330 ASN A N 1
ATOM 2589 C CA . ASN A 1 330 ? -4.932 -16.875 13.617 1.00 74.56 330 ASN A CA 1
ATOM 2590 C C . ASN A 1 330 ? -5.225 -16.552 15.088 1.00 74.56 330 ASN A C 1
ATOM 2592 O O . ASN A 1 330 ? -4.781 -17.246 16.003 1.00 74.56 330 ASN A O 1
ATOM 2596 N N . THR A 1 331 ? -6.049 -15.526 15.306 1.00 67.50 331 THR A N 1
ATOM 2597 C CA . THR A 1 331 ? -6.477 -15.043 16.631 1.00 67.50 331 THR A CA 1
ATOM 2598 C C . THR A 1 331 ? -7.181 -16.100 17.480 1.00 67.50 331 THR A C 1
ATOM 2600 O O . THR A 1 331 ? -7.129 -16.021 18.706 1.00 67.50 331 THR A O 1
ATOM 2603 N N . SER A 1 332 ? -7.791 -17.115 16.857 1.00 71.94 332 SER A N 1
ATOM 2604 C CA . SER A 1 332 ? -8.465 -18.214 17.570 1.00 71.94 332 SER A CA 1
ATOM 2605 C C . SER A 1 332 ? -7.487 -19.106 18.344 1.00 71.94 332 SER A C 1
ATOM 2607 O O . SER A 1 332 ? -7.917 -19.971 19.101 1.00 71.94 332 SER A O 1
ATOM 2609 N N . MET A 1 333 ? -6.180 -18.911 18.143 1.00 73.69 333 MET A N 1
ATOM 2610 C CA . MET A 1 333 ? -5.112 -19.622 18.842 1.00 73.69 333 MET A CA 1
ATOM 2611 C C . MET A 1 333 ? -4.739 -18.975 20.182 1.00 73.69 333 MET A C 1
ATOM 2613 O O . MET A 1 333 ? -3.988 -19.580 20.939 1.00 73.69 333 MET A O 1
ATOM 2617 N N . ASN A 1 334 ? -5.231 -17.770 20.499 1.00 75.69 334 ASN A N 1
ATOM 2618 C CA . ASN A 1 334 ? -4.956 -17.125 21.786 1.00 75.69 334 ASN A CA 1
ATOM 2619 C C . ASN A 1 334 ? -5.474 -17.960 22.962 1.00 75.69 334 ASN A C 1
ATOM 2621 O O . ASN A 1 334 ? -6.586 -18.481 22.929 1.00 75.69 334 ASN A O 1
ATOM 2625 N N . GLY A 1 335 ? -4.665 -18.054 24.016 1.00 70.94 335 GLY A N 1
ATOM 2626 C CA . GLY A 1 335 ? -4.943 -18.889 25.182 1.00 70.94 335 GLY A CA 1
ATOM 2627 C C . GLY A 1 335 ? -4.686 -20.380 24.955 1.00 70.94 335 GLY A C 1
ATOM 2628 O O . GLY A 1 335 ? -4.918 -21.165 25.868 1.00 70.94 335 GLY A O 1
ATOM 2629 N N . LEU A 1 336 ? -4.205 -20.785 23.774 1.00 82.62 336 LEU A N 1
ATOM 2630 C CA . LEU A 1 336 ? -3.805 -22.164 23.523 1.00 82.62 336 LEU A CA 1
ATOM 2631 C C . LEU A 1 336 ? -2.410 -22.439 24.083 1.00 82.62 336 LEU A C 1
ATOM 2633 O O . LEU A 1 336 ? -1.500 -21.624 23.925 1.00 82.62 336 LEU A O 1
ATOM 2637 N N . GLU A 1 337 ? -2.234 -23.616 24.672 1.00 86.19 337 GLU A N 1
ATOM 2638 C CA . GLU A 1 337 ? -0.924 -24.120 25.074 1.00 86.19 337 GLU A CA 1
ATOM 2639 C C . GLU A 1 337 ? -0.071 -24.462 23.851 1.00 86.19 337 GLU A C 1
ATOM 2641 O O . GLU A 1 337 ? -0.524 -25.113 22.897 1.00 86.19 337 GLU A O 1
ATOM 2646 N N . TYR A 1 338 ? 1.188 -24.038 23.908 1.00 92.31 338 TYR A N 1
ATOM 2647 C CA . TYR A 1 338 ? 2.218 -24.470 22.987 1.00 92.31 338 TYR A CA 1
ATOM 2648 C C . TYR A 1 338 ? 3.453 -24.970 23.739 1.00 92.31 338 TYR A C 1
ATOM 2650 O O . TYR A 1 338 ? 3.854 -24.433 24.773 1.00 92.31 338 TYR A O 1
ATOM 2658 N N . GLU A 1 339 ? 4.092 -25.979 23.161 1.00 95.81 339 GLU A N 1
ATOM 2659 C CA . GLU A 1 339 ? 5.381 -26.517 23.585 1.00 95.81 339 GLU A CA 1
ATOM 2660 C C . GLU A 1 339 ? 6.400 -26.212 22.480 1.00 95.81 339 GLU A C 1
ATOM 2662 O O . GLU A 1 339 ? 6.170 -26.523 21.308 1.00 95.81 339 GLU A O 1
ATOM 2667 N N . ILE A 1 340 ? 7.533 -25.608 22.830 1.00 95.75 340 ILE A N 1
ATOM 2668 C CA . ILE A 1 340 ? 8.697 -25.518 21.949 1.00 95.75 340 ILE A CA 1
ATOM 2669 C C . ILE A 1 340 ? 9.578 -26.724 22.242 1.00 95.75 340 ILE A C 1
ATOM 2671 O O . ILE A 1 340 ? 10.017 -26.921 23.375 1.00 95.75 340 ILE A O 1
ATOM 2675 N N . CYS A 1 341 ? 9.868 -27.510 21.215 1.00 90.62 341 CYS A N 1
ATOM 2676 C CA . CYS A 1 341 ? 10.664 -28.720 21.296 1.00 90.62 341 CYS A CA 1
ATOM 2677 C C . CYS A 1 341 ? 11.870 -28.645 20.356 1.00 90.62 341 CYS A C 1
ATOM 2679 O O . CYS A 1 341 ? 11.838 -28.001 19.303 1.00 90.62 341 CYS A O 1
ATOM 2681 N N . THR A 1 342 ? 12.930 -29.364 20.701 1.00 89.25 342 THR A N 1
ATOM 2682 C CA . THR A 1 342 ? 13.970 -29.744 19.740 1.00 89.25 342 THR A CA 1
ATOM 2683 C C . THR A 1 342 ? 13.424 -30.757 18.725 1.00 89.25 342 THR A C 1
ATOM 2685 O O . THR A 1 342 ? 12.348 -31.334 18.896 1.00 89.25 342 THR A O 1
ATOM 2688 N N . THR A 1 343 ? 14.165 -30.998 17.643 1.00 81.69 343 THR A N 1
ATOM 2689 C CA . THR A 1 343 ? 13.763 -31.927 16.571 1.00 81.69 343 THR A CA 1
ATOM 2690 C C . THR A 1 343 ? 13.703 -33.396 16.996 1.00 81.69 343 THR A C 1
ATOM 2692 O O . THR A 1 343 ? 12.998 -34.172 16.356 1.00 81.69 343 THR A O 1
ATOM 2695 N N . ASP A 1 344 ? 14.396 -33.774 18.070 1.00 83.50 344 ASP A N 1
ATOM 2696 C CA . ASP A 1 344 ? 14.329 -35.086 18.731 1.00 83.50 344 ASP A CA 1
ATOM 2697 C C . ASP A 1 344 ? 13.214 -35.172 19.796 1.00 83.50 344 ASP A C 1
ATOM 2699 O O . ASP A 1 344 ? 13.054 -36.204 20.442 1.00 83.50 344 ASP A O 1
ATOM 2703 N N . GLY A 1 345 ? 12.407 -34.115 19.959 1.00 77.88 345 GLY A N 1
ATOM 2704 C CA . GLY A 1 345 ? 11.201 -34.122 20.791 1.00 77.88 345 GLY A CA 1
ATOM 2705 C C . GLY A 1 345 ? 11.404 -33.715 22.252 1.00 77.88 345 GLY A C 1
ATOM 2706 O O . GLY A 1 345 ? 10.454 -33.789 23.029 1.00 77.88 345 GLY A O 1
ATOM 2707 N N . ARG A 1 346 ? 12.597 -33.252 22.651 1.00 89.94 346 ARG A N 1
ATOM 2708 C CA . ARG A 1 346 ? 12.810 -32.704 24.000 1.00 89.94 346 ARG A CA 1
ATOM 2709 C C . ARG A 1 346 ? 12.132 -31.341 24.127 1.00 89.94 346 ARG A C 1
ATOM 2711 O O . ARG A 1 346 ? 12.423 -30.422 23.362 1.00 89.94 346 ARG A O 1
ATOM 2718 N N . ILE A 1 347 ? 11.264 -31.198 25.124 1.00 94.44 347 ILE A N 1
ATOM 2719 C CA . ILE A 1 347 ? 10.589 -29.935 25.441 1.00 94.44 347 ILE A CA 1
ATOM 2720 C C . ILE A 1 347 ? 11.611 -28.951 26.025 1.00 94.44 347 ILE A C 1
ATOM 2722 O O . ILE A 1 347 ? 12.375 -29.285 26.930 1.00 94.44 347 ILE A O 1
ATOM 2726 N N . LEU A 1 348 ? 11.645 -27.746 25.464 1.00 93.75 348 LEU A N 1
ATOM 2727 C CA . LEU A 1 348 ? 12.535 -26.650 25.848 1.00 93.75 348 LEU A CA 1
ATOM 2728 C C . LEU A 1 348 ? 11.798 -25.562 26.627 1.00 93.75 348 LEU A C 1
ATOM 2730 O O . LEU A 1 348 ? 12.374 -24.956 27.525 1.00 93.75 348 LEU A O 1
ATOM 2734 N N . LYS A 1 349 ? 10.553 -25.279 26.237 1.00 93.56 349 LYS A N 1
ATOM 2735 C CA . LYS A 1 349 ? 9.725 -24.223 26.817 1.00 93.56 349 LYS A CA 1
ATOM 2736 C C . LYS A 1 349 ? 8.256 -24.548 26.593 1.00 93.56 349 LYS A C 1
ATOM 2738 O O . LYS A 1 349 ? 7.895 -25.039 25.529 1.00 93.56 349 LYS A O 1
ATOM 2743 N N . GLU A 1 350 ? 7.428 -24.218 27.569 1.00 94.12 350 GLU A N 1
ATOM 2744 C CA . GLU A 1 350 ? 5.973 -24.339 27.502 1.00 94.12 350 GLU A CA 1
ATOM 2745 C C . GLU A 1 350 ? 5.374 -22.986 27.858 1.00 94.12 350 GLU A C 1
ATOM 2747 O O . GLU A 1 350 ? 5.882 -22.290 28.742 1.00 94.12 350 GLU A O 1
ATOM 2752 N N . SER A 1 351 ? 4.339 -22.573 27.137 1.00 91.75 351 SER A N 1
ATOM 2753 C CA . SER A 1 351 ? 3.630 -21.331 27.429 1.00 91.75 351 SER A CA 1
ATOM 2754 C C . SER A 1 351 ? 2.264 -21.321 26.749 1.00 91.75 351 SER A C 1
ATOM 2756 O O . SER A 1 351 ? 1.879 -22.255 26.045 1.00 91.75 351 SER A O 1
ATOM 2758 N N . LEU A 1 352 ? 1.533 -20.233 26.951 1.00 84.06 352 LEU A N 1
ATOM 2759 C CA . LEU A 1 352 ? 0.294 -19.929 26.256 1.00 84.06 352 LEU A CA 1
ATOM 2760 C C . LEU A 1 352 ? 0.560 -18.931 25.136 1.00 84.06 352 LEU A C 1
ATOM 2762 O O . LEU A 1 352 ? 1.371 -18.014 25.279 1.00 84.06 352 LEU A O 1
ATOM 2766 N N . VAL A 1 353 ? -0.179 -19.064 24.039 1.00 78.06 353 VAL A N 1
ATOM 2767 C CA . VAL A 1 353 ? -0.235 -18.018 23.019 1.00 78.06 353 VAL A CA 1
ATOM 2768 C C . VAL A 1 353 ? -0.924 -16.800 23.629 1.00 78.06 353 VAL A C 1
ATOM 2770 O O . VAL A 1 353 ? -2.121 -16.831 23.923 1.00 78.06 353 VAL A O 1
ATOM 2773 N N . LEU A 1 354 ? -0.179 -15.712 23.802 1.00 66.31 354 LEU A N 1
ATOM 2774 C CA . LEU A 1 354 ? -0.698 -14.447 24.320 1.00 66.31 354 LEU A CA 1
ATOM 2775 C C . LEU A 1 354 ? -0.551 -13.373 23.250 1.00 66.31 354 LEU A C 1
ATOM 2777 O O . LEU A 1 354 ? 0.538 -13.174 22.718 1.00 66.31 354 LEU A O 1
ATOM 2781 N N . ASN A 1 355 ? -1.641 -12.672 22.932 1.00 74.94 355 ASN A N 1
ATOM 2782 C CA . ASN A 1 355 ? -1.660 -11.626 21.901 1.00 74.94 355 ASN A CA 1
ATOM 2783 C C . ASN A 1 355 ? -1.069 -12.091 20.557 1.00 74.94 355 ASN A C 1
ATOM 2785 O O . ASN A 1 355 ? -0.345 -11.346 19.905 1.00 74.94 355 ASN A O 1
ATOM 2789 N N . GLN A 1 356 ? -1.372 -13.331 20.164 1.00 82.62 356 GLN A N 1
ATOM 2790 C CA . GLN A 1 356 ? -0.881 -14.020 18.966 1.00 82.62 356 GLN A CA 1
ATOM 2791 C C . GLN A 1 356 ? 0.636 -14.240 18.940 1.00 82.62 356 GLN A C 1
ATOM 2793 O O . GLN A 1 356 ? 1.179 -14.543 17.883 1.00 82.62 356 GLN A O 1
ATOM 2798 N N . LYS A 1 357 ? 1.326 -14.118 20.079 1.00 84.69 357 LYS A N 1
ATOM 2799 C CA . LYS A 1 357 ? 2.778 -14.277 20.177 1.00 84.69 357 LYS A CA 1
ATOM 2800 C C . LYS A 1 357 ? 3.175 -15.636 20.733 1.00 84.69 357 LYS A C 1
ATOM 2802 O O . LYS A 1 357 ? 2.558 -16.166 21.657 1.00 84.69 357 LYS A O 1
ATOM 2807 N N . ILE A 1 358 ? 4.283 -16.125 20.201 1.00 91.25 358 ILE A N 1
ATOM 2808 C CA . ILE A 1 358 ? 5.093 -17.229 20.687 1.00 91.25 358 ILE A CA 1
ATOM 2809 C C . ILE A 1 358 ? 6.447 -16.633 21.030 1.00 91.25 358 ILE A C 1
ATOM 2811 O O . ILE A 1 358 ? 7.142 -16.082 20.177 1.00 91.25 358 ILE A O 1
ATOM 2815 N N . ASP A 1 359 ? 6.806 -16.751 22.295 1.00 91.25 359 ASP A N 1
ATOM 2816 C CA . ASP A 1 359 ? 8.065 -16.255 22.815 1.00 91.25 359 ASP A CA 1
ATOM 2817 C C . ASP A 1 359 ? 9.129 -17.361 22.764 1.00 91.25 359 ASP A C 1
ATOM 2819 O O . ASP A 1 359 ? 9.101 -18.319 23.546 1.00 91.25 359 ASP A O 1
ATOM 2823 N N . LEU A 1 360 ? 10.078 -17.208 21.845 1.00 93.31 360 LEU A N 1
ATOM 2824 C CA . LEU A 1 360 ? 11.251 -18.056 21.676 1.00 93.31 360 LEU A CA 1
ATOM 2825 C C . LEU A 1 360 ? 12.425 -17.640 22.574 1.00 93.31 360 LEU A C 1
ATOM 2827 O O . LEU A 1 360 ? 13.465 -18.308 22.536 1.00 93.31 360 LEU A O 1
ATOM 2831 N N . SER A 1 361 ? 12.316 -16.581 23.380 1.00 89.94 361 SER A N 1
ATOM 2832 C CA . SER A 1 361 ? 13.396 -16.173 24.285 1.00 89.94 361 SER A CA 1
ATOM 2833 C C . SER A 1 361 ? 13.846 -17.333 25.180 1.00 89.94 361 SER A C 1
ATOM 2835 O O . SER A 1 361 ? 13.042 -18.162 25.628 1.00 89.94 361 SER A O 1
ATOM 2837 N N . GLY A 1 362 ? 15.162 -17.440 25.374 1.00 88.69 362 GLY A N 1
ATOM 2838 C CA . GLY A 1 362 ? 15.789 -18.523 26.140 1.00 88.69 362 GLY A CA 1
ATOM 2839 C C . GLY A 1 362 ? 15.886 -19.879 25.424 1.00 88.69 362 GLY A C 1
ATOM 2840 O O . GLY A 1 362 ? 16.523 -20.787 25.951 1.00 88.69 362 GLY A O 1
ATOM 2841 N N . THR A 1 363 ? 15.316 -20.038 24.225 1.00 93.12 363 THR A N 1
ATOM 2842 C CA . THR A 1 363 ? 15.492 -21.258 23.411 1.00 93.12 363 THR A CA 1
ATOM 2843 C C . THR A 1 363 ? 16.764 -21.187 22.550 1.00 93.12 363 THR A C 1
ATOM 2845 O O . THR A 1 363 ? 17.212 -20.079 22.226 1.00 93.12 363 THR A O 1
ATOM 2848 N N . PRO A 1 364 ? 17.386 -22.334 22.200 1.00 92.06 364 PRO A N 1
ATOM 2849 C CA . PRO A 1 364 ? 18.578 -22.365 21.364 1.00 92.06 364 PRO A CA 1
ATOM 2850 C C . PRO A 1 364 ? 18.268 -21.944 19.927 1.00 92.06 364 PRO A C 1
ATOM 2852 O O . PRO A 1 364 ? 17.163 -22.136 19.421 1.00 92.06 364 PRO A O 1
ATOM 2855 N N . ASN A 1 365 ? 19.283 -21.412 19.256 1.00 91.81 365 ASN A N 1
ATOM 2856 C CA . ASN A 1 365 ? 19.198 -21.046 17.848 1.00 91.81 365 ASN A CA 1
ATOM 2857 C C . ASN A 1 365 ? 19.147 -22.303 16.967 1.00 91.81 365 ASN A C 1
ATOM 2859 O O . ASN A 1 365 ? 19.686 -23.351 17.330 1.00 91.81 365 ASN A O 1
ATOM 2863 N N . GLY A 1 366 ? 18.553 -22.182 15.782 1.00 87.75 366 GLY A N 1
ATOM 2864 C CA . GLY A 1 366 ? 18.395 -23.271 14.823 1.00 87.75 366 GLY A CA 1
ATOM 2865 C C . GLY A 1 366 ? 16.955 -23.765 14.703 1.00 87.75 366 GLY A C 1
ATOM 2866 O O . GLY A 1 366 ? 16.003 -23.060 15.033 1.00 87.75 366 GLY A O 1
ATOM 2867 N N . LEU A 1 367 ? 16.792 -24.970 14.153 1.00 89.50 367 LEU A N 1
ATOM 2868 C CA . LEU A 1 367 ? 15.481 -25.556 13.885 1.00 89.50 367 LEU A CA 1
ATOM 2869 C C . LEU A 1 367 ? 14.816 -26.039 15.182 1.00 89.50 367 LEU A C 1
ATOM 2871 O O . LEU A 1 367 ? 15.325 -26.928 15.863 1.00 89.50 367 LEU A O 1
ATOM 2875 N N . LEU A 1 368 ? 13.637 -25.495 15.453 1.00 92.81 368 LEU A N 1
ATOM 2876 C CA . LEU A 1 368 ? 12.751 -25.839 16.554 1.00 92.81 368 LEU A CA 1
ATOM 2877 C C . LEU A 1 368 ? 11.412 -26.344 16.007 1.00 92.81 368 LEU A C 1
ATOM 2879 O O . LEU A 1 368 ? 10.986 -26.003 14.896 1.00 92.81 368 LEU A O 1
ATOM 2883 N N . LEU A 1 369 ? 10.731 -27.156 16.805 1.00 89.94 369 LEU A N 1
ATOM 2884 C CA . LEU A 1 369 ? 9.348 -27.551 16.583 1.00 89.94 369 LEU A CA 1
ATOM 2885 C C . LEU A 1 369 ? 8.472 -26.822 17.591 1.00 89.94 369 LEU A C 1
ATOM 2887 O O . LEU A 1 369 ? 8.810 -26.762 18.765 1.00 89.94 369 LEU A O 1
ATOM 2891 N N . VAL A 1 370 ? 7.342 -26.289 17.142 1.00 93.56 370 VAL A N 1
ATOM 2892 C CA . VAL A 1 370 ? 6.314 -25.766 18.038 1.00 93.56 370 VAL A CA 1
ATOM 2893 C C . VAL A 1 370 ? 5.070 -26.607 17.892 1.00 93.56 370 VAL A C 1
ATOM 2895 O O . VAL A 1 370 ? 4.495 -26.725 16.805 1.00 93.56 370 VAL A O 1
ATOM 2898 N N . LYS A 1 371 ? 4.703 -27.234 18.999 1.00 91.44 371 LYS A N 1
ATOM 2899 C CA . LYS A 1 371 ? 3.593 -28.157 19.119 1.00 91.44 371 LYS A CA 1
ATOM 2900 C C . LYS A 1 371 ? 2.448 -27.452 19.824 1.00 91.44 371 LYS A C 1
ATOM 2902 O O . LYS A 1 371 ? 2.625 -26.903 20.901 1.00 91.44 371 LYS A O 1
ATOM 2907 N N . PHE A 1 372 ? 1.273 -27.511 19.221 1.00 87.75 372 PHE A N 1
ATOM 2908 C CA . PHE A 1 372 ? 0.031 -26.984 19.765 1.00 87.75 372 PHE A CA 1
ATOM 2909 C C . PHE A 1 372 ? -0.909 -28.144 20.040 1.00 87.75 372 PHE A C 1
ATOM 2911 O O . PHE A 1 372 ? -1.075 -29.030 19.191 1.00 87.75 372 PHE A O 1
ATOM 2918 N N . LYS A 1 373 ? -1.553 -28.120 21.204 1.00 79.00 373 LYS A N 1
ATOM 2919 C CA . LYS A 1 373 ? -2.589 -29.088 21.557 1.00 79.00 373 LYS A CA 1
ATOM 2920 C C . LYS A 1 373 ? -3.943 -28.403 21.484 1.00 79.00 373 LYS A C 1
ATOM 2922 O O . LYS A 1 373 ? -4.270 -27.595 22.342 1.00 79.00 373 LYS A O 1
ATOM 2927 N N . TYR A 1 374 ? -4.735 -28.726 20.464 1.00 72.88 374 TYR A N 1
ATOM 2928 C CA . TYR A 1 374 ? -6.077 -28.172 20.295 1.00 72.88 374 TYR A CA 1
ATOM 2929 C C . TYR A 1 374 ? -7.111 -29.293 20.246 1.00 72.88 374 TYR A C 1
ATOM 2931 O O . TYR A 1 374 ? -7.178 -30.048 19.273 1.00 72.88 374 TYR A O 1
ATOM 2939 N N . ARG A 1 375 ? -7.947 -29.386 21.288 1.00 72.62 375 ARG A N 1
ATOM 2940 C CA . ARG A 1 375 ? -8.906 -30.490 21.474 1.00 72.62 375 ARG A CA 1
ATOM 2941 C C . ARG A 1 375 ? -8.181 -31.845 21.364 1.00 72.62 375 ARG A C 1
ATOM 2943 O O . ARG A 1 375 ? -7.229 -32.075 22.104 1.00 72.62 375 ARG A O 1
ATOM 2950 N N . GLU A 1 376 ? -8.591 -32.715 20.442 1.00 73.56 376 GLU A N 1
ATOM 2951 C CA . GLU A 1 376 ? -7.965 -34.025 20.193 1.00 73.56 376 GLU A CA 1
ATOM 2952 C C . GLU A 1 376 ? -6.872 -33.997 19.107 1.00 73.56 376 GLU A C 1
ATOM 2954 O O . GLU A 1 376 ? -6.344 -35.039 18.727 1.00 73.56 376 GLU A O 1
ATOM 2959 N N . GLN A 1 377 ? -6.519 -32.820 18.578 1.00 73.44 377 GLN A N 1
ATOM 2960 C CA . GLN A 1 377 ? -5.522 -32.682 17.516 1.00 73.44 377 GLN A CA 1
ATOM 2961 C C . GLN A 1 377 ? -4.204 -32.125 18.053 1.00 73.44 377 GLN A C 1
ATOM 2963 O O . GLN A 1 377 ? -4.170 -31.174 18.837 1.00 73.44 377 GLN A O 1
ATOM 2968 N N . ILE A 1 378 ? -3.105 -32.698 17.562 1.00 79.88 378 ILE A N 1
ATOM 2969 C CA . ILE A 1 378 ? -1.755 -32.167 17.743 1.00 79.88 378 ILE A CA 1
ATOM 2970 C C . ILE A 1 378 ? -1.337 -31.521 16.427 1.00 79.88 378 ILE A C 1
ATOM 2972 O O . ILE A 1 378 ? -1.318 -32.176 15.383 1.00 79.88 378 ILE A O 1
ATOM 2976 N N . ILE A 1 379 ? -0.991 -30.238 16.477 1.00 83.06 379 ILE A N 1
ATOM 2977 C CA . ILE A 1 379 ? -0.488 -29.496 15.321 1.00 83.06 379 ILE A CA 1
ATOM 2978 C C . ILE A 1 379 ? 0.969 -29.154 15.590 1.00 83.06 379 ILE A C 1
ATOM 2980 O O . ILE A 1 379 ? 1.282 -28.552 16.610 1.00 83.06 379 ILE A O 1
ATOM 2984 N N . MET A 1 380 ? 1.862 -29.524 14.674 1.00 85.88 380 MET A N 1
ATOM 2985 C CA . MET A 1 380 ? 3.284 -29.194 14.768 1.00 85.88 380 MET A CA 1
ATOM 2986 C C . MET A 1 380 ? 3.697 -28.259 13.637 1.00 85.88 380 MET A C 1
ATOM 2988 O O . MET A 1 380 ? 3.358 -28.480 12.472 1.00 85.88 380 MET A O 1
ATOM 2992 N N . LYS A 1 381 ? 4.456 -27.222 13.981 1.00 87.50 381 LYS A N 1
ATOM 2993 C CA . LYS A 1 381 ? 5.042 -26.260 13.045 1.00 87.50 381 LYS A CA 1
ATOM 2994 C C . LYS A 1 381 ? 6.551 -26.204 13.242 1.00 87.50 381 LYS A C 1
ATOM 2996 O O . LYS A 1 381 ? 7.044 -26.382 14.349 1.00 87.50 381 LYS A O 1
ATOM 3001 N N . LYS A 1 382 ? 7.284 -25.965 12.158 1.00 87.19 382 LYS A N 1
ATOM 3002 C CA . LYS A 1 382 ? 8.736 -25.759 12.190 1.00 87.19 382 LYS A CA 1
ATOM 3003 C C . LYS A 1 382 ? 9.025 -24.272 12.307 1.00 87.19 382 LYS A C 1
ATOM 3005 O O . LYS A 1 382 ? 8.422 -23.495 11.570 1.00 87.19 382 LYS A O 1
ATOM 3010 N N . ILE A 1 383 ? 9.964 -23.901 13.166 1.00 89.38 383 ILE A N 1
ATOM 3011 C CA . ILE A 1 383 ? 10.471 -22.533 13.291 1.00 89.38 383 ILE A CA 1
ATOM 3012 C C . ILE A 1 383 ? 11.992 -22.574 13.274 1.00 89.38 383 ILE A C 1
ATOM 3014 O O . ILE A 1 383 ? 12.592 -23.461 13.872 1.00 89.38 383 ILE A O 1
ATOM 3018 N N . ILE A 1 384 ? 12.622 -21.618 12.603 1.00 88.38 384 ILE A N 1
ATOM 3019 C CA . ILE A 1 384 ? 14.066 -21.416 12.663 1.00 88.38 384 ILE A CA 1
ATOM 3020 C C . ILE A 1 384 ? 14.325 -20.203 13.556 1.00 88.38 384 ILE A C 1
ATOM 3022 O O . ILE A 1 384 ? 13.983 -19.083 13.180 1.00 88.38 384 ILE A O 1
ATOM 3026 N N . LYS A 1 385 ? 14.929 -20.415 14.729 1.00 91.31 385 LYS A N 1
ATOM 3027 C CA . LYS A 1 385 ? 15.402 -19.320 15.579 1.00 91.31 385 LYS A CA 1
ATOM 3028 C C . LYS A 1 385 ? 16.760 -18.828 15.079 1.00 91.31 385 LYS A C 1
ATOM 3030 O O . LYS A 1 385 ? 17.703 -19.619 14.982 1.00 91.31 385 LYS A O 1
ATOM 3035 N N . LYS A 1 386 ? 16.868 -17.544 14.746 1.00 85.50 386 LYS A N 1
ATOM 3036 C CA . LYS A 1 386 ? 18.116 -16.925 14.291 1.00 85.50 386 LYS A CA 1
ATOM 3037 C C . LYS A 1 386 ? 19.150 -16.949 15.412 1.00 85.50 386 LYS A C 1
ATOM 3039 O O . LYS A 1 386 ? 18.826 -16.752 16.578 1.00 85.50 386 LYS A O 1
ATOM 3044 N N . GLY A 1 387 ? 20.407 -17.187 15.050 1.00 74.38 387 GLY A N 1
ATOM 3045 C CA . GLY A 1 387 ? 21.520 -16.902 15.947 1.00 74.38 387 GLY A CA 1
ATOM 3046 C C . GLY A 1 387 ? 21.900 -15.435 15.887 1.00 74.38 387 GLY A C 1
ATOM 3047 O O . GLY A 1 387 ? 21.781 -14.825 14.828 1.00 74.38 387 GLY A O 1
ATOM 3048 N N . ILE A 1 388 ? 22.392 -14.888 17.003 1.00 57.56 388 ILE A N 1
ATOM 3049 C CA . ILE A 1 388 ? 23.102 -13.606 16.991 1.00 57.56 388 ILE A CA 1
ATOM 3050 C C . ILE A 1 388 ? 24.252 -13.775 15.994 1.00 57.56 388 ILE A C 1
ATOM 3052 O O . ILE A 1 388 ? 25.167 -14.568 16.237 1.00 57.56 388 ILE A O 1
ATOM 3056 N N . GLY A 1 389 ? 24.147 -13.115 14.841 1.00 48.06 389 GLY A N 1
ATOM 3057 C CA . GLY A 1 389 ? 25.179 -13.149 13.814 1.00 48.06 389 GLY A CA 1
ATOM 3058 C C . GLY A 1 389 ? 26.513 -12.709 14.413 1.00 48.06 389 GLY A C 1
ATOM 3059 O O . GLY A 1 389 ? 26.576 -11.695 15.108 1.00 48.06 389 GLY A O 1
ATOM 3060 N N . ARG A 1 390 ? 27.556 -13.507 14.182 1.00 32.81 390 ARG A N 1
ATOM 3061 C CA . ARG A 1 390 ? 28.936 -13.020 14.224 1.00 32.81 390 ARG A CA 1
ATOM 3062 C C . ARG A 1 390 ? 29.277 -12.378 12.895 1.00 32.81 390 ARG A C 1
ATOM 3064 O O . ARG A 1 390 ? 28.808 -12.928 11.873 1.00 32.81 390 ARG A O 1
#

Solvent-accessible surface area (backbone atoms only — not comparable to full-atom values): 21430 Å² total; per-residue (Å²): 135,84,79,77,75,83,80,63,76,64,72,51,80,41,82,28,84,45,73,49,80,50,103,88,50,73,46,66,26,48,23,19,55,35,47,51,44,78,30,92,62,57,47,84,58,42,33,40,39,37,31,41,24,71,56,45,36,49,68,60,34,37,60,24,66,83,70,45,85,10,52,50,59,53,44,21,75,74,5,26,31,30,38,31,44,36,45,13,70,66,31,64,70,34,72,74,70,70,78,77,82,60,65,44,98,83,73,47,84,66,54,98,87,56,88,53,80,79,62,78,50,41,37,35,58,33,35,40,18,84,41,87,96,39,62,41,98,57,39,27,45,58,65,92,26,42,69,61,50,60,70,56,48,46,92,44,72,74,56,65,64,54,29,22,51,37,53,42,48,52,53,69,69,63,80,37,41,27,33,40,38,14,27,25,52,18,20,43,33,48,52,53,31,39,44,79,40,38,96,43,37,52,29,38,37,30,40,56,34,45,55,52,62,55,79,86,49,56,74,49,48,52,56,26,29,38,40,38,37,38,47,31,60,42,67,87,39,72,38,49,70,48,52,54,43,39,50,53,27,28,54,50,30,41,76,38,67,15,62,46,47,68,46,37,33,41,83,73,43,70,44,68,26,32,16,74,54,46,56,46,16,76,57,18,68,62,57,47,50,56,55,53,55,62,53,52,79,71,60,75,85,72,92,77,79,90,74,86,76,98,59,85,89,78,75,53,68,40,40,64,58,20,67,46,56,29,34,43,80,36,74,88,49,46,74,33,50,36,37,36,21,41,86,90,65,52,76,75,48,74,50,58,24,53,94,32,34,44,79,44,66,94,58,77,60,40,72,34,32,40,39,34,62,54,92,97,44,80,48,77,45,82,40,34,28,55,62,87,81,126

pLDDT: mean 80.43, std 18.96, range [25.59, 98.81]

Secondary structure (DSSP, 8-state):
-------------B---EEEEETTEEEEE-PBPEEEE--SSPPTTEEEEEE--TT--GGGGSS-TTSPPPHHHHHHHTT-EEEEE--GGGSGGGTT--------TTSPPP-TTPPPGGGSSHHHHTTSEEETTEE-TT--S-GGGHHHHHTT--SSPPPSHHHHHHHHHHHHHH-SEEEEEEETTHHHHHHHHHHHTGGGEEEEEEES-SS---GGGTTTTTT-EEEEEE-S-TTTTT-HHHHHHHHHHHHHHHHTT--EEEEEHHHHH------S-TTTSTTHHHHHHHHHHHHHTTS---S---S---S-----EESSSBSSEEEES-GGGTT-EEEEE-TT--EEEEEE-BTTEEE-TTSPSEEEEEEEEETTEEEEEEEEEPP---